Protein AF-0000000079734532 (afdb_homodimer)

Solvent-accessible surface area (backbone atoms only — not comparable to full-atom values): 24369 Å² total; per-residue (Å²): 129,80,74,72,70,70,62,76,77,71,66,74,72,76,72,62,45,73,79,73,22,77,90,51,52,68,50,58,61,61,68,32,66,71,65,24,32,43,26,50,44,72,46,52,70,58,34,49,48,52,52,50,48,52,48,50,52,46,43,39,48,68,72,70,54,52,38,62,55,22,50,51,28,52,53,50,46,54,50,35,50,52,41,28,50,47,30,52,48,12,64,74,68,70,42,82,56,75,79,65,67,80,81,54,82,58,58,65,62,37,30,50,50,25,47,53,48,40,54,55,48,41,50,53,49,36,52,51,48,47,38,22,57,42,96,41,66,68,60,32,52,51,48,45,50,53,37,48,51,53,23,55,50,26,76,78,37,52,56,68,52,49,51,51,51,50,50,51,45,53,51,39,48,55,34,52,37,69,76,38,44,67,63,48,27,51,51,51,49,51,50,48,52,50,50,49,52,51,48,52,49,50,51,51,54,54,56,70,65,51,83,78,67,80,68,76,70,75,72,84,122,129,78,75,71,69,70,63,75,76,72,67,73,71,73,73,62,45,73,80,75,21,77,91,52,52,68,50,57,59,60,69,33,66,72,66,26,32,42,26,50,43,72,46,52,70,60,33,49,48,51,52,49,48,53,49,50,53,48,44,41,46,69,70,70,53,51,40,61,55,23,51,53,28,51,52,50,44,54,51,35,50,54,42,28,52,48,30,53,48,13,66,71,68,68,43,82,55,78,84,68,67,74,74,76,72,63,60,64,61,39,30,49,50,25,44,54,49,39,53,54,48,33,51,52,50,46,51,50,47,47,39,22,57,41,96,40,66,68,60,32,52,50,49,44,50,52,37,48,50,51,22,54,51,25,76,79,36,52,57,67,54,49,51,50,51,50,50,51,45,55,52,39,48,56,33,51,38,69,76,37,45,68,63,47,28,51,53,49,48,52,50,48,52,52,50,51,51,50,48,53,50,49,50,50,55,55,56,70,66,50,81,77,67,82,73,77,72,73,74,83,119

Organism: Coffea canephora (NCBI:txid49390)

Sequence (442 aa):
MASRLRASDNGTATKVKLFGRGQRSIHDALGGGKAADLLLWRKKRVAGAVLAGVAVVWYLFEVVEYNFITLLCHVLITSMLALFIWSTAANFFQWTPPNIPKTALKESTFTEVASTFHSKFNQILSELLRVACGNEPKLFFLGLISLWILGVIGNYISTLNLLFFSILCAETLPFLYEQYEEEADNLAGKLYKQMRSTYRKVEADVLAKIPRGPLKEKKETMASRLRASDNGTATKVKLFGRGQRSIHDALGGGKAADLLLWRKKRVAGAVLAGVAVVWYLFEVVEYNFITLLCHVLITSMLALFIWSTAANFFQWTPPNIPKTALKESTFTEVASTFHSKFNQILSELLRVACGNEPKLFFLGLISLWILGVIGNYISTLNLLFFSILCAETLPFLYEQYEEEADNLAGKLYKQMRSTYRKVEADVLAKIPRGPLKEKKET

pLDDT: mean 82.16, std 16.76, range [29.02, 97.31]

Radius of gyration: 33.75 Å; Cα contacts (8 Å, |Δi|>4): 305; chains: 2; bounding box: 55×134×76 Å

Structure (mmCIF, N/CA/C/O backbone):
data_AF-0000000079734532-model_v1
#
loop_
_entity.id
_entity.type
_entity.pdbx_description
1 polymer 'Reticulon-like protein'
#
loop_
_atom_site.group_PDB
_atom_site.id
_atom_site.type_symbol
_atom_site.label_atom_id
_atom_site.label_alt_id
_atom_site.label_comp_id
_atom_site.label_asym_id
_atom_site.label_entity_id
_atom_site.label_seq_id
_atom_site.pdbx_PDB_ins_code
_atom_site.Cartn_x
_atom_site.Cartn_y
_atom_site.Cartn_z
_atom_site.occupancy
_atom_site.B_iso_or_equiv
_atom_site.auth_seq_id
_atom_site.auth_comp_id
_atom_site.auth_asym_id
_atom_site.auth_atom_id
_atom_site.pdbx_PDB_model_num
ATOM 1 N N . MET A 1 1 ? 22 65 29.891 1 29.02 1 MET A N 1
ATOM 2 C CA . MET A 1 1 ? 21.562 63.688 30.266 1 29.02 1 MET A CA 1
ATOM 3 C C . MET A 1 1 ? 20.859 63 29.109 1 29.02 1 MET A C 1
ATOM 5 O O . MET A 1 1 ? 20.453 61.844 29.234 1 29.02 1 MET A O 1
ATOM 9 N N . ALA A 1 2 ? 20.484 63.719 28.031 1 40.72 2 ALA A N 1
ATOM 10 C CA . ALA A 1 2 ? 19.812 63.312 26.781 1 40.72 2 ALA A CA 1
ATOM 11 C C . ALA A 1 2 ? 20.688 62.375 25.953 1 40.72 2 ALA A C 1
ATOM 13 O O . ALA A 1 2 ? 20.266 61.875 24.922 1 40.72 2 ALA A O 1
ATOM 14 N N . SER A 1 3 ? 22 62.469 26.156 1 36.62 3 SER A N 1
ATOM 15 C CA . SER A 1 3 ? 22.906 61.781 25.234 1 36.62 3 SER A CA 1
ATOM 16 C C . SER A 1 3 ? 22.75 60.281 25.328 1 36.62 3 SER A C 1
ATOM 18 O O . SER A 1 3 ? 23.094 59.531 24.391 1 36.62 3 SER A O 1
ATOM 20 N N . ARG A 1 4 ? 22.672 59.688 26.578 1 35.81 4 ARG A N 1
ATOM 21 C CA . ARG A 1 4 ? 22.953 58.25 26.719 1 35.81 4 ARG A CA 1
ATOM 22 C C . ARG A 1 4 ? 21.844 57.406 26.109 1 35.81 4 ARG A C 1
ATOM 24 O O . ARG A 1 4 ? 21.922 56.188 26.094 1 35.81 4 ARG A O 1
ATOM 31 N N . LEU A 1 5 ? 20.594 57.906 26.047 1 32.09 5 LEU A N 1
ATOM 32 C CA . LEU A 1 5 ? 19.531 56.938 25.781 1 32.09 5 LEU A CA 1
ATOM 33 C C . LEU A 1 5 ? 19.594 56.469 24.328 1 32.09 5 LEU A C 1
ATOM 35 O O . LEU A 1 5 ? 18.672 55.812 23.844 1 32.09 5 LEU A O 1
ATOM 39 N N . ARG A 1 6 ? 20.312 57.156 23.438 1 33.91 6 ARG A N 1
ATOM 40 C CA . ARG A 1 6 ? 20.172 56.594 22.109 1 33.91 6 ARG A CA 1
ATOM 41 C C . ARG A 1 6 ? 20.766 55.188 22.031 1 33.91 6 ARG A C 1
ATOM 43 O O . ARG A 1 6 ? 21.922 55.031 21.625 1 33.91 6 ARG A O 1
ATOM 50 N N . ALA A 1 7 ? 20.828 54.469 23.125 1 34.88 7 ALA A N 1
ATOM 51 C CA . ALA A 1 7 ? 21.297 53.125 22.859 1 34.88 7 ALA A CA 1
ATOM 52 C C . ALA A 1 7 ? 20.625 52.531 21.625 1 34.88 7 ALA A C 1
ATOM 54 O O . ALA A 1 7 ? 19.406 52.656 21.469 1 34.88 7 ALA A O 1
ATOM 55 N N . SER A 1 8 ? 21.344 52.469 20.469 1 32.94 8 SER A N 1
ATOM 56 C CA . SER A 1 8 ? 21.047 51.75 19.219 1 32.94 8 SER A CA 1
ATOM 57 C C . SER A 1 8 ? 20.375 50.406 19.484 1 32.94 8 SER A C 1
ATOM 59 O O . SER A 1 8 ? 20.922 49.594 20.219 1 32.94 8 SER A O 1
ATOM 61 N N . ASP A 1 9 ? 19.078 50.312 19.797 1 31.67 9 ASP A N 1
ATOM 62 C CA . ASP A 1 9 ? 18.328 49.062 19.594 1 31.67 9 ASP A CA 1
ATOM 63 C C . ASP A 1 9 ? 18.859 48.312 18.375 1 31.67 9 ASP A C 1
ATOM 65 O O . ASP A 1 9 ? 18.5 48.656 17.234 1 31.67 9 ASP A O 1
ATOM 69 N N . ASN A 1 10 ? 20.156 48.281 18.062 1 35.38 10 ASN A N 1
ATOM 70 C CA . ASN A 1 10 ? 20.641 47.281 17.125 1 35.38 10 ASN A CA 1
ATOM 71 C C . ASN A 1 10 ? 19.859 45.969 17.266 1 35.38 10 ASN A C 1
ATOM 73 O O . ASN A 1 10 ? 20.172 45.125 18.125 1 35.38 10 ASN A O 1
ATOM 77 N N . GLY A 1 11 ? 18.5 45.938 17.469 1 34.25 11 GLY A N 1
ATOM 78 C CA . GLY A 1 11 ? 17.672 44.75 17.422 1 34.25 11 GLY A CA 1
ATOM 79 C C . GLY A 1 11 ? 18.219 43.688 16.5 1 34.25 11 GLY A C 1
ATOM 80 O O . GLY A 1 11 ? 18.344 43.906 15.297 1 34.25 11 GLY A O 1
ATOM 81 N N . THR A 1 12 ? 19.281 43.062 16.797 1 39.53 12 THR A N 1
ATOM 82 C CA . THR A 1 12 ? 19.641 41.812 16.125 1 39.53 12 THR A CA 1
ATOM 83 C C . THR A 1 12 ? 18.391 41.125 15.594 1 39.53 12 THR A C 1
ATOM 85 O O . THR A 1 12 ? 17.516 40.719 16.359 1 39.53 12 THR A O 1
ATOM 88 N N . ALA A 1 13 ? 17.688 41.562 14.594 1 42.94 13 ALA A N 1
ATOM 89 C CA . ALA A 1 13 ? 16.641 40.875 13.844 1 42.94 13 ALA A CA 1
ATOM 90 C C . ALA A 1 13 ? 16.828 39.344 13.938 1 42.94 13 ALA A C 1
ATOM 92 O O . ALA A 1 13 ? 17.812 38.812 13.461 1 42.94 13 ALA A O 1
ATOM 93 N N . THR A 1 14 ? 16.516 38.719 15 1 49.22 14 THR A N 1
ATOM 94 C CA . THR A 1 14 ? 16.469 37.281 15.148 1 49.22 14 THR A CA 1
ATOM 95 C C . THR A 1 14 ? 16.062 36.594 13.836 1 49.22 14 THR A C 1
ATOM 97 O O . THR A 1 14 ? 14.945 36.812 13.352 1 49.22 14 THR A O 1
ATOM 100 N N . LYS A 1 15 ? 16.953 36.594 12.828 1 55.47 15 LYS A N 1
ATOM 101 C CA . LYS A 1 15 ? 16.781 35.906 11.555 1 55.47 15 LYS A CA 1
ATOM 102 C C . LYS A 1 15 ? 15.922 34.656 11.703 1 55.47 15 LYS A C 1
ATOM 104 O O . LYS A 1 15 ? 16.234 33.781 12.5 1 55.47 15 LYS A O 1
ATOM 109 N N . VAL A 1 16 ? 14.672 34.781 11.5 1 60.25 16 VAL A N 1
ATOM 110 C CA . VAL A 1 16 ? 13.758 33.625 11.508 1 60.25 16 VAL A CA 1
ATOM 111 C C . VAL A 1 16 ? 14.297 32.531 10.602 1 60.25 16 VAL A C 1
ATOM 113 O O . VAL A 1 16 ? 14.562 32.75 9.422 1 60.25 16 VAL A O 1
ATOM 116 N N . LYS A 1 17 ? 14.969 31.609 11.227 1 68.62 17 LYS A N 1
ATOM 117 C CA . LYS A 1 17 ? 15.438 30.453 10.469 1 68.62 17 LYS A CA 1
ATOM 118 C C . LYS A 1 17 ? 14.305 29.469 10.203 1 68.62 17 LYS A C 1
ATOM 120 O O . LYS A 1 17 ? 13.445 29.25 11.062 1 68.62 17 LYS A O 1
ATOM 125 N N . LEU A 1 18 ? 14.227 29.078 8.969 1 67.69 18 LEU A N 1
ATOM 126 C CA . LEU A 1 18 ? 13.242 28.062 8.609 1 67.69 18 LEU A CA 1
ATOM 127 C C . LEU A 1 18 ? 13.477 26.781 9.391 1 67.69 18 LEU A C 1
ATOM 129 O O . LEU A 1 18 ? 14.602 26.5 9.812 1 67.69 18 LEU A O 1
ATOM 133 N N . PHE A 1 19 ? 12.398 26.047 9.664 1 63.19 19 PHE A N 1
ATOM 134 C CA . PHE A 1 19 ? 12.383 24.766 10.367 1 63.19 19 PHE A CA 1
ATOM 135 C C . PHE A 1 19 ? 12.609 24.969 11.859 1 63.19 19 PHE A C 1
ATOM 137 O O . PHE A 1 19 ? 13.023 24.047 12.562 1 63.19 19 PHE A O 1
ATOM 144 N N . GLY A 1 20 ? 12.359 26.172 12.312 1 58.69 20 GLY A N 1
ATOM 145 C CA . GLY A 1 20 ? 12.477 26.484 13.734 1 58.69 20 GLY A CA 1
ATOM 146 C C . GLY A 1 20 ? 13.859 26.188 14.289 1 58.69 20 GLY A C 1
ATOM 147 O O . GLY A 1 20 ? 13.992 25.75 15.438 1 58.69 20 GLY A O 1
ATOM 148 N N . ARG A 1 21 ? 14.875 26.109 13.477 1 63.97 21 ARG A N 1
ATOM 149 C CA . ARG A 1 21 ? 16.172 25.562 13.883 1 63.97 21 ARG A CA 1
ATOM 150 C C . ARG A 1 21 ? 16.922 26.547 14.766 1 63.97 21 ARG A C 1
ATOM 152 O O . ARG A 1 21 ? 17.875 26.156 15.453 1 63.97 21 ARG A O 1
ATOM 159 N N . GLY A 1 22 ? 16.25 27.391 15.188 1 59.72 22 GLY A N 1
ATOM 160 C CA . GLY A 1 22 ? 17.016 28.297 16.031 1 59.72 22 GLY A CA 1
ATOM 161 C C . GLY A 1 22 ? 18.516 28.234 15.742 1 59.72 22 GLY A C 1
ATOM 162 O O . GLY A 1 22 ? 18.953 28.516 14.625 1 59.72 22 GLY A O 1
ATOM 163 N N . GLN A 1 23 ? 19.281 27.547 16.594 1 65.19 23 GLN A N 1
ATOM 164 C CA . GLN A 1 23 ? 20.734 27.391 16.5 1 65.19 23 GLN A CA 1
ATOM 165 C C . GLN A 1 23 ? 21.109 25.984 16.047 1 65.19 23 GLN A C 1
ATOM 167 O O . GLN A 1 23 ? 22.281 25.719 15.758 1 65.19 23 GLN A O 1
ATOM 172 N N . ARG A 1 24 ? 20.031 25.141 15.75 1 74.12 24 ARG A N 1
ATOM 173 C CA . ARG A 1 24 ? 20.344 23.766 15.406 1 74.12 24 ARG A CA 1
ATOM 174 C C . ARG A 1 24 ? 20.609 23.609 13.906 1 74.12 24 ARG A C 1
ATOM 176 O O . ARG A 1 24 ? 20.109 24.406 13.102 1 74.12 24 ARG A O 1
ATOM 183 N N . SER A 1 25 ? 21.422 22.688 13.547 1 81.94 25 SER A N 1
ATOM 184 C CA . SER A 1 25 ? 21.703 22.406 12.148 1 81.94 25 SER A CA 1
ATOM 185 C C . SER A 1 25 ? 20.484 21.844 11.438 1 81.94 25 SER A C 1
ATOM 187 O O . SER A 1 25 ? 19.578 21.297 12.07 1 81.94 25 SER A O 1
ATOM 189 N N . ILE A 1 26 ? 20.359 22.047 10.234 1 81.94 26 ILE A N 1
ATOM 190 C CA . ILE A 1 26 ? 19.281 21.531 9.406 1 81.94 26 ILE A CA 1
ATOM 191 C C . ILE A 1 26 ? 19.203 20.016 9.523 1 81.94 26 ILE A C 1
ATOM 193 O O . ILE A 1 26 ? 18.125 19.438 9.531 1 81.94 26 ILE A O 1
ATOM 197 N N . HIS A 1 27 ? 20.328 19.391 9.625 1 85.44 27 HIS A N 1
ATOM 198 C CA . HIS A 1 27 ? 20.391 17.938 9.789 1 85.44 27 HIS A CA 1
ATOM 199 C C . HIS A 1 27 ? 19.641 17.5 11.039 1 85.44 27 HIS A C 1
ATOM 201 O O . HIS A 1 27 ? 18.875 16.516 11 1 85.44 27 HIS A O 1
ATOM 207 N N . ASP A 1 28 ? 19.766 18.203 12.086 1 85.19 28 ASP A N 1
ATOM 208 C CA . ASP A 1 28 ? 19.094 17.891 13.352 1 85.19 28 ASP A CA 1
ATOM 209 C C . ASP A 1 28 ? 17.609 18.219 13.289 1 85.19 28 ASP A C 1
ATOM 211 O O . ASP A 1 28 ? 16.797 17.516 13.875 1 85.19 28 ASP A O 1
ATOM 215 N N . ALA A 1 29 ? 17.375 19.297 12.609 1 81.31 29 ALA A N 1
ATOM 216 C CA . ALA A 1 29 ? 15.984 19.719 12.477 1 81.31 29 ALA A CA 1
ATOM 217 C C . ALA A 1 29 ? 15.156 18.688 11.703 1 81.31 29 ALA A C 1
ATOM 219 O O . ALA A 1 29 ? 13.953 18.562 11.922 1 81.31 29 ALA A O 1
ATOM 220 N N . LEU A 1 30 ? 15.789 17.953 10.859 1 83.62 30 LEU A N 1
ATOM 221 C CA . LEU A 1 30 ? 15.109 16.953 10.047 1 83.62 30 LEU A CA 1
ATOM 222 C C . LEU A 1 30 ? 15.062 15.617 10.758 1 83.62 30 LEU A C 1
ATOM 224 O O . LEU A 1 30 ? 14.641 14.609 10.18 1 83.62 30 LEU A O 1
ATOM 228 N N . GLY A 1 31 ? 15.453 15.531 11.953 1 81.81 31 GLY A N 1
ATOM 229 C CA . GLY A 1 31 ? 15.383 14.32 12.75 1 81.81 31 GLY A CA 1
ATOM 230 C C . GLY A 1 31 ? 16.719 13.602 12.859 1 81.81 31 GLY A C 1
ATOM 231 O O . GLY A 1 31 ? 16.828 12.609 13.586 1 81.81 31 GLY A O 1
ATOM 232 N N . GLY A 1 32 ? 17.656 14.023 12.062 1 83.25 32 GLY A N 1
ATOM 233 C CA . GLY A 1 32 ? 18.969 13.406 12.109 1 83.25 32 GLY A CA 1
ATOM 234 C C . GLY A 1 32 ? 19 12.008 11.531 1 83.25 32 GLY A C 1
ATOM 235 O O . GLY A 1 32 ? 18.016 11.555 10.945 1 83.25 32 GLY A O 1
ATOM 236 N N . GLY A 1 33 ? 20.203 11.391 11.352 1 87.62 33 GLY A N 1
ATOM 237 C CA . GLY A 1 33 ? 20.344 9.992 10.953 1 87.62 33 GLY A CA 1
ATOM 238 C C . GLY A 1 33 ? 20.453 9.812 9.453 1 87.62 33 GLY A C 1
ATOM 239 O O . GLY A 1 33 ? 20.859 10.727 8.742 1 87.62 33 GLY A O 1
ATOM 240 N N . LYS A 1 34 ? 20.078 8.539 9.094 1 86.38 34 LYS A N 1
ATOM 241 C CA . LYS A 1 34 ? 20.266 8.164 7.699 1 86.38 34 LYS A CA 1
ATOM 242 C C . LYS A 1 34 ? 19.266 8.883 6.793 1 86.38 34 LYS A C 1
ATOM 244 O O . LYS A 1 34 ? 19.594 9.242 5.664 1 86.38 34 LYS A O 1
ATOM 249 N N . ALA A 1 35 ? 18.109 9.102 7.344 1 85.94 35 ALA A N 1
ATOM 250 C CA . ALA A 1 35 ? 17.094 9.766 6.539 1 85.94 35 ALA A CA 1
ATOM 251 C C . ALA A 1 35 ? 17.469 11.219 6.262 1 85.94 35 ALA A C 1
ATOM 253 O O . ALA A 1 35 ? 17.344 11.695 5.129 1 85.94 35 ALA A O 1
ATOM 254 N N . ALA A 1 36 ? 17.969 11.883 7.273 1 89.12 36 ALA A N 1
ATOM 255 C CA . ALA A 1 36 ? 18.406 13.266 7.102 1 89.12 36 ALA A CA 1
ATOM 256 C C . ALA A 1 36 ? 19.609 13.344 6.172 1 89.12 36 ALA A C 1
ATOM 258 O O . ALA A 1 36 ? 19.719 14.281 5.379 1 89.12 36 ALA A O 1
ATOM 259 N N . ASP A 1 37 ? 20.438 12.352 6.234 1 90.62 37 ASP A N 1
ATOM 260 C CA . ASP A 1 37 ? 21.594 12.297 5.348 1 90.62 37 ASP A CA 1
ATOM 261 C C . ASP A 1 37 ? 21.156 12.172 3.889 1 90.62 37 ASP A C 1
ATOM 263 O O . ASP A 1 37 ? 21.766 12.773 2.998 1 90.62 37 ASP A O 1
ATOM 267 N N . LEU A 1 38 ? 20.156 11.391 3.717 1 89.81 38 LEU A N 1
ATOM 268 C CA . LEU A 1 38 ? 19.641 11.195 2.367 1 89.81 38 LEU A CA 1
ATOM 269 C C . LEU A 1 38 ? 19.016 12.477 1.839 1 89.81 38 LEU A C 1
ATOM 271 O O . LEU A 1 38 ? 19.281 12.883 0.706 1 89.81 38 LEU A O 1
ATOM 275 N N . LEU A 1 39 ? 18.297 13.156 2.709 1 90.56 39 LEU A N 1
ATOM 276 C CA . LEU A 1 39 ? 17.578 14.359 2.297 1 90.56 39 LEU A CA 1
ATOM 277 C C . LEU A 1 39 ? 18.531 15.508 2.041 1 90.56 39 LEU A C 1
ATOM 279 O O . LEU A 1 39 ? 18.266 16.375 1.21 1 90.56 39 LEU A O 1
ATOM 283 N N . LEU A 1 40 ? 19.719 15.422 2.656 1 91.19 40 LEU A N 1
ATOM 284 C CA . LEU A 1 40 ? 20.688 16.5 2.533 1 91.19 40 LEU A CA 1
ATOM 285 C C . LEU A 1 40 ? 21.812 16.094 1.584 1 91.19 40 LEU A C 1
ATOM 287 O O . LEU A 1 40 ? 22.828 16.797 1.473 1 91.19 40 LEU A O 1
ATOM 291 N N . TRP A 1 41 ? 21.656 14.984 0.941 1 91.69 41 TRP A N 1
ATOM 292 C CA . TRP A 1 41 ? 22.578 14.492 -0.082 1 91.69 41 TRP A CA 1
ATOM 293 C C . TRP A 1 41 ? 24 14.352 0.478 1 91.69 41 TRP A C 1
ATOM 295 O O . TRP A 1 41 ? 24.969 14.734 -0.176 1 91.69 41 TRP A O 1
ATOM 305 N N . ARG A 1 42 ? 24.141 13.828 1.684 1 91.19 42 ARG A N 1
ATOM 306 C CA . ARG A 1 42 ? 25.453 13.547 2.242 1 91.19 42 ARG A CA 1
ATOM 307 C C . ARG A 1 42 ? 26.156 12.438 1.469 1 91.19 42 ARG A C 1
ATOM 309 O O . ARG A 1 42 ? 27.375 12.453 1.318 1 91.19 42 ARG A O 1
ATOM 316 N N . LYS A 1 43 ? 25.359 11.492 1.062 1 92.31 43 LYS A N 1
ATOM 317 C CA . LYS A 1 43 ? 25.828 10.469 0.123 1 92.31 43 LYS A CA 1
ATOM 318 C C . LYS A 1 43 ? 25.188 10.672 -1.252 1 92.31 43 LYS A C 1
ATOM 320 O O . LYS A 1 43 ? 24.109 10.141 -1.527 1 92.31 43 LYS A O 1
ATOM 325 N N . LYS A 1 44 ? 25.891 11.352 -2.09 1 91.75 44 LYS A N 1
ATOM 326 C CA . LYS A 1 44 ? 25.375 11.805 -3.377 1 91.75 44 LYS A CA 1
ATOM 327 C C . LYS A 1 44 ? 24.969 10.625 -4.258 1 91.75 44 LYS A C 1
ATOM 329 O O . LYS A 1 44 ? 23.969 10.688 -4.98 1 91.75 44 LYS A O 1
ATOM 334 N N . ARG A 1 45 ? 25.75 9.602 -4.176 1 93.56 45 ARG A N 1
ATOM 335 C CA . ARG A 1 45 ? 25.469 8.445 -5.02 1 93.56 45 ARG A CA 1
ATOM 336 C C . ARG A 1 45 ? 24.156 7.785 -4.617 1 93.56 45 ARG A C 1
ATOM 338 O O . ARG A 1 45 ? 23.359 7.402 -5.477 1 93.56 45 ARG A O 1
ATOM 345 N N . VAL A 1 46 ? 23.969 7.781 -3.338 1 92.94 46 VAL A N 1
ATOM 346 C CA . VAL A 1 46 ? 22.75 7.141 -2.838 1 92.94 46 VAL A CA 1
ATOM 347 C C . VAL A 1 46 ? 21.547 8.031 -3.111 1 92.94 46 VAL A C 1
ATOM 349 O O . VAL A 1 46 ? 20.516 7.559 -3.588 1 92.94 46 VAL A O 1
ATOM 352 N N . ALA A 1 47 ? 21.672 9.258 -2.828 1 91.31 47 ALA A N 1
ATOM 353 C CA . ALA A 1 47 ? 20.578 10.203 -3.07 1 91.31 47 ALA A CA 1
ATOM 354 C C . ALA A 1 47 ? 20.219 10.242 -4.551 1 91.31 47 ALA A C 1
ATOM 356 O O . ALA A 1 47 ? 19.031 10.258 -4.898 1 91.31 47 ALA A O 1
ATOM 357 N N . GLY A 1 48 ? 21.266 10.234 -5.379 1 92.88 48 GLY A N 1
ATOM 358 C CA . GLY A 1 48 ? 21.031 10.227 -6.812 1 92.88 48 GLY A CA 1
ATOM 359 C C . GLY A 1 48 ? 20.312 8.977 -7.289 1 92.88 48 GLY A C 1
ATOM 360 O O . GLY A 1 48 ? 19.438 9.047 -8.148 1 92.88 48 GLY A O 1
ATOM 361 N N . ALA A 1 49 ? 20.672 7.887 -6.754 1 94.06 49 ALA A N 1
ATOM 362 C CA . ALA A 1 49 ? 20.031 6.625 -7.125 1 94.06 49 ALA A CA 1
ATOM 363 C C . ALA A 1 49 ? 18.562 6.617 -6.73 1 94.06 49 ALA A C 1
ATOM 365 O O . ALA A 1 49 ? 17.703 6.125 -7.477 1 94.06 49 ALA A O 1
ATOM 366 N N . VAL A 1 50 ? 18.266 7.125 -5.551 1 92.06 50 VAL A N 1
ATOM 367 C CA . VAL A 1 50 ? 16.875 7.195 -5.086 1 92.06 50 VAL A CA 1
ATOM 368 C C . VAL A 1 50 ? 16.062 8.102 -6.008 1 92.06 50 VAL A C 1
ATOM 370 O O . VAL A 1 50 ? 14.969 7.746 -6.43 1 92.06 50 VAL A O 1
ATOM 373 N N . LEU A 1 51 ? 16.625 9.227 -6.367 1 92.75 51 LEU A N 1
ATOM 374 C CA . LEU A 1 51 ? 15.953 10.164 -7.262 1 92.75 51 LEU A CA 1
ATOM 375 C C . LEU A 1 51 ? 15.719 9.539 -8.633 1 92.75 51 LEU A C 1
ATOM 377 O O . LEU A 1 51 ? 14.633 9.664 -9.203 1 92.75 51 LEU A O 1
ATOM 381 N N . ALA A 1 52 ? 16.734 8.938 -9.094 1 94.75 52 ALA A N 1
ATOM 382 C CA . ALA A 1 52 ? 16.625 8.281 -10.391 1 94.75 52 ALA A CA 1
ATOM 383 C C . ALA A 1 52 ? 15.57 7.176 -10.352 1 94.75 52 ALA A C 1
ATOM 385 O O . ALA A 1 52 ? 14.766 7.039 -11.273 1 94.75 52 ALA A O 1
ATOM 386 N N . GLY A 1 53 ? 15.602 6.41 -9.32 1 94.88 53 GLY A N 1
ATOM 387 C CA . GLY A 1 53 ? 14.625 5.344 -9.164 1 94.88 53 GLY A CA 1
ATOM 388 C C . GLY A 1 53 ? 13.188 5.848 -9.133 1 94.88 53 GLY A C 1
ATOM 389 O O . GLY A 1 53 ? 12.32 5.301 -9.805 1 94.88 53 GLY A O 1
ATOM 390 N N . VAL A 1 54 ? 12.992 6.848 -8.344 1 94.81 54 VAL A N 1
ATOM 391 C CA . VAL A 1 54 ? 11.664 7.438 -8.234 1 94.81 54 VAL A CA 1
ATOM 392 C C . VAL A 1 54 ? 11.227 7.992 -9.594 1 94.81 54 VAL A C 1
ATOM 394 O O . VAL A 1 54 ? 10.07 7.84 -9.992 1 94.81 54 VAL A O 1
ATOM 397 N N . ALA A 1 55 ? 12.141 8.609 -10.312 1 95.06 55 ALA A N 1
ATOM 398 C CA . ALA A 1 55 ? 11.844 9.18 -11.625 1 95.06 55 ALA A CA 1
ATOM 399 C C . ALA A 1 55 ? 11.492 8.086 -12.625 1 95.06 55 ALA A C 1
ATOM 401 O O . ALA A 1 55 ? 10.57 8.25 -13.43 1 95.06 55 ALA A O 1
ATOM 402 N N . VAL A 1 56 ? 12.188 7.023 -12.562 1 95.31 56 VAL A N 1
ATOM 403 C CA . VAL A 1 56 ? 11.945 5.922 -13.484 1 95.31 56 VAL A CA 1
ATOM 404 C C . VAL A 1 56 ? 10.57 5.316 -13.219 1 95.31 56 VAL A C 1
ATOM 406 O O . VAL A 1 56 ? 9.797 5.066 -14.148 1 95.31 56 VAL A O 1
ATOM 409 N N . VAL A 1 57 ? 10.266 5.133 -11.938 1 94.19 57 VAL A N 1
ATOM 410 C CA . VAL A 1 57 ? 8.969 4.586 -11.555 1 94.19 57 VAL A CA 1
ATOM 411 C C . VAL A 1 57 ? 7.852 5.527 -12 1 94.19 57 VAL A C 1
ATOM 413 O O . VAL A 1 57 ? 6.859 5.094 -12.586 1 94.19 57 VAL A O 1
ATOM 416 N N . TRP A 1 58 ? 8.047 6.77 -11.711 1 95.44 58 TRP A N 1
ATOM 417 C CA . TRP A 1 58 ? 7.074 7.773 -12.125 1 95.44 58 TRP A CA 1
ATOM 418 C C . TRP A 1 58 ? 6.898 7.77 -13.641 1 95.44 58 TRP A C 1
ATOM 420 O O . TRP A 1 58 ? 5.773 7.789 -14.141 1 95.44 58 TRP A O 1
ATOM 430 N N . TYR A 1 59 ? 8.008 7.73 -14.438 1 95.56 59 TYR A N 1
ATOM 431 C CA . TYR A 1 59 ? 7.965 7.738 -15.891 1 95.56 59 TYR A CA 1
ATOM 432 C C . TYR A 1 59 ? 7.227 6.52 -16.422 1 95.56 59 TYR A C 1
ATOM 434 O O . TYR A 1 59 ? 6.387 6.637 -17.328 1 95.56 59 TYR A O 1
ATOM 442 N N . LEU A 1 60 ? 7.469 5.422 -15.82 1 93.94 60 LEU A N 1
ATOM 443 C CA . LEU A 1 60 ? 6.867 4.172 -16.281 1 93.94 60 LEU A CA 1
ATOM 444 C C . LEU A 1 60 ? 5.359 4.184 -16.047 1 93.94 60 LEU A C 1
ATOM 446 O O . LEU A 1 60 ? 4.594 3.779 -16.938 1 93.94 60 LEU A O 1
ATOM 450 N N . PHE A 1 61 ? 4.91 4.711 -14.914 1 92.94 61 PHE A N 1
ATOM 451 C CA . PHE A 1 61 ? 3.5 4.586 -14.562 1 92.94 61 PHE A CA 1
ATOM 452 C C . PHE A 1 61 ? 2.713 5.805 -15.039 1 92.94 61 PHE A C 1
ATOM 454 O O . PHE A 1 61 ? 1.537 5.691 -15.391 1 92.94 61 PHE A O 1
ATOM 461 N N . GLU A 1 62 ? 3.33 6.957 -15.086 1 91.44 62 GLU A N 1
ATOM 462 C CA . GLU A 1 62 ? 2.6 8.172 -15.422 1 91.44 62 GLU A CA 1
ATOM 463 C C . GLU A 1 62 ? 2.709 8.492 -16.906 1 91.44 62 GLU A C 1
ATOM 465 O O . GLU A 1 62 ? 1.738 8.922 -17.531 1 91.44 62 GLU A O 1
ATOM 470 N N . VAL A 1 63 ? 3.859 8.273 -17.531 1 90.5 63 VAL A N 1
ATOM 471 C CA . VAL A 1 63 ? 4.07 8.68 -18.922 1 90.5 63 VAL A CA 1
ATOM 472 C C . VAL A 1 63 ? 3.789 7.508 -19.844 1 90.5 63 VAL A C 1
ATOM 474 O O . VAL A 1 63 ? 2.979 7.621 -20.766 1 90.5 63 VAL A O 1
ATOM 477 N N . VAL A 1 64 ? 4.41 6.367 -19.531 1 91.56 64 VAL A N 1
ATOM 478 C CA . VAL A 1 64 ? 4.234 5.191 -20.391 1 91.56 64 VAL A CA 1
ATOM 479 C C . VAL A 1 64 ? 2.906 4.516 -20.062 1 91.56 64 VAL A C 1
ATOM 481 O O . VAL A 1 64 ? 2.352 3.795 -20.891 1 91.56 64 VAL A O 1
ATOM 484 N N . GLU A 1 65 ? 2.393 4.797 -18.781 1 89.38 65 GLU A N 1
ATOM 485 C CA . GLU A 1 65 ? 1.149 4.219 -18.281 1 89.38 65 GLU A CA 1
ATOM 486 C C . GLU A 1 65 ? 1.215 2.693 -18.266 1 89.38 65 GLU A C 1
ATOM 488 O O . GLU A 1 65 ? 0.281 2.025 -18.719 1 89.38 65 GLU A O 1
ATOM 493 N N . TYR A 1 66 ? 2.33 2.256 -17.781 1 90.06 66 TYR A N 1
ATOM 494 C CA . TYR A 1 66 ? 2.52 0.813 -17.672 1 90.06 66 TYR A CA 1
ATOM 495 C C . TYR A 1 66 ? 1.605 0.221 -16.609 1 90.06 66 TYR A C 1
ATOM 497 O O . TYR A 1 66 ? 1.429 0.807 -15.539 1 90.06 66 TYR A O 1
ATOM 505 N N . ASN A 1 67 ? 1.021 -0.937 -16.984 1 92.81 67 ASN A N 1
ATOM 506 C CA . ASN A 1 67 ? 0.227 -1.663 -16 1 92.81 67 ASN A CA 1
ATOM 507 C C . ASN A 1 67 ? 1.107 -2.283 -14.922 1 92.81 67 ASN A C 1
ATOM 509 O O . ASN A 1 67 ? 2.109 -2.932 -15.227 1 92.81 67 ASN A O 1
ATOM 513 N N . PHE A 1 68 ? 0.746 -2.033 -13.672 1 94.56 68 PHE A N 1
ATOM 514 C CA . PHE A 1 68 ? 1.561 -2.49 -12.547 1 94.56 68 PHE A CA 1
ATOM 515 C C . PHE A 1 68 ? 1.711 -4.008 -12.57 1 94.56 68 PHE A C 1
ATOM 517 O O . PHE A 1 68 ? 2.814 -4.527 -12.398 1 94.56 68 PHE A O 1
ATOM 524 N N . ILE A 1 69 ? 0.64 -4.73 -12.758 1 95 69 ILE A N 1
ATOM 525 C CA . ILE A 1 69 ? 0.67 -6.188 -12.766 1 95 69 ILE A CA 1
ATOM 526 C C . ILE A 1 69 ? 1.537 -6.684 -13.922 1 95 69 ILE A C 1
ATOM 528 O O . ILE A 1 69 ? 2.334 -7.609 -13.75 1 95 69 ILE A O 1
ATOM 532 N N . THR A 1 70 ? 1.403 -6.074 -15.039 1 95 70 THR A N 1
ATOM 533 C CA . THR A 1 70 ? 2.207 -6.426 -16.203 1 95 70 THR A CA 1
ATOM 534 C C . THR A 1 70 ? 3.691 -6.211 -15.922 1 95 70 THR A C 1
ATOM 536 O O . THR A 1 70 ? 4.52 -7.07 -16.234 1 95 70 THR A O 1
ATOM 539 N N . LEU A 1 71 ? 3.949 -5.086 -15.352 1 95.56 71 LEU A N 1
ATOM 540 C CA . LEU A 1 71 ? 5.336 -4.793 -15.008 1 95.56 71 LEU A CA 1
ATOM 541 C C . LEU A 1 71 ? 5.891 -5.844 -14.055 1 95.56 71 LEU A C 1
ATOM 543 O O . LEU A 1 71 ? 7.004 -6.344 -14.25 1 95.56 71 LEU A O 1
ATOM 547 N N . LEU A 1 72 ? 5.141 -6.152 -13.047 1 95.44 72 LEU A N 1
ATOM 548 C CA . LEU A 1 72 ? 5.555 -7.148 -12.062 1 95.44 72 LEU A CA 1
ATOM 549 C C . LEU A 1 72 ? 5.812 -8.492 -12.734 1 95.44 72 LEU A C 1
ATOM 551 O O . LEU A 1 72 ? 6.812 -9.156 -12.438 1 95.44 72 LEU A O 1
ATOM 555 N N . CYS A 1 73 ? 4.98 -8.867 -13.617 1 96.5 73 CYS A N 1
ATOM 556 C CA . CYS A 1 73 ? 5.145 -10.125 -14.336 1 96.5 73 CYS A CA 1
ATOM 557 C C . CYS A 1 73 ? 6.41 -10.109 -15.188 1 96.5 73 CYS A C 1
ATOM 559 O O . CYS A 1 73 ? 7.164 -11.086 -15.203 1 96.5 73 CYS A O 1
ATOM 561 N N . HIS A 1 74 ? 6.652 -9.023 -15.859 1 95.75 74 HIS A N 1
ATOM 562 C CA . HIS A 1 74 ? 7.852 -8.914 -16.672 1 95.75 74 HIS A CA 1
ATOM 563 C C . HIS A 1 74 ? 9.109 -9.016 -15.828 1 95.75 74 HIS A C 1
ATOM 565 O O . HIS A 1 74 ? 10.078 -9.672 -16.219 1 95.75 74 HIS A O 1
ATOM 571 N N . VAL A 1 75 ? 9.094 -8.383 -14.719 1 95.56 75 VAL A N 1
ATOM 572 C CA . VAL A 1 75 ? 10.242 -8.43 -13.82 1 95.56 75 VAL A CA 1
ATOM 573 C C . VAL A 1 75 ? 10.445 -9.859 -13.312 1 95.56 75 VAL A C 1
ATOM 575 O O . VAL A 1 75 ? 11.57 -10.359 -13.281 1 95.56 75 VAL A O 1
ATOM 578 N N . LEU A 1 76 ? 9.391 -10.547 -12.961 1 96.5 76 LEU A N 1
ATOM 579 C CA . LEU A 1 76 ? 9.477 -11.914 -12.461 1 96.5 76 LEU A CA 1
ATOM 580 C C . LEU A 1 76 ? 9.953 -12.867 -13.547 1 96.5 76 LEU A C 1
ATOM 582 O O . LEU A 1 76 ? 10.805 -13.719 -13.297 1 96.5 76 LEU A O 1
ATOM 586 N N . ILE A 1 77 ? 9.453 -12.664 -14.711 1 97.25 77 ILE A N 1
ATOM 587 C CA . ILE A 1 77 ? 9.844 -13.516 -15.836 1 97.25 77 ILE A CA 1
ATOM 588 C C . ILE A 1 77 ? 11.336 -13.336 -16.125 1 97.25 77 ILE A C 1
ATOM 590 O O . ILE A 1 77 ? 12.07 -14.32 -16.25 1 97.25 77 ILE A O 1
ATOM 594 N N . THR A 1 78 ? 11.734 -12.086 -16.234 1 96.62 78 THR A N 1
ATOM 595 C CA . THR A 1 78 ? 13.133 -11.797 -16.547 1 96.62 78 THR A CA 1
ATOM 596 C C . THR A 1 78 ? 14.047 -12.359 -15.461 1 96.62 78 THR A C 1
ATOM 598 O O . THR A 1 78 ? 15.078 -12.969 -15.766 1 96.62 78 THR A O 1
ATOM 601 N N . SER A 1 79 ? 13.656 -12.18 -14.211 1 94 79 SER A N 1
ATOM 602 C CA . SER A 1 79 ? 14.461 -12.688 -13.102 1 94 79 SER A CA 1
ATOM 603 C C . SER A 1 79 ? 14.516 -14.211 -13.109 1 94 79 SER A C 1
ATOM 605 O O . SER A 1 79 ? 15.578 -14.805 -12.914 1 94 79 SER A O 1
ATOM 607 N N . MET A 1 80 ? 13.359 -14.836 -13.305 1 94.69 80 MET A N 1
ATOM 608 C CA . MET A 1 80 ? 13.305 -16.297 -13.352 1 94.69 80 MET A CA 1
ATOM 609 C C . MET A 1 80 ? 14.156 -16.828 -14.492 1 94.69 80 MET A C 1
ATOM 611 O O . MET A 1 80 ? 14.867 -17.828 -14.328 1 94.69 80 MET A O 1
ATOM 615 N N . LEU A 1 81 ? 14.102 -16.219 -15.648 1 94.81 81 LEU A N 1
ATOM 616 C CA . LEU A 1 81 ? 14.898 -16.625 -16.797 1 94.81 81 LEU A CA 1
ATOM 617 C C . LEU A 1 81 ? 16.391 -16.484 -16.5 1 94.81 81 LEU A C 1
ATOM 619 O O . LEU A 1 81 ? 17.156 -17.406 -16.781 1 94.81 81 LEU A O 1
ATOM 623 N N . ALA A 1 82 ? 16.734 -15.398 -15.938 1 93.25 82 ALA A N 1
ATOM 624 C CA . ALA A 1 82 ? 18.141 -15.164 -15.602 1 93.25 82 ALA A CA 1
ATOM 625 C C . ALA A 1 82 ? 18.656 -16.219 -14.625 1 93.25 82 ALA A C 1
ATOM 627 O O . ALA A 1 82 ? 19.766 -16.75 -14.805 1 93.25 82 ALA A O 1
ATOM 628 N N . LEU A 1 83 ? 17.906 -16.5 -13.633 1 91 83 LEU A N 1
ATOM 629 C CA . LEU A 1 83 ? 18.312 -17.484 -12.633 1 91 83 LEU A CA 1
ATOM 630 C C . LEU A 1 83 ? 18.359 -18.875 -13.227 1 91 83 LEU A C 1
ATOM 632 O O . LEU A 1 83 ? 19.266 -19.656 -12.906 1 91 83 LEU A O 1
ATOM 636 N N . PHE A 1 84 ? 17.422 -19.172 -14.047 1 91.56 84 PHE A N 1
ATOM 637 C CA . PHE A 1 84 ? 17.375 -20.484 -14.688 1 91.56 84 PHE A CA 1
ATOM 638 C C . PHE A 1 84 ? 18.578 -20.688 -15.586 1 91.56 84 PHE A C 1
ATOM 640 O O . PHE A 1 84 ? 19.219 -21.75 -15.539 1 91.56 84 PHE A O 1
ATOM 647 N N . ILE A 1 85 ? 18.859 -19.734 -16.375 1 91.19 85 ILE A N 1
ATOM 648 C CA . ILE A 1 85 ? 20.016 -19.797 -17.25 1 91.19 85 ILE A CA 1
ATOM 649 C C . ILE A 1 85 ? 21.297 -19.969 -16.438 1 91.19 85 ILE A C 1
ATOM 651 O O . ILE A 1 85 ? 22.141 -20.812 -16.75 1 91.19 85 ILE A O 1
ATOM 655 N N . TRP A 1 86 ? 21.375 -19.188 -15.438 1 89.69 86 TRP A N 1
ATOM 656 C CA . TRP A 1 86 ? 22.547 -19.281 -14.555 1 89.69 86 TRP A CA 1
ATOM 657 C C . TRP A 1 86 ? 22.656 -20.672 -13.938 1 89.69 86 TRP A C 1
ATOM 659 O O . TRP A 1 86 ? 23.75 -21.25 -13.906 1 89.69 86 TRP A O 1
ATOM 669 N N . SER A 1 87 ? 21.625 -21.125 -13.43 1 87.44 87 SER A N 1
ATOM 670 C CA . SER A 1 87 ? 21.625 -22.438 -12.789 1 87.44 87 SER A CA 1
ATOM 671 C C . SER A 1 87 ? 21.953 -23.531 -13.781 1 87.44 87 SER A C 1
ATOM 673 O O . SER A 1 87 ? 22.719 -24.453 -13.469 1 87.44 87 SER A O 1
ATOM 675 N N . THR A 1 88 ? 21.344 -23.5 -14.953 1 87.69 88 THR A N 1
ATOM 676 C CA . THR A 1 88 ? 21.609 -24.484 -15.992 1 87.69 88 THR A CA 1
ATOM 677 C C . THR A 1 88 ? 23.062 -24.422 -16.438 1 87.69 88 THR A C 1
ATOM 679 O O . THR A 1 88 ? 23.719 -25.469 -16.562 1 87.69 88 THR A O 1
ATOM 682 N N . ALA A 1 89 ? 23.547 -23.234 -16.641 1 87.31 89 ALA A N 1
ATOM 683 C CA . ALA A 1 89 ? 24.938 -23.062 -17.031 1 87.31 89 ALA A CA 1
ATOM 684 C C . ALA A 1 89 ? 25.875 -23.578 -15.938 1 87.31 89 ALA A C 1
ATOM 686 O O . ALA A 1 89 ? 26.875 -24.234 -16.234 1 87.31 89 ALA A O 1
ATOM 687 N N . ALA A 1 90 ? 25.562 -23.281 -14.812 1 87.31 90 ALA A N 1
ATOM 688 C CA . ALA A 1 90 ? 26.406 -23.734 -13.711 1 87.31 90 ALA A CA 1
ATOM 689 C C . ALA A 1 90 ? 26.484 -25.266 -13.664 1 87.31 90 ALA A C 1
ATOM 691 O O . ALA A 1 90 ? 27.547 -25.828 -13.398 1 87.31 90 ALA A O 1
ATOM 692 N N . ASN A 1 91 ? 25.375 -25.906 -13.828 1 84.44 91 ASN A N 1
ATOM 693 C CA . ASN A 1 91 ? 25.328 -27.359 -13.844 1 84.44 91 ASN A CA 1
ATOM 694 C C . ASN A 1 91 ? 26.094 -27.938 -15.023 1 84.44 91 ASN A C 1
ATOM 696 O O . ASN A 1 91 ? 26.781 -28.953 -14.891 1 84.44 91 ASN A O 1
ATOM 700 N N . PHE A 1 92 ? 25.922 -27.297 -16.125 1 85.5 92 PHE A N 1
ATOM 701 C CA . PHE A 1 92 ? 26.562 -27.781 -17.344 1 85.5 92 PHE A CA 1
ATOM 702 C C . PHE A 1 92 ? 28.062 -27.578 -17.297 1 85.5 92 PHE A C 1
ATOM 704 O O . PHE A 1 92 ? 28.828 -28.453 -17.703 1 85.5 92 PHE A O 1
ATOM 711 N N . PHE A 1 93 ? 28.484 -26.531 -16.812 1 90.12 93 PHE A N 1
ATOM 712 C CA . PHE A 1 93 ? 29.906 -26.172 -16.828 1 90.12 93 PHE A CA 1
ATOM 713 C C . PHE A 1 93 ? 30.547 -26.484 -15.477 1 90.12 93 PHE A C 1
ATOM 715 O O . PHE A 1 93 ? 31.734 -26.266 -15.289 1 90.12 93 PHE A O 1
ATOM 722 N N . GLN A 1 94 ? 29.766 -27.047 -14.586 1 87.06 94 GLN A N 1
ATOM 723 C CA . GLN A 1 94 ? 30.219 -27.406 -13.242 1 87.06 94 GLN A CA 1
ATOM 724 C C . GLN A 1 94 ? 30.766 -26.188 -12.508 1 87.06 94 GLN A C 1
ATOM 726 O O . GLN A 1 94 ? 31.844 -26.25 -11.906 1 87.06 94 GLN A O 1
ATOM 731 N N . TRP A 1 95 ? 30.016 -25.047 -12.852 1 83.12 95 TRP A N 1
ATOM 732 C CA . TRP A 1 95 ? 30.25 -23.828 -12.094 1 83.12 95 TRP A CA 1
ATOM 733 C C . TRP A 1 95 ? 29.531 -23.859 -10.742 1 83.12 95 TRP A C 1
ATOM 735 O O . TRP A 1 95 ? 28.719 -24.75 -10.5 1 83.12 95 TRP A O 1
ATOM 745 N N . THR A 1 96 ? 29.969 -23.031 -9.75 1 77.44 96 THR A N 1
ATOM 746 C CA . THR A 1 96 ? 29.25 -22.891 -8.492 1 77.44 96 THR A CA 1
ATOM 747 C C . THR A 1 96 ? 27.812 -22.438 -8.734 1 77.44 96 THR A C 1
ATOM 749 O O . THR A 1 96 ? 27.578 -21.438 -9.414 1 77.44 96 THR A O 1
ATOM 752 N N . PRO A 1 97 ? 26.906 -23.297 -8.391 1 71.44 97 PRO A N 1
ATOM 753 C CA . PRO A 1 97 ? 25.5 -22.922 -8.562 1 71.44 97 PRO A CA 1
ATOM 754 C C . PRO A 1 97 ? 25.156 -21.625 -7.832 1 71.44 97 PRO A C 1
ATOM 756 O O . PRO A 1 97 ? 25.828 -21.25 -6.875 1 71.44 97 PRO A O 1
ATOM 759 N N . PRO A 1 98 ? 24.25 -20.859 -8.383 1 67.19 98 PRO A N 1
ATOM 760 C CA . PRO A 1 98 ? 23.828 -19.641 -7.684 1 67.19 98 PRO A CA 1
ATOM 761 C C . PRO A 1 98 ? 23.422 -19.906 -6.23 1 67.19 98 PRO A C 1
ATOM 763 O O . PRO A 1 98 ? 22.766 -20.906 -5.934 1 67.19 98 PRO A O 1
ATOM 766 N N . ASN A 1 99 ? 24.297 -19.391 -5.359 1 68.5 99 ASN A N 1
ATOM 767 C CA . ASN A 1 99 ? 23.953 -19.469 -3.945 1 68.5 99 ASN A CA 1
ATOM 768 C C . ASN A 1 99 ? 22.781 -18.562 -3.605 1 68.5 99 ASN A C 1
ATOM 770 O O . ASN A 1 99 ? 22.969 -17.438 -3.156 1 68.5 99 ASN A O 1
ATOM 774 N N . ILE A 1 100 ? 21.734 -18.906 -4.16 1 65.5 100 ILE A N 1
ATOM 775 C CA . ILE A 1 100 ? 20.578 -18.094 -3.842 1 65.5 100 ILE A CA 1
ATOM 776 C C . ILE A 1 100 ? 20.109 -18.391 -2.418 1 65.5 100 ILE A C 1
ATOM 778 O O . ILE A 1 100 ? 19.844 -19.547 -2.074 1 65.5 100 ILE A O 1
ATOM 782 N N . PRO A 1 101 ? 20.578 -17.5 -1.484 1 57.72 101 PRO A N 1
ATOM 783 C CA . PRO A 1 101 ? 20.156 -17.766 -0.106 1 57.72 101 PRO A CA 1
ATOM 784 C C . PRO A 1 101 ? 18.719 -18.266 -0.01 1 57.72 101 PRO A C 1
ATOM 786 O O . PRO A 1 101 ? 17.844 -17.781 -0.748 1 57.72 101 PRO A O 1
ATOM 789 N N . LYS A 1 102 ? 18.703 -19.484 0.235 1 57.88 102 LYS A N 1
ATOM 790 C CA . LYS A 1 102 ? 17.344 -19.969 0.465 1 57.88 102 LYS A CA 1
ATOM 791 C C . LYS A 1 102 ? 16.453 -18.891 1.055 1 57.88 102 LYS A C 1
ATOM 793 O O . LYS A 1 102 ? 15.242 -18.875 0.827 1 57.88 102 LYS A O 1
ATOM 798 N N . THR A 1 103 ? 17.125 -18.125 2.295 1 57.28 103 THR A N 1
ATOM 799 C CA . THR A 1 103 ? 16.219 -17.312 3.094 1 57.28 103 THR A CA 1
ATOM 800 C C . THR A 1 103 ? 16.062 -15.922 2.494 1 57.28 103 THR A C 1
ATOM 802 O O . THR A 1 103 ? 17.062 -15.273 2.152 1 57.28 103 THR A O 1
ATOM 805 N N . ALA A 1 104 ? 14.57 -15.523 2.018 1 61.06 104 ALA A N 1
ATOM 806 C CA . ALA A 1 104 ? 13.438 -14.609 1.883 1 61.06 104 ALA A CA 1
ATOM 807 C C . ALA A 1 104 ? 13.578 -13.422 2.834 1 61.06 104 ALA A C 1
ATOM 809 O O . ALA A 1 104 ? 14.328 -13.484 3.811 1 61.06 104 ALA A O 1
ATOM 810 N N . LEU A 1 105 ? 13.07 -12.312 2.457 1 78.5 105 LEU A N 1
ATOM 811 C CA . LEU A 1 105 ? 13.086 -11.094 3.27 1 78.5 105 LEU A CA 1
ATOM 812 C C . LEU A 1 105 ? 12.781 -11.414 4.73 1 78.5 105 LEU A C 1
ATOM 814 O O . LEU A 1 105 ? 11.906 -12.234 5.02 1 78.5 105 LEU A O 1
ATOM 818 N N . LYS A 1 106 ? 13.805 -11.117 5.605 1 88.19 106 LYS A N 1
ATOM 819 C CA . LYS A 1 106 ? 13.617 -11.297 7.043 1 88.19 106 LYS A CA 1
ATOM 820 C C . LYS A 1 106 ? 12.289 -10.703 7.504 1 88.19 106 LYS A C 1
ATOM 822 O O . LYS A 1 106 ? 11.891 -9.633 7.043 1 88.19 106 LYS A O 1
ATOM 827 N N . GLU A 1 107 ? 11.688 -11.469 8.383 1 90.88 107 GLU A N 1
ATOM 828 C CA . GLU A 1 107 ? 10.43 -10.992 8.945 1 90.88 107 GLU A CA 1
ATOM 829 C C . GLU A 1 107 ? 10.617 -9.641 9.633 1 90.88 107 GLU A C 1
ATOM 831 O O . GLU A 1 107 ? 9.719 -8.797 9.594 1 90.88 107 GLU A O 1
ATOM 836 N N . SER A 1 108 ? 11.75 -9.453 10.32 1 90.88 108 SER A N 1
ATOM 837 C CA . SER A 1 108 ? 12.031 -8.227 11.062 1 90.88 108 SER A CA 1
ATOM 838 C C . SER A 1 108 ? 11.953 -7.004 10.156 1 90.88 108 SER A C 1
ATOM 840 O O . SER A 1 108 ? 11.539 -5.93 10.594 1 90.88 108 SER A O 1
ATOM 842 N N . THR A 1 109 ? 12.32 -7.18 8.977 1 89.5 109 THR A N 1
ATOM 843 C CA . THR A 1 109 ? 12.242 -6.082 8.016 1 89.5 109 THR A CA 1
ATOM 844 C C . THR A 1 109 ? 10.805 -5.633 7.812 1 89.5 109 THR A C 1
ATOM 846 O O . THR A 1 109 ? 10.516 -4.438 7.793 1 89.5 109 THR A O 1
ATOM 849 N N . PHE A 1 110 ? 9.867 -6.512 7.762 1 92.5 110 PHE A N 1
ATOM 850 C CA . PHE A 1 110 ? 8.461 -6.211 7.559 1 92.5 110 PHE A CA 1
ATOM 851 C C . PHE A 1 110 ? 7.844 -5.621 8.82 1 92.5 110 PHE A C 1
ATOM 853 O O . PHE A 1 110 ? 7.105 -4.637 8.758 1 92.5 110 PHE A O 1
ATOM 860 N N . THR A 1 111 ? 8.195 -6.172 9.914 1 93.69 111 THR A N 1
ATOM 861 C CA . THR A 1 111 ? 7.586 -5.73 11.164 1 93.69 111 THR A CA 1
ATOM 862 C C . THR A 1 111 ? 8.141 -4.371 11.586 1 93.69 111 THR A C 1
ATOM 864 O O . THR A 1 111 ? 7.43 -3.564 12.188 1 93.69 111 THR A O 1
ATOM 867 N N . GLU A 1 112 ? 9.359 -4.172 11.312 1 92.5 112 GLU A N 1
ATOM 868 C CA . GLU A 1 112 ? 9.938 -2.867 11.617 1 92.5 112 GLU A CA 1
ATOM 869 C C . GLU A 1 112 ? 9.273 -1.761 10.805 1 92.5 112 GLU A C 1
ATOM 871 O O . GLU A 1 112 ? 8.977 -0.687 11.328 1 92.5 112 GLU A O 1
ATOM 876 N N . VAL A 1 113 ? 9.102 -2.072 9.641 1 91.81 113 VAL A N 1
ATOM 877 C CA . VAL A 1 113 ? 8.414 -1.115 8.781 1 91.81 113 VAL A CA 1
ATOM 878 C C . VAL A 1 113 ? 6.996 -0.877 9.305 1 91.81 113 VAL A C 1
ATOM 880 O O . VAL A 1 113 ? 6.555 0.268 9.414 1 91.81 113 VAL A O 1
ATOM 883 N N . ALA A 1 114 ? 6.328 -1.937 9.617 1 94.75 114 ALA A N 1
ATOM 884 C CA . ALA A 1 114 ? 4.969 -1.841 10.141 1 94.75 114 ALA A CA 1
ATOM 885 C C . ALA A 1 114 ? 4.934 -1.014 11.422 1 94.75 114 ALA A C 1
ATOM 887 O O . ALA A 1 114 ? 4.027 -0.201 11.617 1 94.75 114 ALA A O 1
ATOM 888 N N . SER A 1 115 ? 5.871 -1.229 12.258 1 93.5 115 SER A N 1
ATOM 889 C CA . SER A 1 115 ? 5.93 -0.502 13.523 1 93.5 115 SER A CA 1
ATOM 890 C C . SER A 1 115 ? 6.172 0.986 13.289 1 93.5 115 SER A C 1
ATOM 892 O O . SER A 1 115 ? 5.574 1.828 13.961 1 93.5 115 SER A O 1
ATOM 894 N N . THR A 1 116 ? 7.09 1.261 12.422 1 90.06 116 THR A N 1
ATOM 895 C CA . THR A 1 116 ? 7.375 2.656 12.102 1 90.06 116 THR A CA 1
ATOM 896 C C . THR A 1 116 ? 6.137 3.338 11.523 1 90.06 116 THR A C 1
ATOM 898 O O . THR A 1 116 ? 5.797 4.457 11.914 1 90.06 116 THR A O 1
ATOM 901 N N . PHE A 1 117 ? 5.484 2.674 10.68 1 92.94 117 PHE A N 1
ATOM 902 C CA . PHE A 1 117 ? 4.258 3.197 10.086 1 92.94 117 PHE A CA 1
ATOM 903 C C . PHE A 1 117 ? 3.186 3.396 11.156 1 92.94 117 PHE A C 1
ATOM 905 O O . PHE A 1 117 ? 2.494 4.414 11.164 1 92.94 117 PHE A O 1
ATOM 912 N N . HIS A 1 118 ? 3.031 2.355 11.953 1 93.5 118 HIS A N 1
ATOM 913 C CA . HIS A 1 118 ? 2.066 2.443 13.047 1 93.5 118 HIS A CA 1
ATOM 914 C C . HIS A 1 118 ? 2.309 3.686 13.898 1 93.5 118 HIS A C 1
ATOM 916 O O . HIS A 1 118 ? 1.37 4.426 14.203 1 93.5 118 HIS A O 1
ATOM 922 N N . SER A 1 119 ? 3.521 3.883 14.312 1 91.31 119 SER A N 1
ATOM 923 C CA . SER A 1 119 ? 3.861 5.004 15.18 1 91.31 119 SER A CA 1
ATOM 924 C C . SER A 1 119 ? 3.516 6.336 14.523 1 91.31 119 SER A C 1
ATOM 926 O O . SER A 1 119 ? 2.875 7.191 15.141 1 91.31 119 SER A O 1
ATOM 928 N N . LYS A 1 120 ? 3.92 6.48 13.289 1 89.06 120 LYS A N 1
ATOM 929 C CA . LYS A 1 120 ? 3.654 7.727 12.57 1 89.06 120 LYS A CA 1
ATOM 930 C C . LYS A 1 120 ? 2.16 7.91 12.328 1 89.06 120 LYS A C 1
ATOM 932 O O . LYS A 1 120 ? 1.64 9.023 12.438 1 89.06 120 LYS A O 1
ATOM 937 N N . PHE A 1 121 ? 1.521 6.941 12.047 1 91.75 121 PHE A N 1
ATOM 938 C CA . PHE A 1 121 ? 0.08 6.961 11.82 1 91.75 121 PHE A CA 1
ATOM 939 C C . PHE A 1 121 ? -0.661 7.383 13.086 1 91.75 121 PHE A C 1
ATOM 941 O O . PHE A 1 121 ? -1.521 8.266 13.039 1 91.75 121 PHE A O 1
ATOM 948 N N . ASN A 1 122 ? -0.322 6.754 14.094 1 90 122 ASN A N 1
ATOM 949 C CA . ASN A 1 122 ? -0.969 7.051 15.367 1 90 122 ASN A CA 1
ATOM 950 C C . ASN A 1 122 ? -0.68 8.477 15.82 1 90 122 ASN A C 1
ATOM 952 O O . ASN A 1 122 ? -1.525 9.117 16.453 1 90 122 ASN A O 1
ATOM 956 N N . GLN A 1 123 ? 0.46 8.883 15.555 1 89.75 123 GLN A N 1
ATOM 957 C CA . GLN A 1 123 ? 0.808 10.258 15.891 1 89.75 123 GLN A CA 1
ATOM 958 C C . GLN A 1 123 ? -0.072 11.25 15.125 1 89.75 123 GLN A C 1
ATOM 960 O O . GLN A 1 123 ? -0.621 12.18 15.719 1 89.75 123 GLN A O 1
ATOM 965 N N . ILE A 1 124 ? -0.216 11.039 13.859 1 89.06 124 ILE A N 1
ATOM 966 C CA . ILE A 1 124 ? -1.034 11.906 13.023 1 89.06 124 ILE A CA 1
ATOM 967 C C . ILE A 1 124 ? -2.496 11.82 13.453 1 89.06 124 ILE A C 1
ATOM 969 O O . ILE A 1 124 ? -3.162 12.844 13.633 1 89.06 124 ILE A O 1
ATOM 973 N N . LEU A 1 125 ? -2.859 10.648 13.711 1 89 125 LEU A N 1
ATOM 974 C CA . LEU A 1 125 ? -4.242 10.43 14.125 1 89 125 LEU A CA 1
ATOM 975 C C . LEU A 1 125 ? -4.523 11.102 15.461 1 89 125 LEU A C 1
ATOM 977 O O . LEU A 1 125 ? -5.57 11.727 15.641 1 89 125 LEU A O 1
ATOM 981 N N . SER A 1 126 ? -3.641 10.906 16.344 1 88.38 126 SER A N 1
ATOM 982 C CA . SER A 1 126 ? -3.793 11.516 17.656 1 88.38 126 SER A CA 1
ATOM 983 C C . SER A 1 126 ? -3.871 13.039 17.547 1 88.38 126 SER A C 1
ATOM 985 O O . SER A 1 126 ? -4.668 13.672 18.25 1 88.38 126 SER A O 1
ATOM 987 N N . GLU A 1 127 ? -3.016 13.633 16.734 1 89.06 127 GLU A N 1
ATOM 988 C CA . GLU A 1 127 ? -3.037 15.078 16.531 1 89.06 127 GLU A CA 1
ATOM 989 C C . GLU A 1 127 ? -4.352 15.531 15.906 1 89.06 127 GLU A C 1
ATOM 991 O O . GLU A 1 127 ? -4.906 16.562 16.297 1 89.06 127 GLU A O 1
ATOM 996 N N . LEU A 1 128 ? -4.863 14.797 15.008 1 89.62 128 LEU A N 1
ATOM 997 C CA . LEU A 1 128 ? -6.125 15.133 14.359 1 89.62 128 LEU A CA 1
ATOM 998 C C . LEU A 1 128 ? -7.285 15.039 15.344 1 89.62 128 LEU A C 1
ATOM 1000 O O . LEU A 1 128 ? -8.172 15.898 15.352 1 89.62 128 LEU A O 1
ATOM 1004 N N . LEU A 1 129 ? -7.23 14.055 16.141 1 89.19 129 LEU A N 1
ATOM 1005 C CA . LEU A 1 129 ? -8.273 13.875 17.141 1 89.19 129 LEU A CA 1
ATOM 1006 C C . LEU A 1 129 ? -8.211 14.977 18.188 1 89.19 129 LEU A C 1
ATOM 1008 O O . LEU A 1 129 ? -9.25 15.477 18.625 1 89.19 129 LEU A O 1
ATOM 1012 N N . ARG A 1 130 ? -7.016 15.273 18.594 1 88.31 130 ARG A N 1
ATOM 1013 C CA . ARG A 1 130 ? -6.828 16.359 19.547 1 88.31 130 ARG A CA 1
ATOM 1014 C C . ARG A 1 130 ? -7.402 17.672 19 1 88.31 130 ARG A C 1
ATOM 1016 O O . ARG A 1 130 ? -8.094 18.391 19.719 1 88.31 130 ARG A O 1
ATOM 1023 N N . VAL A 1 131 ? -7.105 17.922 17.781 1 89.75 131 VAL A N 1
ATOM 1024 C CA . VAL A 1 131 ? -7.566 19.141 17.141 1 89.75 131 VAL A CA 1
ATOM 1025 C C . VAL A 1 131 ? -9.086 19.109 16.984 1 89.75 131 VAL A C 1
ATOM 1027 O O . VAL A 1 131 ? -9.766 20.109 17.203 1 89.75 131 VAL A O 1
ATOM 1030 N N . ALA A 1 132 ? -9.602 18.016 16.656 1 89.94 132 ALA A N 1
ATOM 1031 C CA . ALA A 1 132 ? -11.031 17.844 16.406 1 89.94 132 ALA A CA 1
ATOM 1032 C C . ALA A 1 132 ? -11.828 17.938 17.703 1 89.94 132 ALA A C 1
ATOM 1034 O O . ALA A 1 132 ? -12.914 18.516 17.734 1 89.94 132 ALA A O 1
ATOM 1035 N N . CYS A 1 133 ? -11.32 17.359 18.719 1 85.12 133 CYS A N 1
ATOM 1036 C CA . CYS A 1 133 ? -12.047 17.281 19.984 1 85.12 133 CYS A CA 1
ATOM 1037 C C . CYS A 1 133 ? -11.602 18.391 20.938 1 85.12 133 CYS A C 1
ATOM 1039 O O . CYS A 1 133 ? -12.156 18.531 22.031 1 85.12 133 CYS A O 1
ATOM 1041 N N . GLY A 1 134 ? -10.602 19.062 20.484 1 79.06 134 GLY A N 1
ATOM 1042 C CA . GLY A 1 134 ? -10.047 20.047 21.391 1 79.06 134 GLY A CA 1
ATOM 1043 C C . GLY A 1 134 ? -10.859 21.328 21.438 1 79.06 134 GLY A C 1
ATOM 1044 O O . GLY A 1 134 ? -11.836 21.484 20.703 1 79.06 134 GLY A O 1
ATOM 1045 N N . ASN A 1 135 ? -10.531 22.125 22.469 1 76.88 135 ASN A N 1
ATOM 1046 C CA . ASN A 1 135 ? -11.195 23.406 22.703 1 76.88 135 ASN A CA 1
ATOM 1047 C C . ASN A 1 135 ? -10.406 24.562 22.078 1 76.88 135 ASN A C 1
ATOM 1049 O O . ASN A 1 135 ? -10.242 25.609 22.703 1 76.88 135 ASN A O 1
ATOM 1053 N N . GLU A 1 136 ? -9.906 24.219 20.875 1 86.56 136 GLU A N 1
ATOM 1054 C CA . GLU A 1 136 ? -9.188 25.266 20.141 1 86.56 136 GLU A CA 1
ATOM 1055 C C . GLU A 1 136 ? -9.766 25.438 18.734 1 86.56 136 GLU A C 1
ATOM 1057 O O . GLU A 1 136 ? -9.234 24.906 17.766 1 86.56 136 GLU A O 1
ATOM 1062 N N . PRO A 1 137 ? -10.711 26.266 18.578 1 88.06 137 PRO A N 1
ATOM 1063 C CA . PRO A 1 137 ? -11.398 26.422 17.281 1 88.06 137 PRO A CA 1
ATOM 1064 C C . PRO A 1 137 ? -10.477 26.938 16.188 1 88.06 137 PRO A C 1
ATOM 1066 O O . PRO A 1 137 ? -10.617 26.547 15.023 1 88.06 137 PRO A O 1
ATOM 1069 N N . LYS A 1 138 ? -9.547 27.797 16.625 1 88.12 138 LYS A N 1
ATOM 1070 C CA . LYS A 1 138 ? -8.625 28.328 15.617 1 88.12 138 LYS A CA 1
ATOM 1071 C C . LYS A 1 138 ? -7.82 27.203 14.969 1 88.12 138 LYS A C 1
ATOM 1073 O O . LYS A 1 138 ? -7.719 27.141 13.742 1 88.12 138 LYS A O 1
ATOM 1078 N N . LEU A 1 139 ? -7.297 26.375 15.766 1 90.44 139 LEU A N 1
ATOM 1079 C CA . LEU A 1 139 ? -6.516 25.25 15.25 1 90.44 139 LEU A CA 1
ATOM 1080 C C . LEU A 1 139 ? -7.391 24.297 14.445 1 90.44 139 LEU A C 1
ATOM 1082 O O . LEU A 1 139 ? -6.949 23.75 13.43 1 90.44 139 LEU A O 1
ATOM 1086 N N . PHE A 1 140 ? -8.578 24.141 14.891 1 94.25 140 PHE A N 1
ATOM 1087 C CA . PHE A 1 140 ? -9.539 23.281 14.211 1 94.25 140 PHE A CA 1
ATOM 1088 C C . PHE A 1 140 ? -9.812 23.797 12.805 1 94.25 140 PHE A C 1
ATOM 1090 O O . PHE A 1 140 ? -9.695 23.031 11.836 1 94.25 140 PHE A O 1
ATOM 1097 N N . PHE A 1 141 ? -10.109 25.078 12.625 1 93.69 141 PHE A N 1
ATOM 1098 C CA . PHE A 1 141 ? -10.438 25.641 11.32 1 93.69 141 PHE A CA 1
ATOM 1099 C C . PHE A 1 141 ? -9.211 25.672 10.414 1 93.69 141 PHE A C 1
ATOM 1101 O O . PHE A 1 141 ? -9.32 25.453 9.211 1 93.69 141 PHE A O 1
ATOM 1108 N N . LEU A 1 142 ? -8.062 25.875 11.094 1 92.12 142 LEU A N 1
ATOM 1109 C CA . LEU A 1 142 ? -6.836 25.812 10.312 1 92.12 142 LEU A CA 1
ATOM 1110 C C . LEU A 1 142 ? -6.609 24.422 9.75 1 92.12 142 LEU A C 1
ATOM 1112 O O . LEU A 1 142 ? -6.18 24.266 8.602 1 92.12 142 LEU A O 1
ATOM 1116 N N . GLY A 1 143 ? -6.891 23.453 10.555 1 93.81 143 GLY A N 1
ATOM 1117 C CA . GLY A 1 143 ? -6.805 22.078 10.094 1 93.81 143 GLY A CA 1
ATOM 1118 C C . GLY A 1 143 ? -7.77 21.75 8.969 1 93.81 143 GLY A C 1
ATOM 1119 O O . GLY A 1 143 ? -7.391 21.125 7.98 1 93.81 143 GLY A O 1
ATOM 1120 N N . LEU A 1 144 ? -8.961 22.203 9.055 1 96.06 144 LEU A N 1
ATOM 1121 C CA . LEU A 1 144 ? -9.969 21.969 8.031 1 96.06 144 LEU A CA 1
ATOM 1122 C C . LEU A 1 144 ? -9.578 22.641 6.715 1 96.06 144 LEU A C 1
ATOM 1124 O O . LEU A 1 144 ? -9.711 22.031 5.648 1 96.06 144 LEU A O 1
ATOM 1128 N N . ILE A 1 145 ? -9.109 23.859 6.836 1 95.38 145 ILE A N 1
ATOM 1129 C CA . ILE A 1 145 ? -8.734 24.625 5.648 1 95.38 145 ILE A CA 1
ATOM 1130 C C . ILE A 1 145 ? -7.555 23.938 4.957 1 95.38 145 ILE A C 1
ATOM 1132 O O . ILE A 1 145 ? -7.535 23.812 3.73 1 95.38 145 ILE A O 1
ATOM 1136 N N . SER A 1 146 ? -6.605 23.531 5.758 1 95.5 146 SER A N 1
ATOM 1137 C CA . SER A 1 146 ? -5.441 22.844 5.191 1 95.5 146 SER A CA 1
ATOM 1138 C C . SER A 1 146 ? -5.844 21.562 4.469 1 95.5 146 SER A C 1
ATOM 1140 O O . SER A 1 146 ? -5.371 21.297 3.361 1 95.5 146 SER A O 1
ATOM 1142 N N . LEU A 1 147 ? -6.691 20.812 5.066 1 96.94 147 LEU A N 1
ATOM 1143 C CA . LEU A 1 147 ? -7.168 19.594 4.445 1 96.94 147 LEU A CA 1
ATOM 1144 C C . LEU A 1 147 ? -7.98 19.891 3.191 1 96.94 147 LEU A C 1
ATOM 1146 O O . LEU A 1 147 ? -7.914 19.156 2.205 1 96.94 147 LEU A O 1
ATOM 1150 N N . TRP A 1 148 ? -8.773 20.938 3.334 1 97 148 TRP A N 1
ATOM 1151 C CA . TRP A 1 148 ? -9.586 21.344 2.189 1 97 148 TRP A CA 1
ATOM 1152 C C . TRP A 1 148 ? -8.703 21.734 1.013 1 97 148 TRP A C 1
ATOM 1154 O O . TRP A 1 148 ? -8.945 21.328 -0.125 1 97 148 TRP A O 1
ATOM 1164 N N . ILE A 1 149 ? -7.656 22.453 1.221 1 96.69 149 ILE A N 1
ATOM 1165 C CA . ILE A 1 149 ? -6.723 22.859 0.179 1 96.69 149 ILE A CA 1
ATOM 1166 C C . ILE A 1 149 ? -6.07 21.625 -0.446 1 96.69 149 ILE A C 1
ATOM 1168 O O . ILE A 1 149 ? -6.008 21.516 -1.672 1 96.69 149 ILE A O 1
ATOM 1172 N N . LEU A 1 150 ? -5.656 20.797 0.362 1 95.56 150 LEU A N 1
ATOM 1173 C CA . LEU A 1 150 ? -5.039 19.562 -0.13 1 95.56 150 LEU A CA 1
ATOM 1174 C C . LEU A 1 150 ? -6.02 18.766 -0.982 1 95.56 150 LEU A C 1
ATOM 1176 O O . LEU A 1 150 ? -5.645 18.219 -2.02 1 95.56 150 LEU A O 1
ATOM 1180 N N . GLY A 1 151 ? -7.23 18.688 -0.512 1 96.31 151 GLY A N 1
ATOM 1181 C CA . GLY A 1 151 ? -8.266 18.016 -1.291 1 96.31 151 GLY A CA 1
ATOM 1182 C C . GLY A 1 151 ? -8.5 18.656 -2.645 1 96.31 151 GLY A C 1
ATOM 1183 O O . GLY A 1 151 ? -8.672 17.969 -3.648 1 96.31 151 GLY A O 1
ATOM 1184 N N . VAL A 1 152 ? -8.445 19.922 -2.678 1 95.94 152 VAL A N 1
ATOM 1185 C CA . VAL A 1 152 ? -8.641 20.656 -3.922 1 95.94 152 VAL A CA 1
ATOM 1186 C C . VAL A 1 152 ? -7.469 20.391 -4.867 1 95.94 152 VAL A C 1
ATOM 1188 O O . VAL A 1 152 ? -7.664 20.203 -6.07 1 95.94 152 VAL A O 1
ATOM 1191 N N . ILE A 1 153 ? -6.293 20.359 -4.348 1 95.38 153 ILE A N 1
ATOM 1192 C CA . ILE A 1 153 ? -5.102 20.062 -5.137 1 95.38 153 ILE A CA 1
ATOM 1193 C C . ILE A 1 153 ? -5.258 18.703 -5.805 1 95.38 153 ILE A C 1
ATOM 1195 O O . ILE A 1 153 ? -4.863 18.516 -6.961 1 95.38 153 ILE A O 1
ATOM 1199 N N . GLY A 1 154 ? -5.809 17.734 -5.094 1 93.44 154 GLY A N 1
ATOM 1200 C CA . GLY A 1 154 ? -6.023 16.391 -5.605 1 93.44 154 GLY A CA 1
ATOM 1201 C C . GLY A 1 154 ? -6.953 16.359 -6.805 1 93.44 154 GLY A C 1
ATOM 1202 O O . GLY A 1 154 ? -6.941 15.391 -7.578 1 93.44 154 GLY A O 1
ATOM 1203 N N . ASN A 1 155 ? -7.758 17.406 -7.039 1 91.75 155 ASN A N 1
ATOM 1204 C CA . ASN A 1 155 ? -8.648 17.469 -8.188 1 91.75 155 ASN A CA 1
ATOM 1205 C C . ASN A 1 155 ? -7.895 17.812 -9.469 1 91.75 155 ASN A C 1
ATOM 1207 O O . ASN A 1 155 ? -8.391 17.594 -10.57 1 91.75 155 ASN A O 1
ATOM 1211 N N . TYR A 1 156 ? -6.691 18.359 -9.336 1 93.12 156 TYR A N 1
ATOM 1212 C CA . TYR A 1 156 ? -5.949 18.828 -10.5 1 93.12 156 TYR A CA 1
ATOM 1213 C C . TYR A 1 156 ? -4.727 17.953 -10.758 1 93.12 156 TYR A C 1
ATOM 1215 O O . TYR A 1 156 ? -4.211 17.906 -11.875 1 93.12 156 TYR A O 1
ATOM 1223 N N . ILE A 1 157 ? -4.266 17.406 -9.727 1 93.62 157 ILE A N 1
ATOM 1224 C CA . ILE A 1 157 ? -3.064 16.578 -9.797 1 93.62 157 ILE A CA 1
ATOM 1225 C C . ILE A 1 157 ? -3.385 15.156 -9.32 1 93.62 157 ILE A C 1
ATOM 1227 O O . ILE A 1 157 ? -4.008 14.977 -8.273 1 93.62 157 ILE A O 1
ATOM 1231 N N . SER A 1 158 ? -2.971 14.18 -10.117 1 91.88 158 SER A N 1
ATOM 1232 C CA . SER A 1 158 ? -3.23 12.797 -9.734 1 91.88 158 SER A CA 1
ATOM 1233 C C . SER A 1 158 ? -2.479 12.422 -8.461 1 91.88 158 SER A C 1
ATOM 1235 O O . SER A 1 158 ? -1.492 13.07 -8.102 1 91.88 158 SER A O 1
ATOM 1237 N N . THR A 1 159 ? -2.971 11.383 -7.812 1 92.12 159 THR A N 1
ATOM 1238 C CA . THR A 1 159 ? -2.332 10.906 -6.59 1 92.12 159 THR A CA 1
ATOM 1239 C C . THR A 1 159 ? -0.875 10.539 -6.848 1 92.12 159 THR A C 1
ATOM 1241 O O . THR A 1 159 ? 0.008 10.883 -6.059 1 92.12 159 THR A O 1
ATOM 1244 N N . LEU A 1 160 ? -0.62 9.844 -7.977 1 91.62 160 LEU A N 1
ATOM 1245 C CA . LEU A 1 160 ? 0.739 9.438 -8.32 1 91.62 160 LEU A CA 1
ATOM 1246 C C . LEU A 1 160 ? 1.626 10.656 -8.555 1 91.62 160 LEU A C 1
ATOM 1248 O O . LEU A 1 160 ? 2.764 10.703 -8.078 1 91.62 160 LEU A O 1
ATOM 1252 N N . ASN A 1 161 ? 1.147 11.57 -9.172 1 94.94 161 ASN A N 1
ATOM 1253 C CA . ASN A 1 161 ? 1.9 12.797 -9.414 1 94.94 161 ASN A CA 1
ATOM 1254 C C . ASN A 1 161 ? 2.143 13.57 -8.125 1 94.94 161 ASN A C 1
ATOM 1256 O O . ASN A 1 161 ? 3.234 14.102 -7.91 1 94.94 161 ASN A O 1
ATOM 1260 N N . LEU A 1 162 ? 1.131 13.648 -7.387 1 94.25 162 LEU A N 1
ATOM 1261 C CA . LEU A 1 162 ? 1.281 14.336 -6.109 1 94.25 162 LEU A CA 1
ATOM 1262 C C . LEU A 1 162 ? 2.346 13.664 -5.25 1 94.25 162 LEU A C 1
ATOM 1264 O O . LEU A 1 162 ? 3.164 14.336 -4.625 1 94.25 162 LEU A O 1
ATOM 1268 N N . LEU A 1 163 ? 2.322 12.336 -5.246 1 94.06 163 LEU A N 1
ATOM 1269 C CA . LEU A 1 163 ? 3.326 11.578 -4.508 1 94.06 163 LEU A CA 1
ATOM 1270 C C . LEU A 1 163 ? 4.719 11.812 -5.082 1 94.06 163 LEU A C 1
ATOM 1272 O O . LEU A 1 163 ? 5.672 12.047 -4.336 1 94.06 163 LEU A O 1
ATOM 1276 N N . PHE A 1 164 ? 4.781 11.773 -6.375 1 95.5 164 PHE A N 1
ATOM 1277 C CA . PHE A 1 164 ? 6.059 11.984 -7.047 1 95.5 164 PHE A CA 1
ATOM 1278 C C . PHE A 1 164 ? 6.621 13.359 -6.73 1 95.5 164 PHE A C 1
ATOM 1280 O O . PHE A 1 164 ? 7.781 13.484 -6.336 1 95.5 164 PHE A O 1
ATOM 1287 N N . PHE A 1 165 ? 5.777 14.375 -6.82 1 94.62 165 PHE A N 1
ATOM 1288 C CA . PHE A 1 165 ? 6.227 15.734 -6.562 1 94.62 165 PHE A CA 1
ATOM 1289 C C . PHE A 1 165 ? 6.602 15.914 -5.098 1 94.62 165 PHE A C 1
ATOM 1291 O O . PHE A 1 165 ? 7.543 16.641 -4.777 1 94.62 165 PHE A O 1
ATOM 1298 N N . SER A 1 166 ? 5.91 15.328 -4.242 1 94 166 SER A N 1
ATOM 1299 C CA . SER A 1 166 ? 6.223 15.43 -2.82 1 94 166 SER A CA 1
ATOM 1300 C C . SER A 1 166 ? 7.586 14.812 -2.51 1 94 166 SER A C 1
ATOM 1302 O O . SER A 1 166 ? 8.375 15.391 -1.752 1 94 166 SER A O 1
ATOM 1304 N N . ILE A 1 167 ? 7.895 13.711 -3.137 1 94.12 167 ILE A N 1
ATOM 1305 C CA . ILE A 1 167 ? 9.18 13.055 -2.93 1 94.12 167 ILE A CA 1
ATOM 1306 C C . ILE A 1 167 ? 10.297 13.891 -3.551 1 94.12 167 ILE A C 1
ATOM 1308 O O . ILE A 1 167 ? 11.367 14.055 -2.957 1 94.12 167 ILE A O 1
ATOM 1312 N N . LEU A 1 168 ? 9.977 14.383 -4.695 1 93.44 168 LEU A N 1
ATOM 1313 C CA . LEU A 1 168 ? 10.945 15.25 -5.363 1 93.44 168 LEU A CA 1
ATOM 1314 C C . LEU A 1 168 ? 11.273 16.469 -4.504 1 93.44 168 LEU A C 1
ATOM 1316 O O . LEU A 1 168 ? 12.445 16.844 -4.367 1 93.44 168 LEU A O 1
ATOM 1320 N N . CYS A 1 169 ? 10.266 17.016 -3.9 1 93.19 169 CYS A N 1
ATOM 1321 C CA . CYS A 1 169 ? 10.461 18.172 -3.027 1 93.19 169 CYS A CA 1
ATOM 1322 C C . CYS A 1 169 ? 11.258 17.781 -1.786 1 93.19 169 CYS A C 1
ATOM 1324 O O . CYS A 1 169 ? 12.172 18.516 -1.381 1 93.19 169 CYS A O 1
ATOM 1326 N N . ALA A 1 170 ? 10.977 16.672 -1.226 1 91.12 170 ALA A N 1
ATOM 1327 C CA . ALA A 1 170 ? 11.648 16.203 -0.013 1 91.12 170 ALA A CA 1
ATOM 1328 C C . ALA A 1 170 ? 13.125 15.938 -0.274 1 91.12 170 ALA A C 1
ATOM 1330 O O . ALA A 1 170 ? 13.969 16.156 0.602 1 91.12 170 ALA A O 1
ATOM 1331 N N . GLU A 1 171 ? 13.375 15.516 -1.44 1 90.56 171 GLU A N 1
ATOM 1332 C CA . GLU A 1 171 ? 14.75 15.156 -1.772 1 90.56 171 GLU A CA 1
ATOM 1333 C C . GLU A 1 171 ? 15.539 16.375 -2.244 1 90.56 171 GLU A C 1
ATOM 1335 O O . GLU A 1 171 ? 16.766 16.344 -2.307 1 90.56 171 GLU A O 1
ATOM 1340 N N . THR A 1 172 ? 14.883 17.469 -2.564 1 89.5 172 THR A N 1
ATOM 1341 C CA . THR A 1 172 ? 15.586 18.594 -3.182 1 89.5 172 THR A CA 1
ATOM 1342 C C . THR A 1 172 ? 15.555 19.828 -2.275 1 89.5 172 THR A C 1
ATOM 1344 O O . THR A 1 172 ? 16.578 20.484 -2.072 1 89.5 172 THR A O 1
ATOM 1347 N N . LEU A 1 173 ? 14.469 20.031 -1.65 1 89.31 173 LEU A N 1
ATOM 1348 C CA . LEU A 1 173 ? 14.25 21.297 -0.955 1 89.31 173 LEU A CA 1
ATOM 1349 C C . LEU A 1 173 ? 15.211 21.438 0.221 1 89.31 173 LEU A C 1
ATOM 1351 O O . LEU A 1 173 ? 15.844 22.484 0.392 1 89.31 173 LEU A O 1
ATOM 1355 N N . PRO A 1 174 ? 15.359 20.391 1.029 1 87.56 174 PRO A N 1
ATOM 1356 C CA . PRO A 1 174 ? 16.297 20.562 2.145 1 87.56 174 PRO A CA 1
ATOM 1357 C C . PRO A 1 174 ? 17.734 20.75 1.683 1 87.56 174 PRO A C 1
ATOM 1359 O O . PRO A 1 174 ? 18.484 21.516 2.289 1 87.56 174 PRO A O 1
ATOM 1362 N N . PHE A 1 175 ? 18.047 20.062 0.716 1 88.25 175 PHE A N 1
ATOM 1363 C CA . PHE A 1 175 ? 19.391 20.188 0.141 1 88.25 175 PHE A CA 1
ATOM 1364 C C . PHE A 1 175 ? 19.625 21.594 -0.384 1 88.25 175 PHE A C 1
ATOM 1366 O O . PHE A 1 175 ? 20.672 22.203 -0.124 1 88.25 175 PHE A O 1
ATOM 1373 N N . LEU A 1 176 ? 18.672 22.156 -1.165 1 87.56 176 LEU A N 1
ATOM 1374 C CA . LEU A 1 176 ? 18.766 23.516 -1.706 1 87.56 176 LEU A CA 1
ATOM 1375 C C . LEU A 1 176 ? 18.766 24.547 -0.587 1 87.56 176 LEU A C 1
ATOM 1377 O O . LEU A 1 176 ? 19.469 25.547 -0.665 1 87.56 176 LEU A O 1
ATOM 1381 N N . TYR A 1 177 ? 18.031 24.25 0.353 1 87.94 177 TYR A N 1
ATOM 1382 C CA . TYR A 1 177 ? 17.953 25.172 1.49 1 87.94 177 TYR A CA 1
ATOM 1383 C C . TYR A 1 177 ? 19.312 25.281 2.184 1 87.94 177 TYR A C 1
ATOM 1385 O O . TYR A 1 177 ? 19.719 26.391 2.574 1 87.94 177 TYR A O 1
ATOM 1393 N N . GLU A 1 178 ? 19.938 24.172 2.363 1 86.5 178 GLU A N 1
ATOM 1394 C CA . GLU A 1 178 ? 21.25 24.188 3.023 1 86.5 178 GLU A CA 1
ATOM 1395 C C . GLU A 1 178 ? 22.266 24.969 2.195 1 86.5 178 GLU A C 1
ATOM 1397 O O . GLU A 1 178 ? 23.172 25.609 2.748 1 86.5 178 GLU A O 1
ATOM 1402 N N . GLN A 1 179 ? 22.141 24.969 0.939 1 87 179 GLN A N 1
ATOM 1403 C CA . GLN A 1 179 ? 23.078 25.656 0.062 1 87 179 GLN A CA 1
ATOM 1404 C C . GLN A 1 179 ? 22.781 27.156 0.024 1 87 179 GLN A C 1
ATOM 1406 O O . GLN A 1 179 ? 23.703 27.969 -0.153 1 87 179 GLN A O 1
ATOM 1411 N N . TYR A 1 180 ? 21.547 27.531 0.156 1 87.75 180 TYR A N 1
ATOM 1412 C CA . TYR A 1 180 ? 21.156 28.938 0.055 1 87.75 180 TYR A CA 1
ATOM 1413 C C . TYR A 1 180 ? 20.391 29.375 1.306 1 87.75 180 TYR A C 1
ATOM 1415 O O . TYR A 1 180 ? 19.328 29.969 1.214 1 87.75 180 TYR A O 1
ATOM 1423 N N . GLU A 1 181 ? 20.922 29.016 2.363 1 84.44 181 GLU A N 1
ATOM 1424 C CA . GLU A 1 181 ? 20.234 29.203 3.641 1 84.44 181 GLU A CA 1
ATOM 1425 C C . GLU A 1 181 ? 19.875 30.672 3.848 1 84.44 181 GLU A C 1
ATOM 1427 O O . GLU A 1 181 ? 18.734 31 4.176 1 84.44 181 GLU A O 1
ATOM 1432 N N . GLU A 1 182 ? 20.797 31.578 3.66 1 82.62 182 GLU A N 1
ATOM 1433 C CA . GLU A 1 182 ? 20.578 33 3.908 1 82.62 182 GLU A CA 1
ATOM 1434 C C . GLU A 1 182 ? 19.516 33.562 2.984 1 82.62 182 GLU A C 1
ATOM 1436 O O . GLU A 1 182 ? 18.625 34.281 3.432 1 82.62 182 GLU A O 1
ATOM 1441 N N . GLU A 1 183 ? 19.688 33.25 1.716 1 86.19 183 GLU A N 1
ATOM 1442 C CA . GLU A 1 183 ? 18.703 33.719 0.74 1 86.19 183 GLU A CA 1
ATOM 1443 C C . GLU A 1 183 ? 17.312 33.188 1.039 1 86.19 183 GLU A C 1
ATOM 1445 O O . GLU A 1 183 ? 16.328 33.906 0.941 1 86.19 183 GLU A O 1
ATOM 1450 N N . ALA A 1 184 ? 17.266 31.969 1.403 1 85.62 184 ALA A N 1
ATOM 1451 C CA . ALA A 1 184 ? 15.992 31.328 1.714 1 85.62 184 ALA A CA 1
ATOM 1452 C C . ALA A 1 184 ? 15.359 31.938 2.959 1 85.62 184 ALA A C 1
ATOM 1454 O O . ALA A 1 184 ? 14.156 32.219 2.982 1 85.62 184 ALA A O 1
ATOM 1455 N N . ASP A 1 185 ? 16.125 32.125 3.951 1 85.19 185 ASP A N 1
ATOM 1456 C CA . ASP A 1 185 ? 15.625 32.719 5.191 1 85.19 185 ASP A CA 1
ATOM 1457 C C . ASP A 1 185 ? 15.133 34.156 4.973 1 85.19 185 ASP A C 1
ATOM 1459 O O . ASP A 1 185 ? 14.125 34.562 5.551 1 85.19 185 ASP A O 1
ATOM 1463 N N . ASN A 1 186 ? 15.805 34.844 4.152 1 85.31 186 ASN A N 1
ATOM 1464 C CA . ASN A 1 186 ? 15.383 36.188 3.834 1 85.31 186 ASN A CA 1
ATOM 1465 C C . ASN A 1 186 ? 14.055 36.219 3.088 1 85.31 186 ASN A C 1
ATOM 1467 O O . ASN A 1 186 ? 13.18 37.031 3.389 1 85.31 186 ASN A O 1
ATOM 1471 N N . LEU A 1 187 ? 13.984 35.344 2.148 1 84.75 187 LEU A N 1
ATOM 1472 C CA . LEU A 1 187 ? 12.742 35.219 1.399 1 84.75 187 LEU A CA 1
ATOM 1473 C C . LEU A 1 187 ? 11.594 34.812 2.314 1 84.75 187 LEU A C 1
ATOM 1475 O O . LEU A 1 187 ? 10.492 35.344 2.229 1 84.75 187 LEU A O 1
ATOM 1479 N N . ALA A 1 188 ? 11.859 33.844 3.131 1 83.69 188 ALA A N 1
ATOM 1480 C CA . ALA A 1 188 ? 10.852 33.375 4.082 1 83.69 188 ALA A CA 1
ATOM 1481 C C . ALA A 1 188 ? 10.43 34.5 5.031 1 83.69 188 ALA A C 1
ATOM 1483 O O . ALA A 1 188 ? 9.25 34.625 5.367 1 83.69 188 ALA A O 1
ATOM 1484 N N . GLY A 1 189 ? 11.344 35.281 5.445 1 84.19 189 GLY A N 1
ATOM 1485 C CA . GLY A 1 189 ? 11.055 36.406 6.309 1 84.19 189 GLY A CA 1
ATOM 1486 C C . GLY A 1 189 ? 10.172 37.438 5.652 1 84.19 189 GLY A C 1
ATOM 1487 O O . GLY A 1 189 ? 9.211 37.938 6.262 1 84.19 189 GLY A O 1
ATOM 1488 N N . LYS A 1 190 ? 10.477 37.688 4.465 1 86.62 190 LYS A N 1
ATOM 1489 C CA . LYS A 1 190 ? 9.68 38.656 3.715 1 86.62 190 LYS A CA 1
ATOM 1490 C C . LYS A 1 190 ? 8.25 38.156 3.52 1 86.62 190 LYS A C 1
ATOM 1492 O O . LYS A 1 190 ? 7.293 38.906 3.684 1 86.62 190 LYS A O 1
ATOM 1497 N N . LEU A 1 191 ? 8.195 36.875 3.18 1 85.5 191 LEU A N 1
ATOM 1498 C CA . LEU A 1 191 ? 6.883 36.25 2.969 1 85.5 191 LEU A CA 1
ATOM 1499 C C . LEU A 1 191 ? 6.078 36.219 4.266 1 85.5 191 LEU A C 1
ATOM 1501 O O . LEU A 1 191 ? 4.875 36.5 4.258 1 85.5 191 LEU A O 1
ATOM 1505 N N . TYR A 1 192 ? 6.75 35.969 5.301 1 83.62 192 TYR A N 1
ATOM 1506 C CA . TYR A 1 192 ? 6.102 35.906 6.605 1 83.62 192 TYR A CA 1
ATOM 1507 C C . TYR A 1 192 ? 5.566 37.281 7 1 83.62 192 TYR A C 1
ATOM 1509 O O . TYR A 1 192 ? 4.445 37.406 7.5 1 83.62 192 TYR A O 1
ATOM 1517 N N . LYS A 1 193 ? 6.312 38.281 6.805 1 85.25 193 LYS A N 1
ATOM 1518 C CA . LYS A 1 193 ? 5.895 39.625 7.117 1 85.25 193 LYS A CA 1
ATOM 1519 C C . LYS A 1 193 ? 4.688 40.062 6.281 1 85.25 193 LYS A C 1
ATOM 1521 O O . LYS A 1 193 ? 3.752 40.656 6.793 1 85.25 193 LYS A O 1
ATOM 1526 N N . GLN A 1 194 ? 4.785 39.656 5.016 1 86 194 GLN A N 1
ATOM 1527 C CA . GLN A 1 194 ? 3.672 39.969 4.121 1 86 194 GLN A CA 1
ATOM 1528 C C . GLN A 1 194 ? 2.402 39.25 4.551 1 86 194 GLN A C 1
ATOM 1530 O O . GLN A 1 194 ? 1.316 39.844 4.555 1 86 194 GLN A O 1
ATOM 1535 N N . MET A 1 195 ? 2.537 38 4.879 1 84 195 MET A N 1
ATOM 1536 C CA . MET A 1 195 ? 1.396 37.188 5.309 1 84 195 MET A CA 1
ATOM 1537 C C . MET A 1 195 ? 0.817 37.719 6.617 1 84 195 MET A C 1
ATOM 1539 O O . MET A 1 195 ? -0.402 37.781 6.789 1 84 195 MET A O 1
ATOM 1543 N N . ARG A 1 196 ? 1.669 38.125 7.496 1 82.81 196 ARG A N 1
ATOM 1544 C CA . ARG A 1 196 ? 1.235 38.688 8.773 1 82.81 196 ARG A CA 1
ATOM 1545 C C . ARG A 1 196 ? 0.497 40 8.578 1 82.81 196 ARG A C 1
ATOM 1547 O O . ARG A 1 196 ? -0.514 40.25 9.234 1 82.81 196 ARG A O 1
ATOM 1554 N N . SER A 1 197 ? 0.996 40.688 7.688 1 86.81 197 SER A N 1
ATOM 1555 C CA . SER A 1 197 ? 0.354 41.969 7.387 1 86.81 197 SER A CA 1
ATOM 1556 C C . SER A 1 197 ? -1.032 41.781 6.785 1 86.81 197 SER A C 1
ATOM 1558 O O . SER A 1 197 ? -1.982 42.469 7.152 1 86.81 197 SER A O 1
ATOM 1560 N N . THR A 1 198 ? -1.059 40.812 5.875 1 83.88 198 THR A N 1
ATOM 1561 C CA . THR A 1 198 ? -2.338 40.5 5.25 1 83.88 198 THR A CA 1
ATOM 1562 C C . THR A 1 198 ? -3.314 39.938 6.277 1 83.88 198 THR A C 1
ATOM 1564 O O . THR A 1 198 ? -4.496 40.281 6.281 1 83.88 198 THR A O 1
ATOM 1567 N N . TYR A 1 199 ? -2.871 39.031 7.094 1 81.56 199 TYR A N 1
ATOM 1568 C CA . TYR A 1 199 ? -3.689 38.438 8.141 1 81.56 199 TYR A CA 1
ATOM 1569 C C . TYR A 1 199 ? -4.238 39.5 9.078 1 81.56 199 TYR A C 1
ATOM 1571 O O . TYR A 1 199 ? -5.414 39.469 9.461 1 81.56 199 TYR A O 1
ATOM 1579 N N . ARG A 1 200 ? -3.504 40.438 9.484 1 82.5 200 ARG A N 1
ATOM 1580 C CA . ARG A 1 200 ? -3.912 41.531 10.367 1 82.5 200 ARG A CA 1
ATOM 1581 C C . ARG A 1 200 ? -4.984 42.406 9.711 1 82.5 200 ARG A C 1
ATOM 1583 O O . ARG A 1 200 ? -5.938 42.812 10.367 1 82.5 200 ARG A O 1
ATOM 1590 N N . LYS A 1 201 ? -4.801 42.469 8.477 1 84.56 201 LYS A N 1
ATOM 1591 C CA . LYS A 1 201 ? -5.789 43.25 7.738 1 84.56 201 LYS A CA 1
ATOM 1592 C C . LYS A 1 201 ? -7.129 42.531 7.668 1 84.56 201 LYS A C 1
ATOM 1594 O O . LYS A 1 201 ? -8.18 43.125 7.871 1 84.56 201 LYS A O 1
ATOM 1599 N N . VAL A 1 202 ? -7.02 41.281 7.371 1 79.25 202 VAL A N 1
ATOM 1600 C CA . VAL A 1 202 ? -8.227 40.469 7.281 1 79.25 202 VAL A CA 1
ATOM 1601 C C . VAL A 1 202 ? -8.898 40.375 8.656 1 79.25 202 VAL A C 1
ATOM 1603 O O . VAL A 1 202 ? -10.117 40.5 8.766 1 79.25 202 VAL A O 1
ATOM 1606 N N . GLU A 1 203 ? -8.117 40.094 9.648 1 79.69 203 GLU A N 1
ATOM 1607 C CA . GLU A 1 203 ? -8.625 40.031 11.016 1 79.69 203 GLU A CA 1
ATOM 1608 C C . GLU A 1 203 ? -9.305 41.344 11.398 1 79.69 203 GLU A C 1
ATOM 1610 O O . GLU A 1 203 ? -10.398 41.344 11.969 1 79.69 203 GLU A O 1
ATOM 1615 N N . ALA A 1 204 ? -8.758 42.469 11.078 1 81.5 204 ALA A N 1
ATOM 1616 C CA . ALA A 1 204 ? -9.312 43.781 11.375 1 81.5 204 ALA A CA 1
ATOM 1617 C C . ALA A 1 204 ? -10.633 43.969 10.641 1 81.5 204 ALA A C 1
ATOM 1619 O O . ALA A 1 204 ?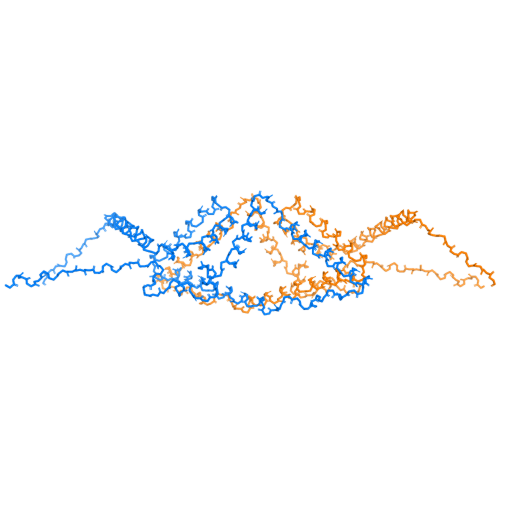 -11.586 44.531 11.219 1 81.5 204 ALA A O 1
ATOM 1620 N N . ASP A 1 205 ? -10.625 43.406 9.445 1 80.56 205 ASP A N 1
ATOM 1621 C CA . ASP A 1 205 ? -11.82 43.562 8.625 1 80.56 205 ASP A CA 1
ATOM 1622 C C . ASP A 1 205 ? -12.969 42.719 9.172 1 80.56 205 ASP A C 1
ATOM 1624 O O . ASP A 1 205 ? -14.125 43.156 9.18 1 80.56 205 ASP A O 1
ATOM 1628 N N . VAL A 1 206 ? -12.672 41.531 9.648 1 75.88 206 VAL A N 1
ATOM 1629 C CA . VAL A 1 206 ? -13.68 40.625 10.188 1 75.88 206 VAL A CA 1
ATOM 1630 C C . VAL A 1 206 ? -14.172 41.156 11.539 1 75.88 206 VAL A C 1
ATOM 1632 O O . VAL A 1 206 ? -15.375 41.125 11.82 1 75.88 206 VAL A O 1
ATOM 1635 N N . LEU A 1 207 ? -13.266 41.594 12.414 1 74.5 207 LEU A N 1
ATOM 1636 C CA . LEU A 1 207 ? -13.617 42.125 13.727 1 74.5 207 LEU A CA 1
ATOM 1637 C C . LEU A 1 207 ? -14.445 43.406 13.594 1 74.5 207 LEU A C 1
ATOM 1639 O O . LEU A 1 207 ? -15.336 43.656 14.398 1 74.5 207 LEU A O 1
ATOM 1643 N N . ALA A 1 208 ? -14.195 44.156 12.594 1 77.44 208 ALA A N 1
ATOM 1644 C CA . ALA A 1 208 ? -14.938 45.375 12.359 1 77.44 208 ALA A CA 1
ATOM 1645 C C . ALA A 1 208 ? -16.391 45.062 12.008 1 77.44 208 ALA A C 1
ATOM 1647 O O . ALA A 1 208 ? -17.281 45.906 12.242 1 77.44 208 ALA A O 1
ATOM 1648 N N . LYS A 1 209 ? -16.562 43.844 11.508 1 73.44 209 LYS A N 1
ATOM 1649 C CA . LYS A 1 209 ? -17.922 43.469 11.102 1 73.44 209 LYS A CA 1
ATOM 1650 C C . LYS A 1 209 ? -18.688 42.812 12.258 1 73.44 209 LYS A C 1
ATOM 1652 O O . LYS A 1 209 ? -19.891 42.594 12.164 1 73.44 209 LYS A O 1
ATOM 1657 N N . ILE A 1 210 ? -18.109 42.375 13.336 1 65.38 210 ILE A N 1
ATOM 1658 C CA . ILE A 1 210 ? -18.781 41.875 14.531 1 65.38 210 ILE A CA 1
ATOM 1659 C C . ILE A 1 210 ? -19.312 43.062 15.344 1 65.38 210 ILE A C 1
ATOM 1661 O O . ILE A 1 210 ? -18.562 43.938 15.75 1 65.38 210 ILE A O 1
ATOM 1665 N N . PRO A 1 211 ? -20.688 43.219 15.477 1 63.91 211 PRO A N 1
ATOM 1666 C CA . PRO A 1 211 ? -21.281 44.312 16.25 1 63.91 211 PRO A CA 1
ATOM 1667 C C . PRO A 1 211 ? -20.766 44.375 17.688 1 63.91 211 PRO A C 1
ATOM 1669 O O . PRO A 1 211 ? -20.656 43.312 18.344 1 63.91 211 PRO A O 1
ATOM 1672 N N . ARG A 1 212 ? -19.828 45.25 18.141 1 60.19 212 ARG A N 1
ATOM 1673 C CA . ARG A 1 212 ? -19.391 45.438 19.531 1 60.19 212 ARG A CA 1
ATOM 1674 C C . ARG A 1 212 ? -20.578 45.688 20.453 1 60.19 212 ARG A C 1
ATOM 1676 O O . ARG A 1 212 ? -21.438 46.531 20.156 1 60.19 212 ARG A O 1
ATOM 1683 N N . GLY A 1 213 ? -21.125 44.656 21.047 1 57.47 213 GLY A N 1
ATOM 1684 C CA . GLY A 1 213 ? -22.156 44.906 22.031 1 57.47 213 GLY A CA 1
ATOM 1685 C C . GLY A 1 213 ? -21.891 46.156 22.859 1 57.47 213 GLY A C 1
ATOM 1686 O O . GLY A 1 213 ? -20.781 46.688 22.844 1 57.47 213 GLY A O 1
ATOM 1687 N N . PRO A 1 214 ? -22.938 46.688 23.516 1 53.81 214 PRO A N 1
ATOM 1688 C CA . PRO A 1 214 ? -22.812 47.875 24.328 1 53.81 214 PRO A CA 1
ATOM 1689 C C . PRO A 1 214 ? -21.719 47.75 25.391 1 53.81 214 PRO A C 1
ATOM 1691 O O . PRO A 1 214 ? -21.594 46.719 26.031 1 53.81 214 PRO A O 1
ATOM 1694 N N . LEU A 1 215 ? -20.516 48.094 25.219 1 45.16 215 LEU A N 1
ATOM 1695 C CA . LEU A 1 215 ? -19.578 48.188 26.344 1 45.16 215 LEU A CA 1
ATOM 1696 C C . LEU A 1 215 ? -20.312 48.594 27.609 1 45.16 215 LEU A C 1
ATOM 1698 O O . LEU A 1 215 ? -21.016 49.625 27.609 1 45.16 215 LEU A O 1
ATOM 1702 N N . LYS A 1 216 ? -20.688 47.531 28.328 1 49.91 216 LYS A N 1
ATOM 1703 C CA . LYS A 1 216 ? -21.156 47.969 29.641 1 49.91 216 LYS A CA 1
ATOM 1704 C C . LYS A 1 216 ? -20.344 49.156 30.172 1 49.91 216 LYS A C 1
ATOM 1706 O O . LYS A 1 216 ? -19.125 49.031 30.297 1 49.91 216 LYS A O 1
ATOM 1711 N N . GLU A 1 217 ? -20.578 50.375 29.812 1 45.69 217 GLU A N 1
ATOM 1712 C CA . GLU A 1 217 ? -20.047 51.562 30.5 1 45.69 217 GLU A CA 1
ATOM 1713 C C . GLU A 1 217 ? -19.922 51.312 32 1 45.69 217 GLU A C 1
ATOM 1715 O O . GLU A 1 217 ? -20.922 51 32.656 1 45.69 217 GLU A O 1
ATOM 1720 N N . LYS A 1 218 ? -18.875 50.656 32.438 1 49.16 218 LYS A N 1
ATOM 1721 C CA . LYS A 1 218 ? -18.625 50.688 33.875 1 49.16 218 LYS A CA 1
ATOM 1722 C C . LYS A 1 218 ? -18.984 52.062 34.438 1 49.16 218 LYS A C 1
ATOM 1724 O O . LYS A 1 218 ? -18.438 53.094 34.031 1 49.16 218 LYS A O 1
ATOM 1729 N N . LYS A 1 219 ? -20.219 52.156 34.969 1 48.5 219 LYS A N 1
ATOM 1730 C CA . LYS A 1 219 ? -20.547 53.281 35.844 1 48.5 219 LYS A CA 1
ATOM 1731 C C . LYS A 1 219 ? -19.453 53.5 36.875 1 48.5 219 LYS A C 1
ATOM 1733 O O . LYS A 1 219 ? -19.172 52.594 37.656 1 48.5 219 LYS A O 1
ATOM 1738 N N . GLU A 1 220 ? -18.438 54.156 36.688 1 44.31 220 GLU A N 1
ATOM 1739 C CA . GLU A 1 220 ? -17.594 54.719 37.719 1 44.31 220 GLU A CA 1
ATOM 1740 C C . GLU A 1 220 ? -18.438 55.25 38.875 1 44.31 220 GLU A C 1
ATOM 1742 O O . GLU A 1 220 ? -19.172 56.219 38.719 1 44.31 220 GLU A O 1
ATOM 1747 N N . THR A 1 221 ? -19.125 54.281 39.625 1 36.12 221 THR A N 1
ATOM 1748 C CA . THR A 1 221 ? -19.406 54.781 40.969 1 36.12 221 THR A CA 1
ATOM 1749 C C . THR A 1 221 ? -18.125 54.844 41.812 1 36.12 221 THR A C 1
ATOM 1751 O O . THR A 1 221 ? -17.281 53.969 41.719 1 36.12 221 THR A O 1
ATOM 1754 N N . MET B 1 1 ? -14.211 -71.562 -16.219 1 30.05 1 MET B N 1
ATOM 1755 C CA . MET B 1 1 ? -13.172 -70.688 -15.68 1 30.05 1 MET B CA 1
ATOM 1756 C C . MET B 1 1 ? -13.344 -69.25 -16.188 1 30.05 1 MET B C 1
ATOM 1758 O O . MET B 1 1 ? -12.75 -68.312 -15.625 1 30.05 1 MET B O 1
ATOM 1762 N N . ALA B 1 2 ? -14.039 -69 -17.328 1 40.72 2 ALA B N 1
ATOM 1763 C CA . ALA B 1 2 ? -14.289 -67.75 -18.031 1 40.72 2 ALA B CA 1
ATOM 1764 C C . ALA B 1 2 ? -15.219 -66.875 -17.234 1 40.72 2 ALA B C 1
ATOM 1766 O O . ALA B 1 2 ? -15.414 -65.688 -17.578 1 40.72 2 ALA B O 1
ATOM 1767 N N . SER B 1 3 ? -16.047 -67.438 -16.422 1 38.06 3 SER B N 1
ATOM 1768 C CA . SER B 1 3 ? -17.125 -66.688 -15.82 1 38.06 3 SER B CA 1
ATOM 1769 C C . SER B 1 3 ? -16.578 -65.625 -14.828 1 38.06 3 SER B C 1
ATOM 1771 O O . SER B 1 3 ? -17.312 -64.75 -14.391 1 38.06 3 SER B O 1
ATOM 1773 N N . ARG B 1 4 ? -15.477 -66 -14.07 1 37.06 4 ARG B N 1
ATOM 1774 C CA . ARG B 1 4 ? -15.156 -65.125 -12.914 1 37.06 4 ARG B CA 1
ATOM 1775 C C . ARG B 1 4 ? -14.656 -63.781 -13.352 1 37.06 4 ARG B C 1
ATOM 1777 O O . ARG B 1 4 ? -14.367 -62.906 -12.516 1 37.06 4 ARG B O 1
ATOM 1784 N N . LEU B 1 5 ? -14.055 -63.656 -14.562 1 32.75 5 LEU B N 1
ATOM 1785 C CA . LEU B 1 5 ? -13.281 -62.438 -14.789 1 32.75 5 LEU B CA 1
ATOM 1786 C C . LEU B 1 5 ? -14.203 -61.25 -14.984 1 32.75 5 LEU B C 1
ATOM 1788 O O . LEU B 1 5 ? -13.75 -60.156 -15.352 1 32.75 5 LEU B O 1
ATOM 1792 N N . ARG B 1 6 ? -15.477 -61.469 -15.266 1 34.47 6 ARG B N 1
ATOM 1793 C CA . ARG B 1 6 ? -16.156 -60.219 -15.57 1 34.47 6 ARG B CA 1
ATOM 1794 C C . ARG B 1 6 ? -16.297 -59.344 -14.32 1 34.47 6 ARG B C 1
ATOM 1796 O O . ARG B 1 6 ? -17.328 -59.344 -13.656 1 34.47 6 ARG B O 1
ATOM 1803 N N . ALA B 1 7 ? -15.414 -59.5 -13.344 1 35.12 7 ALA B N 1
ATOM 1804 C CA . ALA B 1 7 ? -15.594 -58.5 -12.305 1 35.12 7 ALA B CA 1
ATOM 1805 C C . ALA B 1 7 ? -15.75 -57.125 -12.922 1 35.12 7 ALA B C 1
ATOM 1807 O O . ALA B 1 7 ? -14.969 -56.719 -13.789 1 35.12 7 ALA B O 1
ATOM 1808 N N . SER B 1 8 ? -16.984 -56.594 -13.07 1 32.94 8 SER B N 1
ATOM 1809 C CA . SER B 1 8 ? -17.375 -55.219 -13.406 1 32.94 8 SER B CA 1
ATOM 1810 C C . SER B 1 8 ? -16.453 -54.219 -12.742 1 32.94 8 SER B C 1
ATOM 1812 O O . SER B 1 8 ? -16.25 -54.25 -11.531 1 32.94 8 SER B O 1
ATOM 1814 N N . ASP B 1 9 ? -15.266 -53.906 -13.305 1 31.89 9 ASP B N 1
ATOM 1815 C CA . ASP B 1 9 ? -14.602 -52.625 -13.016 1 31.89 9 ASP B CA 1
ATOM 1816 C C . ASP B 1 9 ? -15.609 -51.531 -12.766 1 31.89 9 ASP B C 1
ATOM 1818 O O . ASP B 1 9 ? -16.141 -50.938 -13.711 1 31.89 9 ASP B O 1
ATOM 1822 N N . ASN B 1 10 ? -16.734 -51.719 -12.125 1 35.38 10 ASN B N 1
ATOM 1823 C CA . ASN B 1 10 ? -17.422 -50.531 -11.625 1 35.38 10 ASN B CA 1
ATOM 1824 C C . ASN B 1 10 ? -16.438 -49.469 -11.18 1 35.38 10 ASN B C 1
ATOM 1826 O O . ASN B 1 10 ? -15.93 -49.5 -10.055 1 35.38 10 ASN B O 1
ATOM 1830 N N . GLY B 1 11 ? -15.328 -49.156 -11.938 1 34.59 11 GLY B N 1
ATOM 1831 C CA . GLY B 1 11 ? -14.469 -48.031 -11.68 1 34.59 11 GLY B CA 1
ATOM 1832 C C . GLY B 1 11 ? -15.203 -46.844 -11.062 1 34.59 11 GLY B C 1
ATOM 1833 O O . GLY B 1 11 ? -16.094 -46.25 -11.695 1 34.59 11 GLY B O 1
ATOM 1834 N N . THR B 1 12 ? -15.688 -46.906 -9.867 1 39.47 12 THR B N 1
ATOM 1835 C CA . THR B 1 12 ? -16.047 -45.688 -9.156 1 39.47 12 THR B CA 1
ATOM 1836 C C . THR B 1 12 ? -15.258 -44.5 -9.688 1 39.47 12 THR B C 1
ATOM 1838 O O . THR B 1 12 ? -14.023 -44.5 -9.586 1 39.47 12 THR B O 1
ATOM 1841 N N . ALA B 1 13 ? -15.453 -43.969 -10.859 1 42.75 13 ALA B N 1
ATOM 1842 C CA . ALA B 1 13 ? -14.938 -42.688 -11.359 1 42.75 13 ALA B CA 1
ATOM 1843 C C . ALA B 1 13 ? -14.633 -41.719 -10.203 1 42.75 13 ALA B C 1
ATOM 1845 O O . ALA B 1 13 ? -15.531 -41.344 -9.453 1 42.75 13 ALA B O 1
ATOM 1846 N N . THR B 1 14 ? -13.617 -41.938 -9.469 1 49.44 14 THR B N 1
ATOM 1847 C CA . THR B 1 14 ? -13.117 -41 -8.469 1 49.44 14 THR B CA 1
ATOM 1848 C C . THR B 1 14 ? -13.43 -39.562 -8.867 1 49.44 14 THR B C 1
ATOM 1850 O O . THR B 1 14 ? -12.945 -39.094 -9.891 1 49.44 14 THR B O 1
ATOM 1853 N N . LYS B 1 15 ? -14.695 -39.125 -8.773 1 55.75 15 LYS B N 1
ATOM 1854 C CA . LYS B 1 15 ? -15.164 -37.75 -8.977 1 55.75 15 LYS B CA 1
ATOM 1855 C C . LYS B 1 15 ? -14.094 -36.75 -8.594 1 55.75 15 LYS B C 1
ATOM 1857 O O . LYS B 1 15 ? -13.602 -36.75 -7.461 1 55.75 15 LYS B O 1
ATOM 1862 N N . VAL B 1 16 ? -13.32 -36.312 -9.523 1 60.38 16 VAL B N 1
ATOM 1863 C CA . VAL B 1 16 ? -12.336 -35.25 -9.305 1 60.38 16 VAL B CA 1
ATOM 1864 C C . VAL B 1 16 ? -12.992 -34.062 -8.633 1 60.38 16 VAL B C 1
ATOM 1866 O O . VAL B 1 16 ? -13.977 -33.5 -9.141 1 60.38 16 VAL B O 1
ATOM 1869 N N . LYS B 1 17 ? -12.859 -34 -7.344 1 69.25 17 LYS B N 1
ATOM 1870 C CA . LYS B 1 17 ? -13.359 -32.844 -6.617 1 69.25 17 LYS B CA 1
ATOM 1871 C C . LYS B 1 17 ? -12.406 -31.656 -6.762 1 69.25 17 LYS B C 1
ATOM 1873 O O . LYS B 1 17 ? -11.188 -31.828 -6.734 1 69.25 17 LYS B O 1
ATOM 1878 N N . LEU B 1 18 ? -13 -30.562 -7.121 1 68.06 18 LEU B N 1
ATOM 1879 C CA . LEU B 1 18 ? -12.203 -29.344 -7.199 1 68.06 18 LEU B CA 1
ATOM 1880 C C . LEU B 1 18 ? -11.578 -29.016 -5.848 1 68.06 18 LEU B C 1
ATOM 1882 O O . LEU B 1 18 ? -12.094 -29.422 -4.805 1 68.06 18 LEU B O 1
ATOM 1886 N N . PHE B 1 19 ? -10.445 -28.359 -5.867 1 63.31 19 PHE B N 1
ATOM 1887 C CA . PHE B 1 19 ? -9.688 -27.906 -4.707 1 63.31 19 PHE B CA 1
ATOM 1888 C C . PHE B 1 19 ? -9 -29.078 -4.02 1 63.31 19 PHE B C 1
ATOM 1890 O O . PHE B 1 19 ? -8.664 -29 -2.836 1 63.31 19 PHE B O 1
ATOM 1897 N N . GLY B 1 20 ? -8.82 -30.141 -4.773 1 58.78 20 GLY B N 1
ATOM 1898 C CA . GLY B 1 20 ? -8.125 -31.312 -4.262 1 58.78 20 GLY B CA 1
ATOM 1899 C C . GLY B 1 20 ? -8.75 -31.875 -2.998 1 58.78 20 GLY B C 1
ATOM 1900 O O . GLY B 1 20 ? -8.047 -32.375 -2.111 1 58.78 20 GLY B O 1
ATOM 1901 N N . ARG B 1 21 ? -10 -31.594 -2.711 1 64.31 21 ARG B N 1
ATOM 1902 C CA . ARG B 1 21 ? -10.578 -31.859 -1.396 1 64.31 21 ARG B CA 1
ATOM 1903 C C . ARG B 1 21 ? -10.867 -33.344 -1.207 1 64.31 21 ARG B C 1
ATOM 1905 O O . ARG B 1 21 ? -11.094 -33.781 -0.083 1 64.31 21 ARG B O 1
ATOM 1912 N N . GLY B 1 22 ? -10.305 -34.031 -1.969 1 60.16 22 GLY B N 1
ATOM 1913 C CA . GLY B 1 22 ? -10.625 -35.438 -1.727 1 60.16 22 GLY B CA 1
ATOM 1914 C C . GLY B 1 22 ? -11.898 -35.625 -0.92 1 60.16 22 GLY B C 1
ATOM 1915 O O . GLY B 1 22 ? -12.977 -35.188 -1.347 1 60.16 22 GLY B O 1
ATOM 1916 N N . GLN B 1 23 ? -11.766 -35.906 0.378 1 65.75 23 GLN B N 1
ATOM 1917 C CA . GLN B 1 23 ? -12.875 -36.156 1.294 1 65.75 23 GLN B CA 1
ATOM 1918 C C . GLN B 1 23 ? -13.062 -34.969 2.254 1 65.75 23 GLN B C 1
ATOM 1920 O O . GLN B 1 23 ? -14.039 -34.938 3.006 1 65.75 23 GLN B O 1
ATOM 1925 N N . ARG B 1 24 ? -12.195 -33.875 2.023 1 74.38 24 ARG B N 1
ATOM 1926 C CA . ARG B 1 24 ? -12.266 -32.75 2.969 1 74.38 24 ARG B CA 1
ATOM 1927 C C . ARG B 1 24 ? -13.328 -31.75 2.545 1 74.38 24 ARG B C 1
ATOM 1929 O O . ARG B 1 24 ? -13.656 -31.641 1.361 1 74.38 24 ARG B O 1
ATOM 1936 N N . SER B 1 25 ? -13.906 -31.109 3.484 1 82.19 25 SER B N 1
ATOM 1937 C CA . SER B 1 25 ? -14.891 -30.062 3.215 1 82.19 25 SER B CA 1
ATOM 1938 C C . SER B 1 25 ? -14.25 -28.859 2.523 1 82.19 25 SER B C 1
ATOM 1940 O O . SER B 1 25 ? -13.039 -28.641 2.641 1 82.19 25 SER B O 1
ATOM 1942 N N . ILE B 1 26 ? -14.945 -28.188 1.778 1 82.12 26 ILE B N 1
ATOM 1943 C CA . ILE B 1 26 ? -14.492 -26.984 1.086 1 82.12 26 ILE B CA 1
ATOM 1944 C C . ILE B 1 26 ? -13.961 -25.969 2.1 1 82.12 26 ILE B C 1
ATOM 1946 O O . ILE B 1 26 ? -12.984 -25.266 1.836 1 82.12 26 ILE B O 1
ATOM 1950 N N . HIS B 1 27 ? -14.578 -25.891 3.227 1 85.69 27 HIS B N 1
ATOM 1951 C CA . HIS B 1 27 ? -14.141 -25 4.301 1 85.69 27 HIS B CA 1
ATOM 1952 C C . HIS B 1 27 ? -12.703 -25.312 4.715 1 85.69 27 HIS B C 1
ATOM 1954 O O . HIS B 1 27 ? -11.898 -24.391 4.879 1 85.69 27 HIS B O 1
ATOM 1960 N N . ASP B 1 28 ? -12.352 -26.531 4.793 1 85.19 28 ASP B N 1
ATOM 1961 C CA . ASP B 1 28 ? -11.008 -26.953 5.191 1 85.19 28 ASP B CA 1
ATOM 1962 C C . ASP B 1 28 ? -10.008 -26.75 4.059 1 85.19 28 ASP B C 1
ATOM 1964 O O . ASP B 1 28 ? -8.844 -26.406 4.301 1 85.19 28 ASP B O 1
ATOM 1968 N N . ALA B 1 29 ? -10.523 -26.984 2.889 1 81.31 29 ALA B N 1
ATOM 1969 C CA . ALA B 1 29 ? -9.664 -26.828 1.718 1 81.31 29 ALA B CA 1
ATOM 1970 C C . ALA B 1 29 ? -9.227 -25.375 1.55 1 81.31 29 ALA B C 1
ATOM 1972 O O . ALA B 1 29 ? -8.148 -25.109 1.02 1 81.31 29 ALA B O 1
ATOM 1973 N N . LEU B 1 30 ? -10.008 -24.484 2.027 1 83.62 30 LEU B N 1
ATOM 1974 C CA . LEU B 1 30 ? -9.719 -23.062 1.912 1 83.62 30 LEU B CA 1
ATOM 1975 C C . LEU B 1 30 ? -8.891 -22.562 3.102 1 83.62 30 LEU B C 1
ATOM 1977 O O . LEU B 1 30 ? -8.656 -21.375 3.248 1 83.62 30 LEU B O 1
ATOM 1981 N N . GLY B 1 31 ? -8.453 -23.406 3.938 1 81.81 31 GLY B N 1
ATOM 1982 C CA . GLY B 1 31 ? -7.602 -23.062 5.062 1 81.81 31 GLY B CA 1
ATOM 1983 C C . GLY B 1 31 ? -8.352 -22.984 6.379 1 81.81 31 GLY B C 1
ATOM 1984 O O . GLY B 1 31 ? -7.746 -22.812 7.438 1 81.81 31 GLY B O 1
ATOM 1985 N N . GLY B 1 32 ? -9.656 -23 6.289 1 83.44 32 GLY B N 1
ATOM 1986 C CA . GLY B 1 32 ? -10.469 -22.969 7.492 1 83.44 32 GLY B CA 1
ATOM 1987 C C . GLY B 1 32 ? -10.461 -21.609 8.172 1 83.44 32 GLY B C 1
ATOM 1988 O O . GLY B 1 32 ? -9.945 -20.625 7.609 1 83.44 32 GLY B O 1
ATOM 1989 N N . GLY B 1 33 ? -11.312 -21.375 9.219 1 87.62 33 GLY B N 1
ATOM 1990 C CA . GLY B 1 33 ? -11.266 -20.172 10.031 1 87.62 33 GLY B CA 1
ATOM 1991 C C . GLY B 1 33 ? -12.203 -19.078 9.531 1 87.62 33 GLY B C 1
ATOM 1992 O O . GLY B 1 33 ? -13.18 -19.359 8.844 1 87.62 33 GLY B O 1
ATOM 1993 N N . LYS B 1 34 ? -11.789 -17.844 9.977 1 86.31 34 LYS B N 1
ATOM 1994 C CA . LYS B 1 34 ? -12.664 -16.703 9.695 1 86.31 34 LYS B CA 1
ATOM 1995 C C . LYS B 1 34 ? -12.641 -16.344 8.211 1 86.31 34 LYS B C 1
ATOM 1997 O O . LYS B 1 34 ? -13.656 -15.953 7.648 1 86.31 34 LYS B O 1
ATOM 2002 N N . ALA B 1 35 ? -11.5 -16.547 7.641 1 86 35 ALA B N 1
ATOM 2003 C CA . ALA B 1 35 ? -11.383 -16.219 6.223 1 86 35 ALA B CA 1
ATOM 2004 C C . ALA B 1 35 ? -12.227 -17.156 5.367 1 86 35 ALA B C 1
ATOM 2006 O O . ALA B 1 35 ? -12.93 -16.719 4.453 1 86 35 ALA B O 1
ATOM 2007 N N . ALA B 1 36 ? -12.18 -18.422 5.695 1 89.44 36 ALA B N 1
ATOM 2008 C CA . ALA B 1 36 ? -12.984 -19.406 4.965 1 89.44 36 ALA B CA 1
ATOM 2009 C C . ALA B 1 36 ? -14.469 -19.172 5.203 1 89.44 36 ALA B C 1
ATOM 2011 O O . ALA B 1 36 ? -15.289 -19.344 4.289 1 89.44 36 ALA B O 1
ATOM 2012 N N . ASP B 1 37 ? -14.797 -18.75 6.387 1 90.88 37 ASP B N 1
ATOM 2013 C CA . ASP B 1 37 ? -16.188 -18.438 6.699 1 90.88 37 ASP B CA 1
ATOM 2014 C C . ASP B 1 37 ? -16.703 -17.266 5.855 1 90.88 37 ASP B C 1
ATOM 2016 O O . ASP B 1 37 ? -17.844 -17.281 5.406 1 90.88 37 ASP B O 1
ATOM 2020 N N . LEU B 1 38 ? -15.836 -16.344 5.691 1 90 38 LEU B N 1
ATOM 2021 C CA . LEU B 1 38 ? -16.203 -15.18 4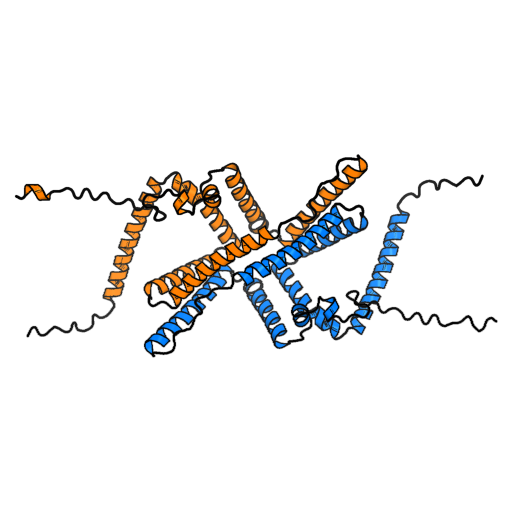.887 1 90 38 LEU B CA 1
ATOM 2022 C C . LEU B 1 38 ? -16.375 -15.562 3.424 1 90 38 LEU B C 1
ATOM 2024 O O . LEU B 1 38 ? -17.375 -15.18 2.793 1 90 38 LEU B O 1
ATOM 2028 N N . LEU B 1 39 ? -15.5 -16.406 2.945 1 90.88 39 LEU B N 1
ATOM 2029 C CA . LEU B 1 39 ? -15.516 -16.781 1.536 1 90.88 39 LEU B CA 1
ATOM 2030 C C . LEU B 1 39 ? -16.703 -17.688 1.229 1 90.88 39 LEU B C 1
ATOM 2032 O O . LEU B 1 39 ? -17.219 -17.672 0.111 1 90.88 39 LEU B O 1
ATOM 2036 N N . LEU B 1 40 ? -17.203 -18.359 2.27 1 91.38 40 LEU B N 1
ATOM 2037 C CA . LEU B 1 40 ? -18.297 -19.297 2.084 1 91.38 40 LEU B CA 1
ATOM 2038 C C . LEU B 1 40 ? -19.609 -18.688 2.578 1 91.38 40 LEU B C 1
ATOM 2040 O O . LEU B 1 40 ? -20.625 -19.391 2.656 1 91.38 40 LEU B O 1
ATOM 2044 N N . TRP B 1 41 ? -19.578 -17.453 2.934 1 91.88 41 TRP B N 1
ATOM 2045 C CA . TRP B 1 41 ? -20.766 -16.688 3.328 1 91.88 41 TRP B CA 1
ATOM 2046 C C . TRP B 1 41 ? -21.453 -17.328 4.516 1 91.88 41 TRP B C 1
ATOM 2048 O O . TRP B 1 41 ? -22.688 -17.438 4.543 1 91.88 41 TRP B O 1
ATOM 2058 N N . ARG B 1 42 ? -20.719 -17.797 5.508 1 91.38 42 ARG B N 1
ATOM 2059 C CA . ARG B 1 42 ? -21.312 -18.328 6.734 1 91.38 42 ARG B CA 1
ATOM 2060 C C . ARG B 1 42 ? -22 -17.219 7.523 1 91.38 42 ARG B C 1
ATOM 2062 O O . ARG B 1 42 ? -23.016 -17.469 8.172 1 91.38 42 ARG B O 1
ATOM 2069 N N . LYS B 1 43 ? -21.391 -16.078 7.48 1 92.44 43 LYS B N 1
ATOM 2070 C CA . LYS B 1 43 ? -22.016 -14.859 7.992 1 92.44 43 LYS B CA 1
ATOM 2071 C C . LYS B 1 43 ? -22.406 -13.922 6.852 1 92.44 43 LYS B C 1
ATOM 2073 O O . LYS B 1 43 ? -21.609 -13.086 6.43 1 92.44 43 LYS B O 1
ATOM 2078 N N . LYS B 1 44 ? -23.625 -14.031 6.426 1 91.81 44 LYS B N 1
ATOM 2079 C CA . LYS B 1 44 ? -24.109 -13.367 5.223 1 91.81 44 LYS B CA 1
ATOM 2080 C C . LYS B 1 44 ? -24.016 -11.852 5.355 1 91.81 44 LYS B C 1
ATOM 2082 O O . LYS B 1 44 ? -23.703 -11.156 4.391 1 91.81 44 LYS B O 1
ATOM 2087 N N . ARG B 1 45 ? -24.297 -11.383 6.531 1 93.81 45 ARG B N 1
ATOM 2088 C CA . ARG B 1 45 ? -24.266 -9.938 6.73 1 93.81 45 ARG B CA 1
ATOM 2089 C C . ARG B 1 45 ? -22.859 -9.383 6.578 1 93.81 45 ARG B C 1
ATOM 2091 O O . ARG B 1 45 ? -22.656 -8.336 5.957 1 93.81 45 ARG B O 1
ATOM 2098 N N . VAL B 1 46 ? -21.953 -10.164 7.066 1 93.06 46 VAL B N 1
ATOM 2099 C CA . VAL B 1 46 ? -20.578 -9.727 7 1 93.06 46 VAL B CA 1
ATOM 2100 C C . VAL B 1 46 ? -20.047 -9.852 5.57 1 93.06 46 VAL B C 1
ATOM 2102 O O . VAL B 1 46 ? -19.422 -8.93 5.047 1 93.06 46 VAL B O 1
ATOM 2105 N N . ALA B 1 47 ? -20.312 -10.93 4.973 1 91.5 47 ALA B N 1
ATOM 2106 C CA . ALA B 1 47 ? -19.891 -11.148 3.594 1 91.5 47 ALA B CA 1
ATOM 2107 C C . ALA B 1 47 ? -20.484 -10.102 2.66 1 91.5 47 ALA B C 1
ATOM 2109 O O . ALA B 1 47 ? -19.797 -9.57 1.789 1 91.5 47 ALA B O 1
ATOM 2110 N N . GLY B 1 48 ? -21.766 -9.844 2.9 1 93 48 GLY B N 1
ATOM 2111 C CA . GLY B 1 48 ? -22.438 -8.82 2.107 1 93 48 GLY B CA 1
ATOM 2112 C C . GLY B 1 48 ? -21.844 -7.438 2.285 1 93 48 GLY B C 1
ATOM 2113 O O . GLY B 1 48 ? -21.703 -6.691 1.315 1 93 48 GLY B O 1
ATOM 2114 N N . ALA B 1 49 ? -21.5 -7.109 3.459 1 94.31 49 ALA B N 1
ATOM 2115 C CA . ALA B 1 49 ? -20.891 -5.809 3.74 1 94.31 49 ALA B CA 1
ATOM 2116 C C . ALA B 1 49 ? -19.531 -5.676 3.057 1 94.31 49 ALA B C 1
ATOM 2118 O O . ALA B 1 49 ? -19.203 -4.609 2.535 1 94.31 49 ALA B O 1
ATOM 2119 N N . VAL B 1 50 ? -18.75 -6.723 3.094 1 92.31 50 VAL B N 1
ATOM 2120 C CA . VAL B 1 50 ? -17.438 -6.711 2.449 1 92.31 50 VAL B CA 1
ATOM 2121 C C . VAL B 1 50 ? -17.609 -6.527 0.942 1 92.31 50 VAL B C 1
ATOM 2123 O O . VAL B 1 50 ? -16.922 -5.707 0.331 1 92.31 50 VAL B O 1
ATOM 2126 N N . LEU B 1 51 ? -18.562 -7.234 0.368 1 92.81 51 LEU B N 1
ATOM 2127 C CA . LEU B 1 51 ? -18.828 -7.129 -1.062 1 92.81 51 LEU B CA 1
ATOM 2128 C C . LEU B 1 51 ? -19.297 -5.719 -1.421 1 92.81 51 LEU B C 1
ATOM 2130 O O . LEU B 1 51 ? -18.844 -5.145 -2.41 1 92.81 51 LEU B O 1
ATOM 2134 N N . ALA B 1 52 ? -20.172 -5.27 -0.636 1 94.88 52 ALA B N 1
ATOM 2135 C CA . ALA B 1 52 ? -20.672 -3.916 -0.873 1 94.88 52 ALA B CA 1
ATOM 2136 C C . ALA B 1 52 ? -19.547 -2.887 -0.742 1 94.88 52 ALA B C 1
ATOM 2138 O O . ALA B 1 52 ? -19.438 -1.971 -1.562 1 94.88 52 ALA B O 1
ATOM 2139 N N . GLY B 1 53 ? -18.75 -3.043 0.266 1 95 53 GLY B N 1
ATOM 2140 C CA . GLY B 1 53 ? -17.641 -2.137 0.463 1 95 53 GLY B CA 1
ATOM 2141 C C . GLY B 1 53 ? -16.656 -2.133 -0.698 1 95 53 GLY B C 1
ATOM 2142 O O . GLY B 1 53 ? -16.25 -1.068 -1.164 1 95 53 GLY B O 1
ATOM 2143 N N . VAL B 1 54 ? -16.312 -3.291 -1.117 1 94.88 54 VAL B N 1
ATOM 2144 C CA . VAL B 1 54 ? -15.391 -3.422 -2.24 1 94.88 54 VAL B CA 1
ATOM 2145 C C . VAL B 1 54 ? -16 -2.805 -3.492 1 94.88 54 VAL B C 1
ATOM 2147 O O . VAL B 1 54 ? -15.32 -2.125 -4.258 1 94.88 54 VAL B O 1
ATOM 2150 N N . ALA B 1 55 ? -17.281 -3.012 -3.701 1 95.12 55 ALA B N 1
ATOM 2151 C CA . ALA B 1 55 ? -17.984 -2.467 -4.859 1 95.12 55 ALA B CA 1
ATOM 2152 C C . ALA B 1 55 ? -18.016 -0.941 -4.812 1 95.12 55 ALA B C 1
ATOM 2154 O O . ALA B 1 55 ? -17.828 -0.279 -5.836 1 95.12 55 ALA B O 1
ATOM 2155 N N . VAL B 1 56 ? -18.234 -0.42 -3.666 1 95.44 56 VAL B N 1
ATOM 2156 C CA . VAL B 1 56 ? -18.297 1.029 -3.51 1 95.44 56 VAL B CA 1
ATOM 2157 C C . VAL B 1 56 ? -16.922 1.64 -3.795 1 95.44 56 VAL B C 1
ATOM 2159 O O . VAL B 1 56 ? -16.812 2.635 -4.516 1 95.44 56 VAL B O 1
ATOM 2162 N N . VAL B 1 57 ? -15.891 1.005 -3.26 1 94.19 57 VAL B N 1
ATOM 2163 C CA . VAL B 1 57 ? -14.523 1.48 -3.482 1 94.19 57 VAL B CA 1
ATOM 2164 C C . VAL B 1 57 ? -14.195 1.413 -4.969 1 94.19 57 VAL B C 1
ATOM 2166 O O . VAL B 1 57 ? -13.656 2.369 -5.539 1 94.19 57 VAL B O 1
ATOM 2169 N N . TRP B 1 58 ? -14.508 0.301 -5.543 1 95.44 58 TRP B N 1
ATOM 2170 C CA . TRP B 1 58 ? -14.273 0.133 -6.973 1 95.44 58 TRP B CA 1
ATOM 2171 C C . TRP B 1 58 ? -15.031 1.185 -7.773 1 95.44 58 TRP B C 1
ATOM 2173 O O . TRP B 1 58 ? -14.469 1.807 -8.68 1 95.44 58 TRP B O 1
ATOM 2183 N N . TYR B 1 59 ? -16.328 1.441 -7.465 1 95.56 59 TYR B N 1
ATOM 2184 C CA . TYR B 1 59 ? -17.172 2.41 -8.172 1 95.56 59 TYR B CA 1
ATOM 2185 C C . TYR B 1 59 ? -16.594 3.816 -8.047 1 95.56 59 TYR B C 1
ATOM 2187 O O . TYR B 1 59 ? -16.5 4.551 -9.031 1 95.56 59 TYR B O 1
ATOM 2195 N N . LEU B 1 60 ? -16.141 4.121 -6.902 1 93.88 60 LEU B N 1
ATOM 2196 C CA . LEU B 1 60 ? -15.609 5.457 -6.637 1 93.88 60 LEU B CA 1
ATOM 2197 C C . LEU B 1 60 ? -14.328 5.707 -7.434 1 93.88 60 LEU B C 1
ATOM 2199 O O . LEU B 1 60 ? -14.164 6.777 -8.016 1 93.88 60 LEU B O 1
ATOM 2203 N N . PHE B 1 61 ? -13.461 4.699 -7.516 1 92.88 61 PHE B N 1
ATOM 2204 C CA . PHE B 1 61 ? -12.148 4.938 -8.102 1 92.88 61 PHE B CA 1
ATOM 2205 C C . PHE B 1 61 ? -12.156 4.602 -9.594 1 92.88 61 PHE B C 1
ATOM 2207 O O . PHE B 1 61 ? -11.438 5.223 -10.375 1 92.88 61 PHE B O 1
ATOM 2214 N N . GLU B 1 62 ? -12.945 3.664 -10.008 1 91.31 62 GLU B N 1
ATOM 2215 C CA . GLU B 1 62 ? -12.914 3.227 -11.406 1 91.31 62 GLU B CA 1
ATOM 2216 C C . GLU B 1 62 ? -13.961 3.961 -12.234 1 91.31 62 GLU B C 1
ATOM 2218 O O . GLU B 1 62 ? -13.703 4.32 -13.391 1 91.31 62 GLU B O 1
ATOM 2223 N N . VAL B 1 63 ? -15.148 4.223 -11.711 1 90.44 63 VAL B N 1
ATOM 2224 C CA . VAL B 1 63 ? -16.234 4.801 -12.492 1 90.44 63 VAL B CA 1
ATOM 2225 C C . VAL B 1 63 ? -16.25 6.316 -12.32 1 90.44 63 VAL B C 1
ATOM 2227 O O . VAL B 1 63 ? -16.188 7.066 -13.297 1 90.44 63 VAL B O 1
ATOM 2230 N N . VAL B 1 64 ? -16.234 6.738 -11.047 1 91.44 64 VAL B N 1
ATOM 2231 C CA . VAL B 1 64 ? -16.297 8.172 -10.766 1 91.44 64 VAL B CA 1
ATOM 2232 C C . VAL B 1 64 ? -14.906 8.781 -10.945 1 91.44 64 VAL B C 1
ATOM 2234 O O . VAL B 1 64 ? -14.781 9.984 -11.18 1 91.44 64 VAL B O 1
ATOM 2237 N N . GLU B 1 65 ? -13.836 7.875 -10.844 1 89.31 65 GLU B N 1
ATOM 2238 C CA . GLU B 1 65 ? -12.438 8.281 -10.961 1 89.31 65 GLU B CA 1
ATOM 2239 C C . GLU B 1 65 ? -12.07 9.32 -9.906 1 89.31 65 GLU B C 1
ATOM 2241 O O . GLU B 1 65 ? -11.453 10.336 -10.219 1 89.31 65 GLU B O 1
ATOM 2246 N N . TYR B 1 66 ? -12.516 9 -8.727 1 90 66 TYR B N 1
ATOM 2247 C CA . TYR B 1 66 ? -12.219 9.891 -7.609 1 90 66 TYR B CA 1
ATOM 2248 C C . TYR B 1 66 ? -10.734 9.852 -7.266 1 90 66 TYR B C 1
ATOM 2250 O O . TYR B 1 66 ? -10.117 8.781 -7.266 1 90 66 TYR B O 1
ATOM 2258 N N . ASN B 1 67 ? -10.203 11.07 -7.016 1 92.69 67 ASN B N 1
ATOM 2259 C CA . ASN B 1 67 ? -8.828 11.141 -6.551 1 92.69 67 ASN B CA 1
ATOM 2260 C C . ASN B 1 67 ? -8.688 10.625 -5.121 1 92.69 67 ASN B C 1
ATOM 2262 O O . ASN B 1 67 ? -9.453 11.008 -4.238 1 92.69 67 ASN B O 1
ATOM 2266 N N . PHE B 1 68 ? -7.742 9.727 -4.926 1 94.5 68 PHE B N 1
ATOM 2267 C CA . PHE B 1 68 ? -7.582 9.078 -3.627 1 94.5 68 PHE B CA 1
ATOM 2268 C C . PHE B 1 68 ? -7.301 10.109 -2.543 1 94.5 68 PHE B C 1
ATOM 2270 O O . PHE B 1 68 ? -7.895 10.062 -1.465 1 94.5 68 PHE B O 1
ATOM 2277 N N . ILE B 1 69 ? -6.395 11.023 -2.781 1 94.94 69 ILE B N 1
ATOM 2278 C CA . ILE B 1 69 ? -6.02 12.039 -1.798 1 94.94 69 ILE B CA 1
ATOM 2279 C C . ILE B 1 69 ? -7.227 12.922 -1.485 1 94.94 69 ILE B C 1
ATOM 2281 O O . ILE B 1 69 ? -7.48 13.25 -0.323 1 94.94 69 ILE B O 1
ATOM 2285 N N . THR B 1 70 ? -7.949 13.266 -2.473 1 95 70 THR B N 1
ATOM 2286 C CA . THR B 1 70 ? -9.148 14.078 -2.299 1 95 70 THR B CA 1
ATOM 2287 C C . THR B 1 70 ? -10.172 13.344 -1.437 1 95 70 THR B C 1
ATOM 2289 O O . THR B 1 70 ? -10.742 13.93 -0.514 1 95 70 THR B O 1
ATOM 2292 N N . LEU B 1 71 ? -10.336 12.109 -1.772 1 95.62 71 LEU B N 1
ATOM 2293 C CA . LEU B 1 71 ? -11.273 11.312 -0.986 1 95.62 71 LEU B CA 1
ATOM 2294 C C . LEU B 1 71 ? -10.844 11.258 0.476 1 95.62 71 LEU B C 1
ATOM 2296 O O . LEU B 1 71 ? -11.664 11.438 1.376 1 95.62 71 LEU B O 1
ATOM 2300 N N . LEU B 1 72 ? -9.594 11 0.697 1 95.5 72 LEU B N 1
ATOM 2301 C CA . LEU B 1 72 ? -9.055 10.93 2.053 1 95.5 72 LEU B CA 1
ATOM 2302 C C . LEU B 1 72 ? -9.281 12.242 2.795 1 95.5 72 LEU B C 1
ATOM 2304 O O . LEU B 1 72 ? -9.688 12.242 3.959 1 95.5 72 LEU B O 1
ATOM 2308 N N . CYS B 1 73 ? -9.062 13.312 2.145 1 96.5 73 CYS B N 1
ATOM 2309 C CA . CYS B 1 73 ? -9.273 14.617 2.752 1 96.5 73 CYS B CA 1
ATOM 2310 C C . CYS B 1 73 ? -10.734 14.836 3.102 1 96.5 73 CYS B C 1
ATOM 2312 O O . CYS B 1 73 ? -11.055 15.328 4.188 1 96.5 73 CYS B O 1
ATOM 2314 N N . HIS B 1 74 ? -11.617 14.461 2.215 1 95.69 74 HIS B N 1
ATOM 2315 C CA . HIS B 1 74 ? -13.039 14.609 2.48 1 95.69 74 HIS B CA 1
ATOM 2316 C C . HIS B 1 74 ? -13.469 13.773 3.684 1 95.69 74 HIS B C 1
ATOM 2318 O O . HIS B 1 74 ? -14.258 14.234 4.516 1 95.69 74 HIS B O 1
ATOM 2324 N N . VAL B 1 75 ? -12.977 12.602 3.766 1 95.69 75 VAL B N 1
ATOM 2325 C CA . VAL B 1 75 ? -13.297 11.727 4.887 1 95.69 75 VAL B CA 1
ATOM 2326 C C . VAL B 1 75 ? -12.766 12.336 6.184 1 95.69 75 VAL B C 1
ATOM 2328 O O . VAL B 1 75 ? -13.469 12.359 7.199 1 95.69 75 VAL B O 1
ATOM 2331 N N . LEU B 1 76 ? -11.578 12.859 6.18 1 96.62 76 LEU B N 1
ATOM 2332 C CA . LEU B 1 76 ? -10.969 13.453 7.363 1 96.62 76 LEU B CA 1
ATOM 2333 C C . LEU B 1 76 ? -11.719 14.711 7.781 1 96.62 76 LEU B C 1
ATOM 2335 O O . LEU B 1 76 ? -11.984 14.922 8.969 1 96.62 76 LEU B O 1
ATOM 2339 N N . ILE B 1 77 ? -12.078 15.484 6.824 1 97.31 77 ILE B N 1
ATOM 2340 C CA . ILE B 1 77 ? -12.812 16.719 7.105 1 97.31 77 ILE B CA 1
ATOM 2341 C C . ILE B 1 77 ? -14.156 16.375 7.742 1 97.31 77 ILE B C 1
ATOM 2343 O O . ILE B 1 77 ? -14.523 16.953 8.773 1 97.31 77 ILE B O 1
ATOM 2347 N N . THR B 1 78 ? -14.867 15.484 7.102 1 96.69 78 THR B N 1
ATOM 2348 C CA . THR B 1 78 ? -16.188 15.109 7.602 1 96.69 78 THR B CA 1
ATOM 2349 C C . THR B 1 78 ? -16.094 14.531 9.008 1 96.69 78 THR B C 1
ATOM 2351 O O . THR B 1 78 ? -16.875 14.891 9.883 1 96.69 78 THR B O 1
ATOM 2354 N N . SER B 1 79 ? -15.102 13.695 9.234 1 94.25 79 SER B N 1
ATOM 2355 C CA . SER B 1 79 ? -14.922 13.102 10.547 1 94.25 79 SER B CA 1
ATOM 2356 C C . SER B 1 79 ? -14.555 14.156 11.586 1 94.25 79 SER B C 1
ATOM 2358 O O . SER B 1 79 ? -15.078 14.141 12.703 1 94.25 79 SER B O 1
ATOM 2360 N N . MET B 1 80 ? -13.625 15.016 11.234 1 94.75 80 MET B N 1
ATOM 2361 C CA . MET B 1 80 ? -13.211 16.078 12.148 1 94.75 80 MET B CA 1
ATOM 2362 C C . MET B 1 80 ? -14.391 16.984 12.492 1 94.75 80 MET B C 1
ATOM 2364 O O . MET B 1 80 ? -14.562 17.375 13.648 1 94.75 80 MET B O 1
ATOM 2368 N N . LEU B 1 81 ? -15.203 17.328 11.508 1 94.94 81 LEU B N 1
ATOM 2369 C CA . LEU B 1 81 ? -16.375 18.156 11.727 1 94.94 81 LEU B CA 1
ATOM 2370 C C . LEU B 1 81 ? -17.375 17.469 12.664 1 94.94 81 LEU B C 1
ATOM 2372 O O . LEU B 1 81 ? -17.875 18.078 13.609 1 94.94 81 LEU B O 1
ATOM 2376 N N . ALA B 1 82 ? -17.594 16.234 12.414 1 93.25 82 ALA B N 1
ATOM 2377 C CA . ALA B 1 82 ? -18.516 15.469 13.242 1 93.25 82 ALA B CA 1
ATOM 2378 C C . ALA B 1 82 ? -18.047 15.414 14.688 1 93.25 82 ALA B C 1
ATOM 2380 O O . ALA B 1 82 ? -18.844 15.609 15.617 1 93.25 82 ALA B O 1
ATOM 2381 N N . LEU B 1 83 ? -16.812 15.164 14.875 1 91.12 83 LEU B N 1
ATOM 2382 C CA . LEU B 1 83 ? -16.25 15.07 16.219 1 91.12 83 LEU B CA 1
ATOM 2383 C C . LEU B 1 83 ? -16.281 16.422 16.922 1 91.12 83 LEU B C 1
ATOM 2385 O O . LEU B 1 83 ? -16.547 16.516 18.109 1 91.12 83 LEU B O 1
ATOM 2389 N N . PHE B 1 84 ? -15.969 17.438 16.172 1 91.56 84 PHE B N 1
ATOM 2390 C CA . PHE B 1 84 ? -15.953 18.781 16.719 1 91.56 84 PHE B CA 1
ATOM 2391 C C . PHE B 1 84 ? -17.344 19.203 17.172 1 91.56 84 PHE B C 1
ATOM 2393 O O . PHE B 1 84 ? -17.516 19.734 18.266 1 91.56 84 PHE B O 1
ATOM 2400 N N . ILE B 1 85 ? -18.297 18.953 16.359 1 91.38 85 ILE B N 1
ATOM 2401 C CA . ILE B 1 85 ? -19.688 19.281 16.688 1 91.38 85 ILE B CA 1
ATOM 2402 C C . ILE B 1 85 ? -20.109 18.5 17.922 1 91.38 85 ILE B C 1
ATOM 2404 O O . ILE B 1 85 ? -20.703 19.062 18.844 1 91.38 85 ILE B O 1
ATOM 2408 N N . TRP B 1 86 ? -19.781 17.266 17.922 1 89.81 86 TRP B N 1
ATOM 2409 C CA . TRP B 1 86 ? -20.125 16.438 19.062 1 89.81 86 TRP B CA 1
ATOM 2410 C C . TRP B 1 86 ? -19.469 16.953 20.344 1 89.81 86 TRP B C 1
ATOM 2412 O O . TRP B 1 86 ? -20.109 17.047 21.391 1 89.81 86 TRP B O 1
ATOM 2422 N N . SER B 1 87 ? -18.266 17.234 20.281 1 87.5 87 SER B N 1
ATOM 2423 C CA . SER B 1 87 ? -17.516 17.734 21.438 1 87.5 87 SER B CA 1
ATOM 2424 C C . SER B 1 87 ? -18.062 19.062 21.906 1 87.5 87 SER B C 1
ATOM 2426 O O . SER B 1 87 ? -18.219 19.281 23.109 1 87.5 87 SER B O 1
ATOM 2428 N N . THR B 1 88 ? -18.328 19.984 20.984 1 87.69 88 THR B N 1
ATOM 2429 C CA . THR B 1 88 ? -18.875 21.281 21.312 1 87.69 88 THR B CA 1
ATOM 2430 C C . THR B 1 88 ? -20.25 21.141 21.953 1 87.69 88 THR B C 1
ATOM 2432 O O . THR B 1 88 ? -20.547 21.781 22.969 1 87.69 88 THR B O 1
ATOM 2435 N N . ALA B 1 89 ? -21.047 20.297 21.344 1 87.44 89 ALA B N 1
ATOM 2436 C CA . ALA B 1 89 ? -22.375 20.062 21.891 1 87.44 89 ALA B CA 1
ATOM 2437 C C . ALA B 1 89 ? -22.297 19.453 23.297 1 87.44 89 ALA B C 1
ATOM 2439 O O . ALA B 1 89 ? -23.062 19.828 24.188 1 87.44 89 ALA B O 1
ATOM 2440 N N . ALA B 1 90 ? -21.469 18.578 23.422 1 87.44 90 ALA B N 1
ATOM 2441 C CA . ALA B 1 90 ? -21.312 17.938 24.719 1 87.44 90 ALA B CA 1
ATOM 2442 C C . ALA B 1 90 ? -20.922 18.953 25.797 1 87.44 90 ALA B C 1
ATOM 2444 O O . ALA B 1 90 ? -21.422 18.891 26.922 1 87.44 90 ALA B O 1
ATOM 2445 N N . ASN B 1 91 ? -20.016 19.828 25.484 1 84.44 91 ASN B N 1
ATOM 2446 C CA . ASN B 1 91 ? -19.594 20.859 26.422 1 84.44 91 ASN B CA 1
ATOM 2447 C C . ASN B 1 91 ? -20.734 21.844 26.719 1 84.44 91 ASN B C 1
ATOM 2449 O O . ASN B 1 91 ? -20.906 22.266 27.859 1 84.44 91 ASN B O 1
ATOM 2453 N N . PHE B 1 92 ? -21.438 22.141 25.703 1 85.81 92 PHE B N 1
ATOM 2454 C CA . PHE B 1 92 ? -22.516 23.109 25.828 1 85.81 92 PHE B CA 1
ATOM 2455 C C . PHE B 1 92 ? -23.688 22.531 26.625 1 85.81 92 PHE B C 1
ATOM 2457 O O . PHE B 1 92 ? -24.266 23.203 27.469 1 85.81 92 PHE B O 1
ATOM 2464 N N . PHE B 1 93 ? -24 21.359 26.391 1 90.25 93 PHE B N 1
ATOM 2465 C CA . PHE B 1 93 ? -25.172 20.734 27 1 90.25 93 PHE B CA 1
ATOM 2466 C C . PHE B 1 93 ? -24.766 19.875 28.203 1 90.25 93 PHE B C 1
ATOM 2468 O O . PHE B 1 93 ? -25.625 19.266 28.844 1 90.25 93 PHE B O 1
ATOM 2475 N N . GLN B 1 94 ? -23.469 19.891 28.484 1 87.31 94 GLN B N 1
ATOM 2476 C CA . GLN B 1 94 ? -22.906 19.125 29.594 1 87.31 94 GLN B CA 1
ATOM 2477 C C . GLN B 1 94 ? -23.219 17.641 29.453 1 87.31 94 GLN B C 1
ATOM 2479 O O . GLN B 1 94 ? -23.641 16.984 30.406 1 87.31 94 GLN B O 1
ATOM 2484 N N . TRP B 1 95 ? -23.141 17.25 28.094 1 83.56 95 TRP B N 1
ATOM 2485 C CA . TRP B 1 95 ? -23.203 15.836 27.766 1 83.56 95 TRP B CA 1
ATOM 2486 C C . TRP B 1 95 ? -21.859 15.164 27.984 1 83.56 95 TRP B C 1
ATOM 2488 O O . TRP B 1 95 ? -20.844 15.844 28.203 1 83.56 95 TRP B O 1
ATOM 2498 N N . THR B 1 96 ? -21.812 13.812 28.125 1 78 96 THR B N 1
ATOM 2499 C CA . THR B 1 96 ? -20.547 13.07 28.188 1 78 96 THR B CA 1
ATOM 2500 C C . THR B 1 96 ? -19.734 13.297 26.922 1 78 96 THR B C 1
ATOM 2502 O O . THR B 1 96 ? -20.234 13.102 25.812 1 78 96 THR B O 1
ATOM 2505 N N . PRO B 1 97 ? -18.609 13.898 27.109 1 71.81 97 PRO B N 1
ATOM 2506 C CA . PRO B 1 97 ? -17.75 14.125 25.938 1 71.81 97 PRO B CA 1
ATOM 2507 C C . PRO B 1 97 ? -17.391 12.836 25.219 1 71.81 97 PRO B C 1
ATOM 2509 O O . PRO B 1 97 ? -17.438 11.758 25.797 1 71.81 97 PRO B O 1
ATOM 2512 N N . PRO B 1 98 ? -17.172 12.891 23.906 1 67.81 98 PRO B N 1
ATOM 2513 C CA . PRO B 1 98 ? -16.766 11.695 23.172 1 67.81 98 PRO B CA 1
ATOM 2514 C C . PRO B 1 98 ? -15.508 11.047 23.75 1 67.81 98 PRO B C 1
ATOM 2516 O O . PRO B 1 98 ? -14.578 11.742 24.156 1 67.81 98 PRO B O 1
ATOM 2519 N N . ASN B 1 99 ? -15.703 9.82 24.25 1 69.81 99 ASN B N 1
ATOM 2520 C CA . ASN B 1 99 ? -14.562 9.062 24.734 1 69.81 99 ASN B CA 1
ATOM 2521 C C . ASN B 1 99 ? -13.695 8.555 23.594 1 69.81 99 ASN B C 1
ATOM 2523 O O . ASN B 1 99 ? -13.867 7.422 23.141 1 69.81 99 ASN B O 1
ATOM 2527 N N . ILE B 1 100 ? -13.008 9.445 22.969 1 67.19 100 ILE B N 1
ATOM 2528 C CA . ILE B 1 100 ? -12.164 9.016 21.859 1 67.19 100 ILE B CA 1
ATOM 2529 C C . ILE B 1 100 ? -10.859 8.438 22.391 1 67.19 100 ILE B C 1
ATOM 2531 O O . ILE B 1 100 ? -10.148 9.094 23.156 1 67.19 100 ILE B O 1
ATOM 2535 N N . PRO B 1 101 ? -10.641 7.109 22.203 1 60.97 101 PRO B N 1
ATOM 2536 C CA . PRO B 1 101 ? -9.422 6.508 22.734 1 60.97 101 PRO B CA 1
ATOM 2537 C C . PRO B 1 101 ? -8.156 7.219 22.25 1 60.97 101 PRO B C 1
ATOM 2539 O O . PRO B 1 101 ? -8.117 7.715 21.125 1 60.97 101 PRO B O 1
ATOM 2542 N N . LYS B 1 102 ? -7.211 7.684 23.141 1 60.59 102 LYS B N 1
ATOM 2543 C CA . LYS B 1 102 ? -5.957 8.367 22.844 1 60.59 102 LYS B CA 1
ATOM 2544 C C . LYS B 1 102 ? -5.188 7.637 21.75 1 60.59 102 LYS B C 1
ATOM 2546 O O . LYS B 1 102 ? -4.5 8.273 20.938 1 60.59 102 LYS B O 1
ATOM 2551 N N . THR B 1 103 ? -5.02 6.266 21.922 1 61.41 103 THR B N 1
ATOM 2552 C CA . THR B 1 103 ? -4.285 5.543 20.875 1 61.41 103 THR B CA 1
ATOM 2553 C C . THR B 1 103 ? -5.238 4.758 19.984 1 61.41 103 THR B C 1
ATOM 2555 O O . THR B 1 103 ? -5.957 3.873 20.453 1 61.41 103 THR B O 1
ATOM 2558 N N . ALA B 1 104 ? -5.406 5.277 18.766 1 65.31 104 ALA B N 1
ATOM 2559 C CA . ALA B 1 104 ? -6.473 4.785 17.891 1 65.31 104 ALA B CA 1
ATOM 2560 C C . ALA B 1 104 ? -6.262 3.318 17.531 1 65.31 104 ALA B C 1
ATOM 2562 O O . ALA B 1 104 ? -7.16 2.494 17.703 1 65.31 104 ALA B O 1
ATOM 2563 N N . LEU B 1 105 ? -5.051 2.967 16.797 1 80.31 105 LEU B N 1
ATOM 2564 C CA . LEU B 1 105 ? -4.898 1.589 16.344 1 80.31 105 LEU B CA 1
ATOM 2565 C C . LEU B 1 105 ? -3.709 0.918 17.016 1 80.31 105 LEU B C 1
ATOM 2567 O O . LEU B 1 105 ? -2.664 1.544 17.219 1 8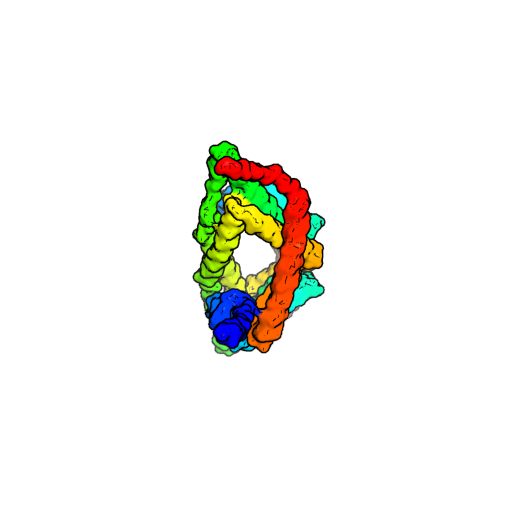0.31 105 LEU B O 1
ATOM 2571 N N . LYS B 1 106 ? -3.852 -0.21 17.703 1 88.94 106 LYS B N 1
ATOM 2572 C CA . LYS B 1 106 ? -2.811 -0.987 18.359 1 88.94 106 LYS B CA 1
ATOM 2573 C C . LYS B 1 106 ? -1.693 -1.359 17.391 1 88.94 106 LYS B C 1
ATOM 2575 O O . LYS B 1 106 ? -1.954 -1.684 16.234 1 88.94 106 LYS B O 1
ATOM 2580 N N . GLU B 1 107 ? -0.482 -1.276 17.922 1 91.25 107 GLU B N 1
ATOM 2581 C CA . GLU B 1 107 ? 0.683 -1.65 17.125 1 91.25 107 GLU B CA 1
ATOM 2582 C C . GLU B 1 107 ? 0.58 -3.094 16.641 1 91.25 107 GLU B C 1
ATOM 2584 O O . GLU B 1 107 ? 1.007 -3.414 15.531 1 91.25 107 GLU B O 1
ATOM 2589 N N . SER B 1 108 ? 0.081 -3.988 17.5 1 91.31 108 SER B N 1
ATOM 2590 C CA . SER B 1 108 ? -0.028 -5.406 17.188 1 91.31 108 SER B CA 1
ATOM 2591 C C . SER B 1 108 ? -0.831 -5.629 15.906 1 91.31 108 SER B C 1
ATOM 2593 O O . SER B 1 108 ? -0.549 -6.555 15.141 1 91.31 108 SER B O 1
ATOM 2595 N N . THR B 1 109 ? -1.758 -4.812 15.695 1 89.5 109 THR B N 1
ATOM 2596 C CA . THR B 1 109 ? -2.564 -4.906 14.484 1 89.5 109 THR B CA 1
ATOM 2597 C C . THR B 1 109 ? -1.702 -4.707 13.242 1 89.5 109 THR B C 1
ATOM 2599 O O . THR B 1 109 ? -1.826 -5.449 12.266 1 89.5 109 THR B O 1
ATOM 2602 N N . PHE B 1 110 ? -0.768 -3.828 13.25 1 92.81 110 PHE B N 1
ATOM 2603 C CA . PHE B 1 110 ? 0.108 -3.527 12.125 1 92.81 110 PHE B CA 1
ATOM 2604 C C . PHE B 1 110 ? 1.164 -4.613 11.953 1 92.81 110 PHE B C 1
ATOM 2606 O O . PHE B 1 110 ? 1.425 -5.062 10.836 1 92.81 110 PHE B O 1
ATOM 2613 N N . THR B 1 111 ? 1.689 -5.031 13.031 1 93.75 111 THR B N 1
ATOM 2614 C CA . THR B 1 111 ? 2.773 -6.008 12.953 1 93.75 111 THR B CA 1
ATOM 2615 C C . THR B 1 111 ? 2.236 -7.383 12.57 1 93.75 111 THR B C 1
ATOM 2617 O O . THR B 1 111 ? 2.92 -8.156 11.898 1 93.75 111 THR B O 1
ATOM 2620 N N . GLU B 1 112 ? 1.09 -7.676 13.031 1 92.62 112 GLU B N 1
ATOM 2621 C CA . GLU B 1 112 ? 0.485 -8.945 12.648 1 92.62 112 GLU B CA 1
ATOM 2622 C C . GLU B 1 112 ? 0.217 -9.008 11.148 1 92.62 112 GLU B C 1
ATOM 2624 O O . GLU B 1 112 ? 0.473 -10.023 10.5 1 92.62 112 GLU B O 1
ATOM 2629 N N . VAL B 1 113 ? -0.254 -7.973 10.711 1 92 113 VAL B N 1
ATOM 2630 C CA . VAL B 1 113 ? -0.486 -7.887 9.273 1 92 113 VAL B CA 1
ATOM 2631 C C . VAL B 1 113 ? 0.84 -8.023 8.531 1 92 113 VAL B C 1
ATOM 2633 O O . VAL B 1 113 ? 0.939 -8.773 7.559 1 92 113 VAL B O 1
ATOM 2636 N N . ALA B 1 114 ? 1.818 -7.305 8.984 1 94.81 114 ALA B N 1
ATOM 2637 C CA . ALA B 1 114 ? 3.141 -7.359 8.367 1 94.81 114 ALA B CA 1
ATOM 2638 C C . ALA B 1 114 ? 3.701 -8.781 8.383 1 94.81 114 ALA B C 1
ATOM 2640 O O . ALA B 1 114 ? 4.289 -9.234 7.402 1 94.81 114 ALA B O 1
ATOM 2641 N N . SER B 1 115 ? 3.535 -9.422 9.469 1 93.5 115 SER B N 1
ATOM 2642 C CA . SER B 1 115 ? 4.039 -10.789 9.609 1 93.5 115 SER B CA 1
ATOM 2643 C C . SER B 1 115 ? 3.322 -11.742 8.656 1 93.5 115 SER B C 1
ATOM 2645 O O . SER B 1 115 ? 3.951 -12.609 8.047 1 93.5 115 SER B O 1
ATOM 2647 N N . THR B 1 116 ? 2.025 -11.617 8.617 1 90.12 116 THR B N 1
ATOM 2648 C CA . THR B 1 116 ? 1.247 -12.453 7.707 1 90.12 116 THR B CA 1
ATOM 2649 C C . THR B 1 116 ? 1.669 -12.211 6.262 1 90.12 116 THR B C 1
ATOM 2651 O O . THR B 1 116 ? 1.866 -13.164 5.504 1 90.12 116 THR B O 1
ATOM 2654 N N . PHE B 1 117 ? 1.843 -11.023 5.934 1 92.94 117 PHE B N 1
ATOM 2655 C CA . PHE B 1 117 ? 2.289 -10.664 4.59 1 92.94 117 PHE B CA 1
ATOM 2656 C C . PHE B 1 117 ? 3.682 -11.227 4.316 1 92.94 117 PHE B C 1
ATOM 2658 O O . PHE B 1 117 ? 3.943 -11.75 3.234 1 92.94 117 PHE B O 1
ATOM 2665 N N . HIS B 1 118 ? 4.559 -10.992 5.281 1 93.19 118 HIS B N 1
ATOM 2666 C CA . HIS B 1 118 ? 5.914 -11.516 5.156 1 93.19 118 HIS B CA 1
ATOM 2667 C C . HIS B 1 118 ? 5.898 -13.016 4.867 1 93.19 118 HIS B C 1
ATOM 2669 O O . HIS B 1 118 ? 6.598 -13.484 3.969 1 93.19 118 HIS B O 1
ATOM 2675 N N . SER B 1 119 ? 5.16 -13.734 5.645 1 91.06 119 SER B N 1
ATOM 2676 C CA . SER B 1 119 ? 5.109 -15.188 5.504 1 91.06 119 SER B CA 1
ATOM 2677 C C . SER B 1 119 ? 4.633 -15.594 4.109 1 91.06 119 SER B C 1
ATOM 2679 O O . SER B 1 119 ? 5.262 -16.422 3.451 1 91.06 119 SER B O 1
ATOM 2681 N N . LYS B 1 120 ? 3.549 -14.992 3.689 1 89 120 LYS B N 1
ATOM 2682 C CA . LYS B 1 120 ? 3 -15.312 2.375 1 89 120 LYS B CA 1
ATOM 2683 C C . LYS B 1 120 ? 3.949 -14.875 1.262 1 89 120 LYS B C 1
ATOM 2685 O O . LYS B 1 120 ? 4.117 -15.586 0.269 1 89 120 LYS B O 1
ATOM 2690 N N . PHE B 1 121 ? 4.531 -13.844 1.381 1 91.5 121 PHE B N 1
ATOM 2691 C CA . PHE B 1 121 ? 5.492 -13.32 0.418 1 91.5 121 PHE B CA 1
ATOM 2692 C C . PHE B 1 121 ? 6.688 -14.25 0.283 1 91.5 121 PHE B C 1
ATOM 2694 O O . PHE B 1 121 ? 7.082 -14.602 -0.831 1 91.5 121 PHE B O 1
ATOM 2701 N N . ASN B 1 122 ? 7.195 -14.57 1.378 1 89.75 122 ASN B N 1
ATOM 2702 C CA . ASN B 1 122 ? 8.359 -15.453 1.389 1 89.75 122 ASN B CA 1
ATOM 2703 C C . ASN B 1 122 ? 8.031 -16.828 0.817 1 89.75 122 ASN B C 1
ATOM 2705 O O . ASN B 1 122 ? 8.875 -17.453 0.185 1 89.75 122 ASN B O 1
ATOM 2709 N N . GLN B 1 123 ? 6.879 -17.234 1.101 1 89.56 123 GLN B N 1
ATOM 2710 C CA . GLN B 1 123 ? 6.445 -18.516 0.54 1 89.56 123 GLN B CA 1
ATOM 2711 C C . GLN B 1 123 ? 6.406 -18.453 -0.985 1 89.56 123 GLN B C 1
ATOM 2713 O O . GLN B 1 123 ? 6.926 -19.344 -1.656 1 89.56 123 GLN B O 1
ATOM 2718 N N . ILE B 1 124 ? 5.828 -17.438 -1.516 1 88.75 124 ILE B N 1
ATOM 2719 C CA . ILE B 1 124 ? 5.727 -17.266 -2.961 1 88.75 124 ILE B CA 1
ATOM 2720 C C . ILE B 1 124 ? 7.121 -17.094 -3.559 1 88.75 124 ILE B C 1
ATOM 2722 O O . ILE B 1 124 ? 7.461 -17.734 -4.555 1 88.75 124 ILE B O 1
ATOM 2726 N N . LEU B 1 125 ? 7.867 -16.344 -2.883 1 88.56 125 LEU B N 1
ATOM 2727 C CA . LEU B 1 125 ? 9.219 -16.094 -3.359 1 88.56 125 LEU B CA 1
ATOM 2728 C C . LEU B 1 125 ? 10.047 -17.375 -3.367 1 88.56 125 LEU B C 1
ATOM 2730 O O . LEU B 1 125 ? 10.781 -17.641 -4.32 1 88.56 125 LEU B O 1
ATOM 2734 N N . SER B 1 126 ? 9.938 -18.062 -2.311 1 88.12 126 SER B N 1
ATOM 2735 C CA . SER B 1 126 ? 10.664 -19.328 -2.207 1 88.12 126 SER B CA 1
ATOM 2736 C C . SER B 1 126 ? 10.258 -20.297 -3.314 1 88.12 126 SER B C 1
ATOM 2738 O O . SER B 1 126 ? 11.109 -20.969 -3.896 1 88.12 126 SER B O 1
ATOM 2740 N N . GLU B 1 127 ? 8.961 -20.406 -3.586 1 88.69 127 GLU B N 1
ATOM 2741 C CA . GLU B 1 127 ? 8.469 -21.281 -4.652 1 88.69 127 GLU B CA 1
ATOM 2742 C C . GLU B 1 127 ? 8.977 -20.812 -6.016 1 88.69 127 GLU B C 1
ATOM 2744 O O . GLU B 1 127 ? 9.352 -21.641 -6.852 1 88.69 127 GLU B O 1
ATOM 2749 N N . LEU B 1 128 ? 9.031 -19.578 -6.234 1 89.44 128 LEU B N 1
ATOM 2750 C CA . LEU B 1 128 ? 9.508 -19.031 -7.5 1 89.44 128 LEU B CA 1
ATOM 2751 C C . LEU B 1 128 ? 11 -19.312 -7.68 1 89.44 128 LEU B C 1
ATOM 2753 O O . LEU B 1 128 ? 11.438 -19.672 -8.773 1 89.44 128 LEU B O 1
ATOM 2757 N N . LEU B 1 129 ? 11.703 -19.156 -6.625 1 88.81 129 LEU B N 1
ATOM 2758 C CA . LEU B 1 129 ? 13.133 -19.422 -6.672 1 88.81 129 LEU B CA 1
ATOM 2759 C C . LEU B 1 129 ? 13.414 -20.906 -6.891 1 88.81 129 LEU B C 1
ATOM 2761 O O . LEU B 1 129 ? 14.328 -21.266 -7.633 1 88.81 129 LEU B O 1
ATOM 2765 N N . ARG B 1 130 ? 12.656 -21.688 -6.191 1 88.06 130 ARG B N 1
ATOM 2766 C CA . ARG B 1 130 ? 12.789 -23.141 -6.367 1 88.06 130 ARG B CA 1
ATOM 2767 C C . ARG B 1 130 ? 12.555 -23.531 -7.824 1 88.06 130 ARG B C 1
ATOM 2769 O O . ARG B 1 130 ? 13.312 -24.328 -8.383 1 88.06 130 ARG B O 1
ATOM 2776 N N . VAL B 1 131 ? 11.531 -22.984 -8.375 1 89.69 131 VAL B N 1
ATOM 2777 C CA . VAL B 1 131 ? 11.172 -23.281 -9.75 1 89.69 131 VAL B CA 1
ATOM 2778 C C . VAL B 1 131 ? 12.242 -22.734 -10.695 1 89.69 131 VAL B C 1
ATOM 2780 O O . VAL B 1 131 ? 12.625 -23.406 -11.664 1 89.69 131 VAL B O 1
ATOM 2783 N N . ALA B 1 132 ? 12.734 -21.625 -10.4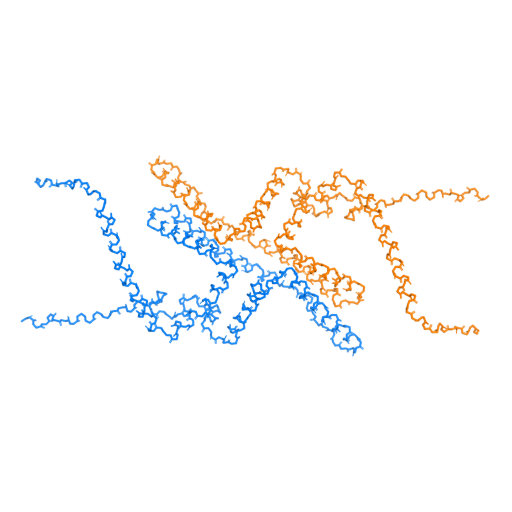3 1 89.69 132 ALA B N 1
ATOM 2784 C CA . ALA B 1 132 ? 13.711 -20.953 -11.289 1 89.69 132 ALA B CA 1
ATOM 2785 C C . ALA B 1 132 ? 15.062 -21.656 -11.219 1 89.69 132 ALA B C 1
ATOM 2787 O O . ALA B 1 132 ? 15.758 -21.781 -12.234 1 89.69 132 ALA B O 1
ATOM 2788 N N . CYS B 1 133 ? 15.422 -22.078 -10.078 1 84.94 133 CYS B N 1
ATOM 2789 C CA . CYS B 1 133 ? 16.75 -22.656 -9.883 1 84.94 133 CYS B CA 1
ATOM 2790 C C . CYS B 1 133 ? 16.688 -24.172 -9.914 1 84.94 133 CYS B C 1
ATOM 2792 O O . CYS B 1 133 ? 17.703 -24.844 -9.812 1 84.94 133 CYS B O 1
ATOM 2794 N N . GLY B 1 134 ? 15.461 -24.609 -9.992 1 79.25 134 GLY B N 1
ATOM 2795 C CA . GLY B 1 134 ? 15.305 -26.047 -9.914 1 79.25 134 GLY B CA 1
ATOM 2796 C C . GLY B 1 134 ? 15.617 -26.75 -11.227 1 79.25 134 GLY B C 1
ATOM 2797 O O . GLY B 1 134 ? 15.867 -26.094 -12.242 1 79.25 134 GLY B O 1
ATOM 2798 N N . ASN B 1 135 ? 15.797 -28.078 -11.102 1 76.94 135 ASN B N 1
ATOM 2799 C CA . ASN B 1 135 ? 16.078 -28.938 -12.25 1 76.94 135 ASN B CA 1
ATOM 2800 C C . ASN B 1 135 ? 14.812 -29.547 -12.82 1 76.94 135 ASN B C 1
ATOM 2802 O O . ASN B 1 135 ? 14.789 -30.75 -13.141 1 76.94 135 ASN B O 1
ATOM 2806 N N . GLU B 1 136 ? 13.797 -28.672 -12.859 1 86.75 136 GLU B N 1
ATOM 2807 C CA . GLU B 1 136 ? 12.547 -29.109 -13.461 1 86.75 136 GLU B CA 1
ATOM 2808 C C . GLU B 1 136 ? 12.094 -28.141 -14.555 1 86.75 136 GLU B C 1
ATOM 2810 O O . GLU B 1 136 ? 11.258 -27.266 -14.32 1 86.75 136 GLU B O 1
ATOM 2815 N 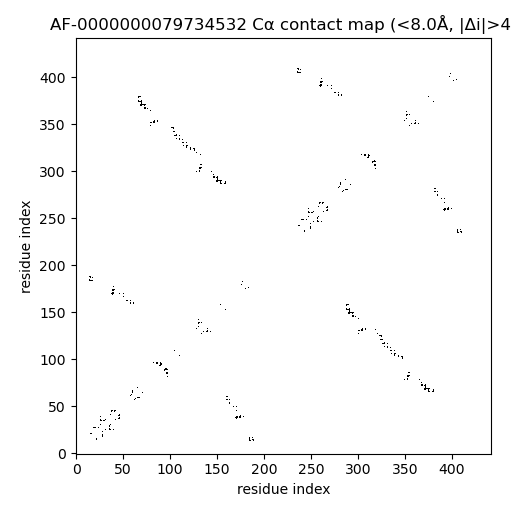N . PRO B 1 137 ? 12.477 -28.359 -15.75 1 88.19 137 PRO B N 1
ATOM 2816 C CA . PRO B 1 137 ? 12.18 -27.422 -16.844 1 88.19 137 PRO B CA 1
ATOM 2817 C C . PRO B 1 137 ? 10.688 -27.297 -17.125 1 88.19 137 PRO B C 1
ATOM 2819 O O . PRO B 1 137 ? 10.211 -26.219 -17.484 1 88.19 137 PRO B O 1
ATOM 2822 N N . LYS B 1 138 ? 10.023 -28.438 -16.953 1 88.38 138 LYS B N 1
ATOM 2823 C CA . LYS B 1 138 ? 8.586 -28.391 -17.203 1 88.38 138 LYS B CA 1
ATOM 2824 C C . LYS B 1 138 ? 7.895 -27.391 -16.281 1 88.38 138 LYS B C 1
ATOM 2826 O O . LYS B 1 138 ? 7.105 -26.562 -16.734 1 88.38 138 LYS B O 1
ATOM 2831 N N . LEU B 1 139 ? 8.195 -27.484 -15.055 1 90.5 139 LEU B N 1
ATOM 2832 C CA . LEU B 1 139 ? 7.602 -26.578 -14.078 1 90.5 139 LEU B CA 1
ATOM 2833 C C . LEU B 1 139 ? 8.039 -25.141 -14.336 1 90.5 139 LEU B C 1
ATOM 2835 O O . LEU B 1 139 ? 7.254 -24.203 -14.164 1 90.5 139 LEU B O 1
ATOM 2839 N N . PHE B 1 140 ? 9.242 -25 -14.727 1 94.25 140 PHE B N 1
ATOM 2840 C CA . PHE B 1 140 ? 9.797 -23.688 -15.031 1 94.25 140 PHE B CA 1
ATOM 2841 C C . PHE B 1 140 ? 9.031 -23.031 -16.172 1 94.25 140 PHE B C 1
ATOM 2843 O O . PHE B 1 140 ? 8.578 -21.891 -16.047 1 94.25 140 PHE B O 1
ATOM 2850 N N . PHE B 1 141 ? 8.812 -23.734 -17.281 1 93.75 141 PHE B N 1
ATOM 2851 C CA . PHE B 1 141 ? 8.133 -23.172 -18.453 1 93.75 141 PHE B CA 1
ATOM 2852 C C . PHE B 1 141 ? 6.664 -22.922 -18.141 1 93.75 141 PHE B C 1
ATOM 2854 O O . PHE B 1 141 ? 6.086 -21.938 -18.625 1 93.75 141 PHE B O 1
ATOM 2861 N N . LEU B 1 142 ? 6.145 -23.844 -17.297 1 92.31 142 LEU B N 1
ATOM 2862 C CA . LEU B 1 142 ? 4.762 -23.609 -16.891 1 92.31 142 LEU B CA 1
ATOM 2863 C C . LEU B 1 142 ? 4.641 -22.328 -16.078 1 92.31 142 LEU B C 1
ATOM 2865 O O . LEU B 1 142 ? 3.676 -21.578 -16.25 1 92.31 142 LEU B O 1
ATOM 2869 N N . GLY B 1 143 ? 5.594 -22.094 -15.242 1 93.88 143 GLY B N 1
ATOM 2870 C CA . GLY B 1 143 ? 5.633 -20.844 -14.484 1 93.88 143 GLY B CA 1
ATOM 2871 C C . GLY B 1 143 ? 5.773 -19.625 -15.359 1 93.88 143 GLY B C 1
ATOM 2872 O O . GLY B 1 143 ? 5.07 -18.625 -15.164 1 93.88 143 GLY B O 1
ATOM 2873 N N . LEU B 1 144 ? 6.598 -19.672 -16.328 1 96.19 144 LEU B N 1
ATOM 2874 C CA . LEU B 1 144 ? 6.816 -18.562 -17.234 1 96.19 144 LEU B CA 1
ATOM 2875 C C . LEU B 1 144 ? 5.559 -18.25 -18.031 1 96.19 144 LEU B C 1
ATOM 2877 O O . LEU B 1 144 ? 5.188 -17.094 -18.203 1 96.19 144 LEU B O 1
ATOM 2881 N N . ILE B 1 145 ? 4.945 -19.328 -18.516 1 95.5 145 ILE B N 1
ATOM 2882 C CA . ILE B 1 145 ? 3.746 -19.172 -19.344 1 95.5 145 ILE B CA 1
ATOM 2883 C C . ILE B 1 145 ? 2.629 -18.547 -18.5 1 95.5 145 ILE B C 1
ATOM 2885 O O . ILE B 1 145 ? 1.92 -17.656 -18.969 1 95.5 145 ILE B O 1
ATOM 2889 N N . SER B 1 146 ? 2.496 -19.062 -17.297 1 95.56 146 SER B N 1
ATOM 2890 C CA . SER B 1 146 ? 1.462 -18.531 -16.422 1 95.56 146 SER B CA 1
ATOM 2891 C C . SER B 1 146 ? 1.684 -17.047 -16.141 1 95.56 146 SER B C 1
ATOM 2893 O O . SER B 1 146 ? 0.74 -16.25 -16.188 1 95.56 146 SER B O 1
ATOM 2895 N N . LEU B 1 147 ? 2.891 -16.688 -15.867 1 97 147 LEU B N 1
ATOM 2896 C CA . LEU B 1 147 ? 3.213 -15.281 -15.617 1 97 147 LEU B CA 1
ATOM 2897 C C . LEU B 1 147 ? 3.004 -14.445 -16.875 1 97 147 LEU B C 1
ATOM 2899 O O . LEU B 1 147 ? 2.564 -13.297 -16.797 1 97 147 LEU B O 1
ATOM 2903 N N . TRP B 1 148 ? 3.4 -15.047 -17.969 1 97.06 148 TRP B N 1
ATOM 2904 C CA . TRP B 1 148 ? 3.227 -14.352 -19.25 1 97.06 148 TRP B CA 1
ATOM 2905 C C . TRP B 1 148 ? 1.751 -14.094 -19.531 1 97.06 148 TRP B C 1
ATOM 2907 O O . TRP B 1 148 ? 1.375 -12.984 -19.922 1 97.06 148 TRP B O 1
ATOM 2917 N N . ILE B 1 149 ? 0.892 -15.008 -19.281 1 96.75 149 ILE B N 1
ATOM 2918 C CA . ILE B 1 149 ? -0.546 -14.859 -19.469 1 96.75 149 ILE B CA 1
ATOM 2919 C C . ILE B 1 149 ? -1.078 -13.766 -18.547 1 96.75 149 ILE B C 1
ATOM 2921 O O . ILE B 1 149 ? -1.817 -12.883 -18.984 1 96.75 149 ILE B O 1
ATOM 2925 N N . LEU B 1 150 ? -0.686 -13.828 -17.375 1 95.69 150 LEU B N 1
ATOM 2926 C CA . LEU B 1 150 ? -1.112 -12.812 -16.422 1 95.69 150 LEU B CA 1
ATOM 2927 C C . LEU B 1 150 ? -0.658 -11.422 -16.859 1 95.69 150 LEU B C 1
ATOM 2929 O O . LEU B 1 150 ? -1.406 -10.453 -16.734 1 95.69 150 LEU B O 1
ATOM 2933 N N . GLY B 1 151 ? 0.56 -11.344 -17.312 1 96.38 151 GLY B N 1
ATOM 2934 C CA . GLY B 1 151 ? 1.061 -10.086 -17.828 1 96.38 151 GLY B CA 1
ATOM 2935 C C . GLY B 1 151 ? 0.263 -9.57 -19.016 1 96.38 151 GLY B C 1
ATOM 2936 O O . GLY B 1 151 ? -0.011 -8.375 -19.109 1 96.38 151 GLY B O 1
ATOM 2937 N N . VAL B 1 152 ? -0.144 -10.445 -19.828 1 96 152 VAL B N 1
ATOM 2938 C CA . VAL B 1 152 ? -0.939 -10.078 -21 1 96 152 VAL B CA 1
ATOM 2939 C C . VAL B 1 152 ? -2.312 -9.578 -20.562 1 96 152 VAL B C 1
ATOM 2941 O O . VAL B 1 152 ? -2.824 -8.594 -21.094 1 96 152 VAL B O 1
ATOM 2944 N N . ILE B 1 153 ? -2.885 -10.227 -19.609 1 95.5 153 ILE B N 1
ATOM 2945 C CA . ILE B 1 153 ? -4.172 -9.812 -19.047 1 95.5 153 ILE B CA 1
ATOM 2946 C C . ILE B 1 153 ? -4.074 -8.375 -18.547 1 95.5 153 ILE B C 1
ATOM 2948 O O . ILE B 1 153 ? -5.008 -7.586 -18.719 1 95.5 153 ILE B O 1
ATOM 2952 N N . GLY B 1 154 ? -2.973 -8.039 -17.906 1 93.56 154 GLY B N 1
ATOM 2953 C CA . GLY B 1 154 ? -2.746 -6.707 -17.391 1 93.56 154 GLY B CA 1
ATOM 2954 C C . GLY B 1 154 ? -2.738 -5.633 -18.453 1 93.56 154 GLY B C 1
ATOM 2955 O O . GLY B 1 154 ? -2.945 -4.453 -18.172 1 93.56 154 GLY B O 1
ATOM 2956 N N . ASN B 1 155 ? -2.547 -5.984 -19.734 1 91.94 155 ASN B N 1
ATOM 2957 C CA . ASN B 1 155 ? -2.562 -5.02 -20.828 1 91.94 155 ASN B CA 1
ATOM 2958 C C . ASN B 1 155 ? -3.986 -4.621 -21.203 1 91.94 155 ASN B C 1
ATOM 2960 O O . ASN B 1 155 ? -4.199 -3.588 -21.844 1 91.94 155 ASN B O 1
ATOM 2964 N N . TYR B 1 156 ? -4.973 -5.438 -20.812 1 93.19 156 TYR B N 1
ATOM 2965 C CA . TYR B 1 156 ? -6.348 -5.188 -21.219 1 93.19 156 TYR B CA 1
ATOM 2966 C C . TYR B 1 156 ? -7.195 -4.734 -20.031 1 93.19 156 TYR B C 1
ATOM 2968 O O . TYR B 1 156 ? -8.234 -4.102 -20.219 1 93.19 156 TYR B O 1
ATOM 2976 N N . ILE B 1 157 ? -6.785 -5.148 -18.922 1 93.69 157 ILE B N 1
ATOM 2977 C CA . ILE B 1 157 ? -7.523 -4.855 -17.688 1 93.69 157 ILE B CA 1
ATOM 2978 C C . ILE B 1 157 ? -6.625 -4.094 -16.719 1 93.69 157 ILE B C 1
ATOM 2980 O O . ILE B 1 157 ? -5.48 -4.496 -16.484 1 93.69 157 ILE B O 1
ATOM 2984 N N . SER B 1 158 ? -7.156 -2.994 -16.188 1 91.75 158 SER B N 1
ATOM 2985 C CA . SER B 1 158 ? -6.363 -2.211 -15.25 1 91.75 158 SER B CA 1
ATOM 2986 C C . SER B 1 158 ? -6.086 -2.998 -13.969 1 91.75 158 SER B C 1
ATOM 2988 O O . SER B 1 158 ? -6.801 -3.951 -13.656 1 91.75 158 SER B O 1
ATOM 2990 N N . THR B 1 159 ? -5.047 -2.57 -13.273 1 92 159 THR B N 1
ATOM 2991 C CA . THR B 1 159 ? -4.688 -3.221 -12.016 1 92 159 THR B CA 1
ATOM 2992 C C . THR B 1 159 ? -5.855 -3.18 -11.031 1 92 159 THR B C 1
ATOM 2994 O O . THR B 1 159 ? -6.152 -4.176 -10.367 1 92 159 THR B O 1
ATOM 2997 N N . LEU B 1 160 ? -6.516 -2.006 -10.938 1 91.38 160 LEU B N 1
ATOM 2998 C CA . LEU B 1 160 ? -7.648 -1.855 -10.031 1 91.38 160 LEU B CA 1
ATOM 2999 C C . LEU B 1 160 ? -8.789 -2.791 -10.43 1 91.38 160 LEU B C 1
ATOM 3001 O O . LEU B 1 160 ? -9.391 -3.436 -9.57 1 91.38 160 LEU B O 1
ATOM 3005 N N . ASN B 1 161 ? -9.031 -2.893 -11.602 1 95 161 ASN B N 1
ATOM 3006 C CA . ASN B 1 161 ? -10.078 -3.789 -12.086 1 95 161 ASN B CA 1
ATOM 3007 C C . ASN B 1 161 ? -9.711 -5.254 -11.852 1 95 161 ASN B C 1
ATOM 3009 O O . ASN B 1 161 ? -10.555 -6.055 -11.453 1 95 161 ASN B O 1
ATOM 3013 N N . LEU B 1 162 ? -8.523 -5.523 -12.164 1 94.25 162 LEU B N 1
ATOM 3014 C CA . LEU B 1 162 ? -8.07 -6.891 -11.938 1 94.25 162 LEU B CA 1
ATOM 3015 C C . LEU B 1 162 ? -8.195 -7.273 -10.469 1 94.25 162 LEU B C 1
ATOM 3017 O O . LEU B 1 162 ? -8.641 -8.383 -10.148 1 94.25 162 LEU B O 1
ATOM 3021 N N . LEU B 1 163 ? -7.824 -6.34 -9.609 1 94.12 163 LEU B N 1
ATOM 3022 C CA . LEU B 1 163 ? -7.949 -6.57 -8.172 1 94.12 163 LEU B CA 1
ATOM 3023 C C . LEU B 1 163 ? -9.414 -6.723 -7.773 1 94.12 163 LEU B C 1
ATOM 3025 O O . LEU B 1 163 ? -9.766 -7.633 -7.02 1 94.12 163 LEU B O 1
ATOM 3029 N N . PHE B 1 164 ? -10.219 -5.855 -8.305 1 95.62 164 PHE B N 1
ATOM 3030 C CA . PHE B 1 164 ? -11.641 -5.891 -7.992 1 95.62 164 PHE B CA 1
ATOM 3031 C C . PHE B 1 164 ? -12.258 -7.219 -8.43 1 95.62 164 PHE B C 1
ATOM 3033 O O . PHE B 1 164 ? -12.938 -7.879 -7.645 1 95.62 164 PHE B O 1
ATOM 3040 N N . PHE B 1 165 ? -11.93 -7.641 -9.641 1 94.75 165 PHE B N 1
ATOM 3041 C CA . PHE B 1 165 ? -12.492 -8.883 -10.164 1 94.75 165 PHE B CA 1
ATOM 3042 C C . PHE B 1 165 ? -11.961 -10.078 -9.383 1 94.75 165 PHE B C 1
ATOM 3044 O O . PHE B 1 165 ? -12.688 -11.055 -9.156 1 94.75 165 PHE B O 1
ATOM 3051 N N . SER B 1 166 ? -10.773 -10.055 -9 1 94.06 166 SER B N 1
ATOM 3052 C CA . SER B 1 166 ? -10.203 -11.148 -8.227 1 94.06 166 SER B CA 1
ATOM 3053 C C . SER B 1 166 ? -10.891 -11.289 -6.875 1 94.06 166 SER B C 1
ATOM 3055 O O . SER B 1 166 ? -11.203 -12.398 -6.445 1 94.06 166 SER B O 1
ATOM 3057 N N . ILE B 1 167 ? -11.195 -10.18 -6.242 1 94.12 167 ILE B N 1
ATOM 3058 C CA . ILE B 1 167 ? -11.883 -10.203 -4.953 1 94.12 167 ILE B CA 1
ATOM 3059 C C . ILE B 1 167 ? -13.32 -10.672 -5.141 1 94.12 167 ILE B C 1
ATOM 3061 O O . ILE B 1 167 ? -13.828 -11.461 -4.34 1 94.12 167 ILE B O 1
ATOM 3065 N N . LEU B 1 168 ? -13.883 -10.172 -6.188 1 93.56 168 LEU B N 1
ATOM 3066 C CA . LEU B 1 168 ? -15.25 -10.594 -6.492 1 93.56 168 LEU B CA 1
ATOM 3067 C C . LEU B 1 168 ? -15.32 -12.102 -6.707 1 93.56 168 LEU B C 1
ATOM 3069 O O . LEU B 1 168 ? -16.234 -12.758 -6.203 1 93.56 168 LEU B O 1
ATOM 3073 N N . CYS B 1 169 ? -14.352 -12.617 -7.387 1 93.31 169 CYS B N 1
ATOM 3074 C CA . CYS B 1 169 ? -14.297 -14.055 -7.633 1 93.31 169 CYS B CA 1
ATOM 3075 C C . CYS B 1 169 ? -14.07 -14.82 -6.336 1 93.31 169 CYS B C 1
ATOM 3077 O O . CYS B 1 169 ? -14.719 -15.836 -6.086 1 93.31 169 CYS B O 1
ATOM 3079 N N . ALA B 1 170 ? -13.211 -14.336 -5.5 1 91.31 170 ALA B N 1
ATOM 3080 C CA . ALA B 1 170 ? -12.891 -15 -4.238 1 91.31 170 ALA B CA 1
ATOM 3081 C C . ALA B 1 170 ? -14.094 -15.023 -3.307 1 91.31 170 ALA B C 1
ATOM 3083 O O . ALA B 1 170 ? -14.281 -15.984 -2.555 1 91.31 170 ALA B O 1
ATOM 3084 N N . GLU B 1 171 ? -14.852 -14.008 -3.416 1 90.88 171 GLU B N 1
ATOM 3085 C CA . GLU B 1 171 ? -16 -13.898 -2.525 1 90.88 171 GLU B CA 1
ATOM 3086 C C . GLU B 1 171 ? -17.203 -14.656 -3.084 1 90.88 171 GLU B C 1
ATOM 3088 O O . GLU B 1 171 ? -18.172 -14.922 -2.363 1 90.88 171 GLU B O 1
ATOM 3093 N N . THR B 1 172 ? -17.188 -15.047 -4.34 1 89.62 172 THR B N 1
ATOM 3094 C CA . THR B 1 172 ? -18.391 -15.609 -4.953 1 89.62 172 THR B CA 1
ATOM 3095 C C . THR B 1 172 ? -18.156 -17.062 -5.359 1 89.62 172 THR B C 1
ATOM 3097 O O . THR B 1 172 ? -18.984 -17.938 -5.082 1 89.62 172 THR B O 1
ATOM 3100 N N . LEU B 1 173 ? -17.031 -17.344 -5.844 1 89.5 173 LEU B N 1
ATOM 3101 C CA . LEU B 1 173 ? -16.797 -18.625 -6.484 1 89.5 173 LEU B CA 1
ATOM 3102 C C . LEU B 1 173 ? -16.859 -19.766 -5.469 1 89.5 173 LEU B C 1
ATOM 3104 O O . LEU B 1 173 ? -17.531 -20.766 -5.703 1 89.5 173 LEU B O 1
ATOM 3108 N N . PRO B 1 174 ? -16.203 -19.594 -4.34 1 87.69 174 PRO B N 1
ATOM 3109 C CA . PRO B 1 174 ? -16.281 -20.703 -3.385 1 87.69 174 PRO B CA 1
ATOM 3110 C C . PRO B 1 174 ? -17.703 -20.922 -2.869 1 87.69 174 PRO B C 1
ATOM 3112 O O . PRO B 1 174 ? -18.125 -22.062 -2.658 1 87.69 174 PRO B O 1
ATOM 3115 N N . PHE B 1 175 ? -18.344 -19.906 -2.658 1 88.62 175 PHE B N 1
ATOM 3116 C CA . PHE B 1 175 ? -19.734 -19.969 -2.211 1 88.62 175 PHE B CA 1
ATOM 3117 C C . PHE B 1 175 ? -20.609 -20.672 -3.246 1 88.62 175 PHE B C 1
ATOM 3119 O O . PHE B 1 175 ? -21.406 -21.547 -2.902 1 88.62 175 PHE B O 1
ATOM 3126 N N . LEU B 1 176 ? -20.5 -20.266 -4.547 1 87.56 176 LEU B N 1
ATOM 3127 C CA . LEU B 1 176 ? -21.266 -20.875 -5.629 1 87.56 176 LEU B CA 1
ATOM 3128 C C . LEU B 1 176 ? -20.875 -22.344 -5.809 1 87.56 176 LEU B C 1
ATOM 3130 O O . LEU B 1 176 ? -21.734 -23.188 -6.09 1 87.56 176 LEU B O 1
ATOM 3134 N N . TYR B 1 177 ? -19.688 -22.578 -5.613 1 88.06 177 TYR B N 1
ATOM 3135 C CA . TYR B 1 177 ? -19.203 -23.938 -5.738 1 88.06 177 TYR B CA 1
ATOM 3136 C C . TYR B 1 177 ? -19.844 -24.844 -4.699 1 88.06 177 TYR B C 1
ATOM 3138 O O . TYR B 1 177 ? -20.234 -25.984 -5.008 1 88.06 177 TYR B O 1
ATOM 3146 N N . GLU B 1 178 ? -19.922 -24.359 -3.496 1 86.5 178 GLU B N 1
ATOM 3147 C CA . GLU B 1 178 ? -20.516 -25.156 -2.438 1 86.5 178 GLU B CA 1
ATOM 3148 C C . GLU B 1 178 ? -21.984 -25.438 -2.721 1 86.5 178 GLU B C 1
ATOM 3150 O O . GLU B 1 178 ? -22.516 -26.484 -2.35 1 86.5 178 GLU B O 1
ATOM 3155 N N . GLN B 1 179 ? -22.625 -24.562 -3.361 1 87.19 179 GLN B N 1
ATOM 3156 C CA . GLN B 1 179 ? -24.047 -24.719 -3.658 1 87.19 179 GLN B CA 1
ATOM 3157 C C . GLN B 1 179 ? -24.266 -25.672 -4.836 1 87.19 179 GLN B C 1
ATOM 3159 O O . GLN B 1 179 ? -25.281 -26.359 -4.902 1 87.19 179 GLN B O 1
ATOM 3164 N N . TYR B 1 180 ? -23.344 -25.703 -5.762 1 87.81 180 TYR B N 1
ATOM 3165 C CA . TYR B 1 180 ? -23.484 -26.5 -6.969 1 87.81 180 TYR B CA 1
ATOM 3166 C C . TYR B 1 180 ? -22.297 -27.438 -7.141 1 87.81 180 TYR B C 1
ATOM 3168 O O . TYR B 1 180 ? -21.703 -27.5 -8.219 1 87.81 180 TYR B O 1
ATOM 3176 N N . GLU B 1 181 ? -21.969 -28.016 -6.113 1 84.56 181 GLU B N 1
ATOM 3177 C CA . GLU B 1 181 ? -20.75 -28.828 -6.074 1 84.56 181 GLU B CA 1
ATOM 3178 C C . GLU B 1 181 ? -20.75 -29.891 -7.168 1 84.56 181 GLU B C 1
ATOM 3180 O O . GLU B 1 181 ? -19.781 -30.031 -7.91 1 84.56 181 GLU B O 1
ATOM 3185 N N . GLU B 1 182 ? -21.812 -30.641 -7.293 1 82.75 182 GLU B N 1
ATOM 3186 C CA . GLU B 1 182 ? -21.891 -31.734 -8.25 1 82.75 182 GLU B CA 1
ATOM 3187 C C . GLU B 1 182 ? -21.781 -31.234 -9.688 1 82.75 182 GLU B C 1
ATOM 3189 O O . GLU B 1 182 ? -21.031 -31.797 -10.492 1 82.75 182 GLU B O 1
ATOM 3194 N N . GLU B 1 183 ? -22.578 -30.219 -9.961 1 86.12 183 GLU B N 1
ATOM 3195 C CA . GLU B 1 183 ? -22.547 -29.641 -11.305 1 86.12 183 GLU B CA 1
ATOM 3196 C C . GLU B 1 183 ? -21.172 -29.094 -11.633 1 86.12 183 GLU B C 1
ATOM 3198 O O . GLU B 1 183 ? -20.672 -29.266 -12.75 1 86.12 183 GLU B O 1
ATOM 3203 N N . ALA B 1 184 ? -20.594 -28.469 -10.68 1 85.62 184 ALA B N 1
ATOM 3204 C CA . ALA B 1 184 ? -19.266 -27.875 -10.875 1 85.62 184 ALA B CA 1
ATOM 3205 C C . ALA B 1 184 ? -18.219 -28.969 -11.094 1 85.62 184 ALA B C 1
ATOM 3207 O O . ALA B 1 184 ? -17.359 -28.844 -11.977 1 85.62 184 ALA B O 1
ATOM 3208 N N . ASP B 1 185 ? -18.266 -29.969 -10.32 1 85.19 185 ASP B N 1
ATOM 3209 C CA . ASP B 1 185 ? -17.312 -31.062 -10.445 1 85.19 185 ASP B CA 1
ATOM 3210 C C . ASP B 1 185 ? -17.453 -31.766 -11.789 1 85.19 185 ASP B C 1
ATOM 3212 O O . ASP B 1 185 ? -16.453 -32.156 -12.398 1 85.19 185 ASP B O 1
ATOM 3216 N N . ASN B 1 186 ? -18.625 -31.891 -12.227 1 85.31 186 ASN B N 1
ATOM 3217 C CA . ASN B 1 186 ? -18.875 -32.5 -13.523 1 85.31 186 ASN B CA 1
ATOM 3218 C C . ASN B 1 186 ? -18.312 -31.672 -14.664 1 85.31 186 ASN B C 1
ATOM 3220 O O . ASN B 1 186 ? -17.688 -32.188 -15.586 1 85.31 186 ASN B O 1
ATOM 3224 N N . LEU B 1 187 ? -18.594 -30.422 -14.547 1 84.94 187 LEU B N 1
ATOM 3225 C CA . LEU B 1 187 ? -18.062 -29.5 -15.547 1 84.94 187 LEU B CA 1
ATOM 3226 C C . LEU B 1 187 ? -16.531 -29.5 -15.539 1 84.94 187 LEU B C 1
ATOM 3228 O O . LEU B 1 187 ? -15.898 -29.531 -16.594 1 84.94 187 LEU B O 1
ATOM 3232 N N . ALA B 1 188 ? -15.984 -29.453 -14.367 1 83.75 188 ALA B N 1
ATOM 3233 C CA . ALA B 1 188 ? -14.531 -29.484 -14.227 1 83.75 188 ALA B CA 1
ATOM 3234 C C . ALA B 1 188 ? -13.953 -30.781 -14.789 1 83.75 188 ALA B C 1
ATOM 3236 O O . ALA B 1 188 ? -12.891 -30.766 -15.422 1 83.75 188 ALA B O 1
ATOM 3237 N N . GLY B 1 189 ? -14.609 -31.844 -14.578 1 84.19 189 GLY B N 1
ATOM 3238 C CA . GLY B 1 189 ? -14.188 -33.125 -15.117 1 84.19 189 GLY B CA 1
ATOM 3239 C C . GLY B 1 189 ? -14.188 -33.188 -16.625 1 84.19 189 GLY B C 1
ATOM 3240 O O . GLY B 1 189 ? -13.234 -33.656 -17.25 1 84.19 189 GLY B O 1
ATOM 3241 N N . LYS B 1 190 ? -15.195 -32.656 -17.141 1 86.75 190 LYS B N 1
ATOM 3242 C CA . LYS B 1 190 ? -15.297 -32.594 -18.609 1 86.75 190 LYS B CA 1
ATOM 3243 C C . LYS B 1 190 ? -14.195 -31.734 -19.203 1 86.75 190 LYS B C 1
ATOM 3245 O O . LYS B 1 190 ? -13.578 -32.125 -20.203 1 86.75 190 LYS B O 1
ATOM 3250 N N . LEU B 1 191 ? -14 -30.594 -18.547 1 85.56 191 LEU B N 1
ATOM 3251 C CA . LEU B 1 191 ? -12.969 -29.672 -19.016 1 85.56 191 LEU B CA 1
ATOM 3252 C C . LEU B 1 191 ? -11.586 -30.297 -18.891 1 85.56 191 LEU B C 1
ATOM 3254 O O . LEU B 1 191 ? -10.758 -30.156 -19.797 1 85.56 191 LEU B O 1
ATOM 3258 N N . TYR B 1 192 ? -11.414 -30.984 -17.859 1 83.69 192 TYR B N 1
ATOM 3259 C CA . TYR B 1 192 ? -10.133 -31.641 -17.625 1 83.69 192 TYR B CA 1
ATOM 3260 C C . TYR B 1 192 ? -9.867 -32.719 -18.672 1 83.69 192 TYR B C 1
ATOM 3262 O O . TYR B 1 192 ? -8.75 -32.812 -19.188 1 83.69 192 TYR B O 1
ATOM 3270 N N . LYS B 1 193 ? -10.812 -33.469 -18.953 1 85.44 193 LYS B N 1
ATOM 3271 C CA . LYS B 1 193 ? -10.68 -34.5 -19.969 1 85.44 193 LYS B CA 1
ATOM 3272 C C . LYS B 1 193 ? -10.375 -33.906 -21.344 1 85.44 193 LYS B C 1
ATOM 3274 O O . LYS B 1 193 ? -9.531 -34.438 -22.078 1 85.44 193 LYS B O 1
ATOM 3279 N N . GLN B 1 194 ? -11.094 -32.844 -21.609 1 86.19 194 GLN B N 1
ATOM 3280 C CA . GLN B 1 194 ? -10.875 -32.156 -22.875 1 86.19 194 GLN B CA 1
ATOM 3281 C C . GLN B 1 194 ? -9.461 -31.594 -22.953 1 86.19 194 GLN B C 1
ATOM 3283 O O . GLN B 1 194 ? -8.797 -31.703 -23.984 1 86.19 194 GLN B O 1
ATOM 3288 N N . MET B 1 195 ? -9.031 -30.984 -21.906 1 84.19 195 MET B N 1
ATOM 3289 C CA . MET B 1 195 ? -7.691 -30.391 -21.859 1 84.19 195 MET B CA 1
ATOM 3290 C C . MET B 1 195 ? -6.621 -31.469 -21.969 1 84.19 195 MET B C 1
ATOM 3292 O O . MET B 1 195 ? -5.609 -31.281 -22.641 1 84.19 195 MET B O 1
ATOM 3296 N N . ARG B 1 196 ? -6.852 -32.562 -21.328 1 83.12 196 ARG B N 1
ATOM 3297 C CA . ARG B 1 196 ? -5.91 -33.688 -21.375 1 83.12 196 ARG B CA 1
ATOM 3298 C C . ARG B 1 196 ? -5.832 -34.25 -22.766 1 83.12 196 ARG B C 1
ATOM 3300 O O . ARG B 1 196 ? -4.746 -34.594 -23.25 1 83.12 196 ARG B O 1
ATOM 3307 N N . SER B 1 197 ? -6.922 -34.312 -23.344 1 87 197 SER B N 1
ATOM 3308 C CA . SER B 1 197 ? -6.965 -34.844 -24.703 1 87 197 SER B CA 1
ATOM 3309 C C . SER B 1 197 ? -6.223 -33.906 -25.672 1 87 197 SER B C 1
ATOM 3311 O O . SER B 1 197 ? -5.477 -34.375 -26.531 1 87 197 SER B O 1
ATOM 3313 N N . THR B 1 198 ? -6.48 -32.625 -25.484 1 84.25 198 THR B N 1
ATOM 3314 C CA . THR B 1 198 ? -5.801 -31.656 -26.328 1 84.25 198 THR B CA 1
ATOM 3315 C C . THR B 1 198 ? -4.297 -31.672 -26.062 1 84.25 198 THR B C 1
ATOM 3317 O O . THR B 1 198 ? -3.5 -31.594 -27 1 84.25 198 THR B O 1
ATOM 3320 N N . TYR B 1 199 ? -3.916 -31.703 -24.844 1 81.81 199 TYR B N 1
ATOM 3321 C CA . TYR B 1 199 ? -2.51 -31.766 -24.453 1 81.81 199 TYR B CA 1
ATOM 3322 C C . TYR B 1 199 ? -1.822 -32.969 -25.062 1 81.81 199 TYR B C 1
ATOM 3324 O O . TYR B 1 199 ? -0.699 -32.875 -25.562 1 81.81 199 TYR B O 1
ATOM 3332 N N . ARG B 1 200 ? -2.393 -34.094 -25.062 1 82.81 200 ARG B N 1
ATOM 3333 C CA . ARG B 1 200 ? -1.854 -35.344 -25.625 1 82.81 200 ARG B CA 1
ATOM 3334 C C . ARG B 1 200 ? -1.67 -35.219 -27.125 1 82.81 200 ARG B C 1
ATOM 3336 O O . ARG B 1 200 ? -0.672 -35.688 -27.688 1 82.81 200 ARG B O 1
ATOM 3343 N N . LYS B 1 201 ? -2.559 -34.5 -27.641 1 84.88 201 LYS B N 1
ATOM 3344 C CA . LYS B 1 201 ? -2.467 -34.312 -29.078 1 84.88 201 LYS B CA 1
ATOM 3345 C C . LYS B 1 201 ? -1.302 -33.375 -29.422 1 84.88 201 LYS B C 1
ATOM 3347 O O . LYS B 1 201 ? -0.549 -33.656 -30.375 1 84.88 201 LYS B O 1
ATOM 3352 N N . VAL B 1 202 ? -1.216 -32.344 -28.672 1 79.5 202 VAL B N 1
ATOM 3353 C CA . VAL B 1 202 ? -0.139 -31.375 -28.891 1 79.5 202 VAL B CA 1
ATOM 3354 C C . VAL B 1 202 ? 1.208 -32.031 -28.609 1 79.5 202 VAL B C 1
ATOM 3356 O O . VAL B 1 202 ? 2.162 -31.859 -29.375 1 79.5 202 VAL B O 1
ATOM 3359 N N . GLU B 1 203 ? 1.281 -32.688 -27.516 1 79.62 203 GLU B N 1
ATOM 3360 C CA . GLU B 1 203 ? 2.494 -33.438 -27.156 1 79.62 203 GLU B CA 1
ATOM 3361 C C . GLU B 1 203 ? 2.889 -34.406 -28.25 1 79.62 203 GLU B C 1
ATOM 3363 O O . GLU B 1 203 ? 4.059 -34.5 -28.641 1 79.62 203 GLU B O 1
ATOM 3368 N N . ALA B 1 204 ? 1.986 -35.125 -28.797 1 81.56 204 ALA B N 1
ATOM 3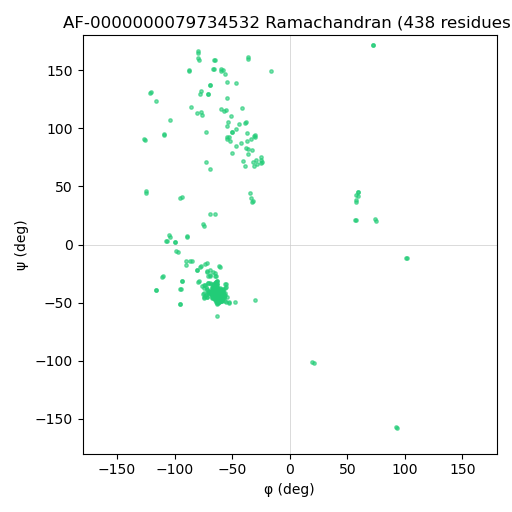369 C CA . ALA B 1 204 ? 2.225 -36.094 -29.859 1 81.56 204 ALA B CA 1
ATOM 3370 C C . ALA B 1 204 ? 2.734 -35.406 -31.125 1 81.56 204 ALA B C 1
ATOM 3372 O O . ALA B 1 204 ? 3.652 -35.906 -31.781 1 81.56 204 ALA B O 1
ATOM 3373 N N . ASP B 1 205 ? 2.164 -34.219 -31.297 1 81 205 ASP B N 1
ATOM 3374 C CA . ASP B 1 205 ? 2.543 -33.469 -32.469 1 81 205 ASP B CA 1
ATOM 3375 C C . ASP B 1 205 ? 3.963 -32.906 -32.344 1 81 205 ASP B C 1
ATOM 3377 O O . ASP B 1 205 ? 4.723 -32.906 -33.344 1 81 205 ASP B O 1
ATOM 3381 N N . VAL B 1 206 ? 4.348 -32.5 -31.172 1 76.12 206 VAL B N 1
ATOM 3382 C CA . VAL B 1 206 ? 5.676 -31.938 -30.922 1 76.12 206 VAL B CA 1
ATOM 3383 C C . VAL B 1 206 ? 6.715 -33.062 -30.953 1 76.12 206 VAL B C 1
ATOM 3385 O O . VAL B 1 206 ? 7.789 -32.906 -31.531 1 76.12 206 VAL B O 1
ATOM 3388 N N . LEU B 1 207 ? 6.418 -34.188 -30.312 1 74.44 207 LEU B N 1
ATOM 3389 C CA . LEU B 1 207 ? 7.324 -35.344 -30.266 1 74.44 207 LEU B CA 1
ATOM 3390 C C . LEU B 1 207 ? 7.531 -35.906 -31.672 1 74.44 207 LEU B C 1
ATOM 3392 O O . LEU B 1 207 ? 8.625 -36.375 -32 1 74.44 207 LEU B O 1
ATOM 3396 N N . ALA B 1 208 ? 6.555 -35.812 -32.469 1 78.31 208 ALA B N 1
ATOM 3397 C CA . ALA B 1 208 ? 6.652 -36.344 -33.844 1 78.31 208 ALA B CA 1
ATOM 3398 C C . ALA B 1 208 ? 7.617 -35.5 -34.656 1 78.31 208 ALA B C 1
ATOM 3400 O O . ALA B 1 208 ? 8.211 -35.969 -35.625 1 78.31 208 ALA B O 1
ATOM 3401 N N . LYS B 1 209 ? 7.797 -34.25 -34.156 1 74.69 209 LYS B N 1
ATOM 3402 C CA . LYS B 1 209 ? 8.672 -33.344 -34.906 1 74.69 209 LYS B CA 1
ATOM 3403 C C . LYS B 1 209 ? 10.117 -33.469 -34.438 1 74.69 209 LYS B C 1
ATOM 3405 O O . LYS B 1 209 ? 11.031 -32.906 -35.031 1 74.69 209 LYS B O 1
ATOM 3410 N N . ILE B 1 210 ? 10.453 -34 -33.312 1 65.5 210 ILE B N 1
ATOM 3411 C CA . ILE B 1 210 ? 11.812 -34.25 -32.844 1 65.5 210 ILE B CA 1
ATOM 3412 C C . ILE B 1 210 ? 12.391 -35.469 -33.562 1 65.5 210 ILE B C 1
ATOM 3414 O O . ILE B 1 210 ? 11.828 -36.562 -33.531 1 65.5 210 ILE B O 1
ATOM 3418 N N . PRO B 1 211 ? 13.43 -35.312 -34.469 1 63.81 211 PRO B N 1
ATOM 3419 C CA . PRO B 1 211 ? 14.047 -36.438 -35.188 1 63.81 211 PRO B CA 1
ATOM 3420 C C . PRO B 1 211 ? 14.523 -37.531 -34.25 1 63.81 211 PRO B C 1
ATOM 3422 O O . PRO B 1 211 ? 15.109 -37.281 -33.219 1 63.81 211 PRO B O 1
ATOM 3425 N N . ARG B 1 212 ? 13.867 -38.75 -34.094 1 59.12 212 ARG B N 1
ATOM 3426 C CA . ARG B 1 212 ? 14.32 -39.906 -33.344 1 59.12 212 ARG B CA 1
ATOM 3427 C C . ARG B 1 212 ? 15.703 -40.344 -33.781 1 59.12 212 ARG B C 1
ATOM 3429 O O . ARG B 1 212 ? 15.945 -40.531 -35 1 59.12 212 ARG B O 1
ATOM 3436 N N . GLY B 1 213 ? 16.781 -39.875 -33.156 1 57.09 213 GLY B N 1
ATOM 3437 C CA . GLY B 1 213 ? 18.094 -40.406 -33.5 1 57.09 213 GLY B CA 1
ATOM 3438 C C . GLY B 1 213 ? 18.078 -41.875 -33.812 1 57.09 213 GLY B C 1
ATOM 3439 O O . GLY B 1 213 ? 17.094 -42.562 -33.531 1 57.09 213 GLY B O 1
ATOM 3440 N N . PRO B 1 214 ? 19.078 -42.406 -34.531 1 54.91 214 PRO B N 1
ATOM 3441 C CA . PRO B 1 214 ? 19.172 -43.812 -34.906 1 54.91 214 PRO B CA 1
ATOM 3442 C C . PRO B 1 214 ? 19.016 -44.75 -33.719 1 54.91 214 PRO B C 1
ATOM 3444 O O . PRO B 1 214 ? 19.594 -44.531 -32.656 1 54.91 214 PRO B O 1
ATOM 3447 N N . LEU B 1 215 ? 17.891 -45.188 -33.344 1 51.47 215 LEU B N 1
ATOM 3448 C CA . LEU B 1 215 ? 17.781 -46.281 -32.375 1 51.47 215 LEU B CA 1
ATOM 3449 C C . LEU B 1 215 ? 18.922 -47.281 -32.531 1 51.47 215 LEU B C 1
ATOM 3451 O O . LEU B 1 215 ? 19.156 -47.781 -33.625 1 51.47 215 LEU B O 1
ATOM 3455 N N . LYS B 1 216 ? 20.062 -47.156 -31.844 1 51.91 216 LYS B N 1
ATOM 3456 C CA . LYS B 1 216 ? 21.062 -48.219 -31.844 1 51.91 216 LYS B CA 1
ATOM 3457 C C . LYS B 1 216 ? 20.391 -49.594 -31.844 1 51.91 216 LYS B C 1
ATOM 3459 O O . LYS B 1 216 ? 19.609 -49.906 -30.938 1 51.91 216 LYS B O 1
ATOM 3464 N N . GLU B 1 217 ? 20.109 -50.125 -32.938 1 51.41 217 GLU B N 1
ATOM 3465 C CA . GLU B 1 217 ? 19.812 -51.531 -33.031 1 51.41 217 GLU B CA 1
ATOM 3466 C C . GLU B 1 217 ? 20.766 -52.375 -32.188 1 51.41 217 GLU B C 1
ATOM 3468 O O . GLU B 1 217 ? 21.984 -52.281 -32.344 1 51.41 217 GLU B O 1
ATOM 3473 N N . LYS B 1 218 ? 20.5 -52.594 -30.969 1 45.91 218 LYS B N 1
ATOM 3474 C CA . LYS B 1 218 ? 21.219 -53.656 -30.25 1 45.91 218 LYS B CA 1
ATOM 3475 C C . LYS B 1 218 ? 21.438 -54.875 -31.156 1 45.91 218 LYS B C 1
ATOM 3477 O O . LYS B 1 218 ? 20.469 -55.438 -31.688 1 45.91 218 LYS B O 1
ATOM 3482 N N . LYS B 1 219 ? 22.688 -54.938 -31.562 1 48.88 219 LYS B N 1
ATOM 3483 C CA . LYS B 1 219 ? 23.156 -56.219 -32.094 1 48.88 219 LYS B CA 1
ATOM 3484 C C . LYS B 1 219 ? 22.828 -57.375 -31.172 1 48.88 219 LYS B C 1
ATOM 3486 O O . LYS B 1 219 ? 23.266 -57.375 -30.016 1 48.88 219 LYS B O 1
ATOM 3491 N N . GLU B 1 220 ? 21.578 -57.9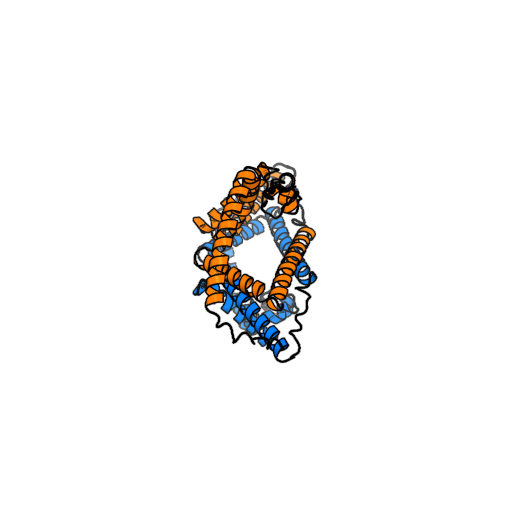06 -31.141 1 40.22 220 GLU B N 1
ATOM 3492 C CA . GLU B 1 220 ? 21.375 -59.219 -30.562 1 40.22 220 GLU B CA 1
ATOM 3493 C C . GLU B 1 220 ? 22.5 -60.156 -30.953 1 40.22 220 GLU B C 1
ATOM 3495 O O . GLU B 1 220 ? 22.656 -60.5 -32.125 1 40.22 220 GLU B O 1
ATOM 3500 N N . THR B 1 221 ? 23.734 -59.906 -30.328 1 37 221 THR B N 1
ATOM 3501 C CA . THR B 1 221 ? 24.562 -61.094 -30.266 1 37 221 THR B CA 1
ATOM 3502 C C . THR B 1 221 ? 24 -62.094 -29.25 1 37 221 THR B C 1
ATOM 3504 O O . THR B 1 221 ? 23.5 -61.688 -28.203 1 37 221 THR B O 1
#

Foldseek 3Di:
DVPPPPPPCPVPPQLPFPLNCSVHDLCVSVVHDPLSCLLQCVPVVVVVVVLVVLVVVLCVCPVVVDDPVVVVVVVVVVVVVVLVVQQVVCVVVVNPRPPPPPDDDDPCVVVVVVVVCVVVVVVVVVVLVCLVPDPPVVSVVVVVVVVVVVVVVCVVAPPSRVVSVVVVCSNPVSNVCVVVVPVVSVVVVVVVVVVVVVVVVVVVVVVVPPPPPDPPPPPPD/DVPPPPPPCPVPPQLPFPLNCSVHDLCVSVVHDPLSCLLQCVPVVVVVVVLVVLVVVLCVCPVVVDDPVVVVVVVVVVVVVVLVVQQVVCVVVVNPRPPQPPDNDDPCVVVVVVVVCVVVVVVVVVVLVCLVPDPPVVSVVVVVVVVVVVVVVCVVAPPSRVVSVVVVCSNPVSNVCVVVVPVVSVVVVVVVVVVVVVVVVVVVVVVVPPPPPDPPPPPPD

InterPro domains:
  IPR003388 Reticulon [PF02453] (36-190)
  IPR003388 Reticulon [PS50845] (35-220)
  IPR045064 Reticulon-like [PTHR10994] (16-211)

Secondary structure (DSSP, 8-state):
--STT------------GGG-TTS-HHHHTT-HHHHHHHTTSSHHHHHHHHHHHHHHHIIIIIS---HHHHHHHHHHHHHHHHHHHHHHHHHHT-------S--S-HHHHHHHHHHHHHHHHHHHHHHHHHHHSS-HHHHHHHHHHHHHHHHHHTTS-HHHHHHHHHHHHHHHHHHHHHTHHHHHHHHHHHHHHHHHHHHHHHHHHHHHS-----------/-TTTT------------GGG-TTS-HHHHTT-HHHHHHHTTSSHHHHHHHHHHHHHHHIIIIIS---HHHHHHHHHHHHHHHHHHHHHHHHHHTPPP----SS-S-HHHHHHHHHHHHHHHHHHHHHHHHHHHSS-HHHHHHHHHHHHHHHHHHTTS-HHHHHHHHHHHHHHHHHHHHHTHHHHHHHHHHHHHHHHHHHHHHHHHHHHHS-----------

=== Feature glossary ===
The record interleaves many kinds of information about one protein. Here is each kind framed as the question it answers.

Q: What are the backbone torsion angles?
A: φ (phi) and ψ (psi) are the two rotatable backbone dihedrals per residue: φ is the C(i-1)–N–Cα–C torsion, ψ is the N–Cα–C–N(i+1) torsion, both in degrees on (−180°, 180°]. α-helical residues cluster near (−60°, −45°); β-strand residues near (−120°, +130°). A Ramachandran plot is simply a scatter of (φ, ψ) for every residue.

Q: What is the amino-acid chain?
A: This is the polypeptide sequence — one letter per residue, N-terminus first. Length ranges from a few dozen residues for small domains to over a thousand for large multi-domain proteins.

Q: How mobile is each atom in the crystal?
A: For experimental (PDB) structures, the B-factor (temperature factor) quantifies the positional spread of each atom in the crystal — a combination of thermal vibration and static disorder — in units of Å². High B-factors mark flexible loops or poorly resolved regions; low B-factors mark the rigid, well-ordered core.

Q: Are the domains correctly placed relative to each other?
A: Predicted Aligned Error (PAE) is an AlphaFold confidence matrix: entry (i, j) is the expected error in the position of residue j, in ångströms, when the prediction is superimposed on the true structure at residue i. Low PAE within a block of residues means that block is internally rigid and well-predicted; high PAE between two blocks means their relative placement is uncertain even if each block individually is confident.

Q: How confident is the AlphaFold model at each residue?
A: pLDDT is the predicted lDDT-Cα score: AlphaFold's confidence that the local environment of each residue (all inter-atomic distances within 15 Å) is correctly placed. It is a per-residue number between 0 and 100, with higher meaning more reliable.

Q: What family and function is it annotated with?
A: Functional annotations link the protein to curated databases. InterPro entries identify conserved domains and families by matching the sequence against member-database signatures (Pfam, PROSITE, CDD, …). Gene Ontology (GO) terms describe molecular function, biological process, and cellular component in a controlled vocabulary. CATH places the structure in a hierarchical fold classification (Class/Architecture/Topology/Homologous-superfamily). The organism is the source species.

Q: How big and how compact is the whole molecule?
A: Three whole-structure scalars: the radius of gyration (RMS distance of Cα from centroid, in Å), the count of Cα–Cα contacts (pairs closer than 8 Å and separated by more than four residues in sequence — i.e. tertiary, not local, contacts), and the bounding-box dimensions. Together they distinguish compact globular folds from extended fibres or disordered chains.

Q: What known structures does this most resemble?
A: The Foldseek neighbor list gives the closest experimentally determined structures in the PDB, ranked by structural alignment. TM-score near 1 means near-identical fold; near 0.3 means only rough topology match. This is how one finds what a novel AlphaFold prediction most resembles in the solved-structure universe.

Q: Which residues are buried vs exposed?
A: SASA measures how much of the protein is reachable by solvent. It is computed by rolling a water-sized probe over the atomic surface and summing the exposed area (Å²). Per-residue SASA distinguishes core (buried, low SASA) from surface (exposed, high SASA) residues; total SASA is a whole-molecule size measure.

Q: Which residues are in helices, strands, or loops?
A: Eight-state secondary structure (DSSP): H is the canonical α-helix, G the tighter 3₁₀-helix, I the wider π-helix; E/B are β-structure, T and S are turns and bends, and '-' is everything else. DSSP derives these from the pattern of main-chain N–H···O=C hydrogen bonds, not from the sequence.

Q: Where is each backbone atom in 3D?
A: Structure coordinates are given as an mmCIF _atom_site loop: one row per atom with element, residue name, chain id, sequence number, and x/y/z position in Å. Only the four main-chain atoms per residue are included here; side chains are omitted to keep the record compact.

Q: What if only a Cα trace is available?
A: Three-state secondary structure (P-SEA) collapses th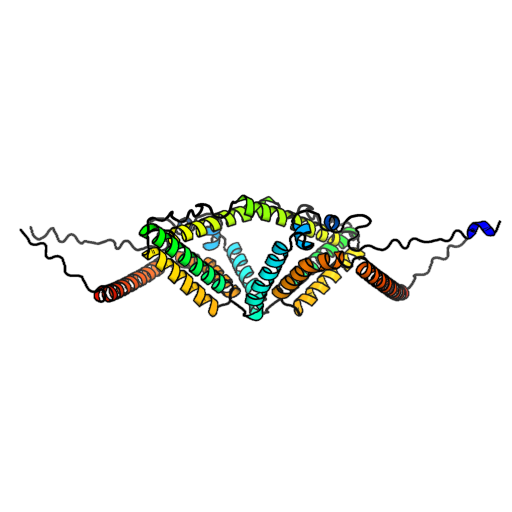e eight DSSP classes into helix (a), strand (b), and coil (c). P-SEA assigns these from Cα geometry alone — distances and angles — without requiring backbone oxygens, so it works on any Cα trace.

Q: What do the rendered images show?
A: The six renders are orthographic views along the three Cartesian axes in both directions. Representation (cartoon, sticks, or surface) and color scheme (sequence-rainbow or by-chain) vary across proteins so the training set covers all the common visualization conventions.

Q: What does the local fold look like, residue by residue?
A: Foldseek's 3Di representation compresses backbone geometry into a per-residue letter drawn from a learned twenty-state alphabet. It captures the tertiary interaction pattern around each residue — which residues are packed against it in space, regardless of where they are in sequence.

Q: What do the diagnostic plots show?
A: The contact map is a binary N×N matrix image: pixel (i, j) is dark where Cα_i and Cα_j are within 8 Å and |i−j|>4. Because the |i−j|>4 filter removes local helical contacts, off-diagonal stripes parallel to the main diagonal indicate parallel β-sheets; stripes perpendicular to it indicate antiparallel β-sheets. The Ramachandran plot scatters every residue's (φ, ψ) pair against the sterically allowed regions. The PAE heatmap renders the predicted-aligned-error matrix.